Protein AF-A0A349J5M8-F1 (afdb_monomer_lite)

Structure (mmCIF, N/CA/C/O backbone):
data_AF-A0A349J5M8-F1
#
_entry.id   AF-A0A349J5M8-F1
#
loop_
_atom_site.group_PDB
_atom_site.id
_atom_site.type_symbol
_atom_site.label_atom_id
_atom_site.label_alt_id
_atom_site.label_comp_id
_atom_site.label_asym_id
_atom_site.label_entity_id
_atom_site.label_seq_id
_atom_site.pdbx_PDB_ins_code
_atom_site.Cartn_x
_atom_site.Cartn_y
_atom_site.Cartn_z
_atom_site.occupancy
_atom_site.B_iso_or_equiv
_atom_site.auth_seq_id
_atom_site.auth_comp_id
_atom_site.auth_asym_id
_atom_site.auth_atom_id
_atom_site.pdbx_PDB_model_num
ATOM 1 N N . MET A 1 1 ? 6.774 60.084 6.085 1.00 55.09 1 MET A N 1
ATOM 2 C CA . MET A 1 1 ? 6.594 58.777 5.419 1.00 55.09 1 MET A CA 1
ATOM 3 C C . MET A 1 1 ? 7.975 58.248 5.089 1.00 55.09 1 MET A C 1
ATOM 5 O O . MET A 1 1 ? 8.637 58.827 4.238 1.00 55.09 1 MET A O 1
ATOM 9 N N . SER A 1 2 ? 8.453 57.250 5.825 1.00 74.06 2 SER A N 1
ATOM 10 C CA . SER A 1 2 ? 9.754 56.632 5.560 1.00 74.06 2 SER A CA 1
ATOM 11 C C . SER A 1 2 ? 9.643 55.831 4.262 1.00 74.06 2 SER A C 1
ATOM 13 O O . SER A 1 2 ? 8.824 54.921 4.176 1.00 74.06 2 SER A O 1
ATOM 15 N N . GLY A 1 3 ? 10.371 56.232 3.218 1.00 85.50 3 GLY A N 1
ATOM 16 C CA . GLY A 1 3 ? 10.372 55.515 1.940 1.00 85.50 3 GLY A CA 1
ATOM 17 C C . GLY A 1 3 ? 11.034 54.140 2.071 1.00 85.50 3 GLY A C 1
ATOM 18 O O . GLY A 1 3 ? 11.933 53.972 2.894 1.00 85.50 3 GLY A O 1
ATOM 19 N N . LEU A 1 4 ? 10.605 53.165 1.258 1.00 91.12 4 LEU A N 1
ATOM 20 C CA . LEU A 1 4 ? 11.257 51.852 1.198 1.00 91.12 4 LEU A CA 1
ATOM 21 C C . LEU A 1 4 ? 12.745 52.014 0.817 1.00 91.12 4 LEU A C 1
ATOM 23 O O . LEU A 1 4 ? 13.043 52.729 -0.146 1.00 91.12 4 LEU A O 1
ATOM 27 N N . PRO A 1 5 ? 13.680 51.337 1.509 1.00 93.81 5 PRO A N 1
ATOM 28 C CA . PRO A 1 5 ? 15.094 51.353 1.144 1.00 93.81 5 PRO A CA 1
ATOM 29 C C . PRO A 1 5 ? 15.297 50.714 -0.236 1.00 93.81 5 PRO A C 1
ATOM 31 O O . PRO A 1 5 ? 14.567 49.804 -0.609 1.00 93.81 5 PRO A O 1
ATOM 34 N N . ALA A 1 6 ? 16.309 51.143 -0.998 1.00 95.56 6 ALA A N 1
ATOM 35 C CA . ALA A 1 6 ? 16.547 50.629 -2.355 1.00 95.56 6 ALA A CA 1
ATOM 36 C C . ALA A 1 6 ? 16.845 49.114 -2.397 1.00 95.56 6 ALA A C 1
ATOM 38 O O . ALA A 1 6 ? 16.551 48.437 -3.386 1.00 95.56 6 ALA A O 1
ATOM 39 N N . THR A 1 7 ? 17.417 48.569 -1.320 1.00 97.06 7 THR A N 1
ATOM 40 C CA . THR A 1 7 ? 17.718 47.140 -1.171 1.00 97.06 7 THR A CA 1
ATOM 41 C C . THR A 1 7 ? 17.452 46.670 0.256 1.00 97.06 7 THR A C 1
ATOM 43 O O . THR A 1 7 ? 17.452 47.482 1.180 1.00 97.06 7 THR A O 1
ATOM 46 N N . PHE A 1 8 ? 17.233 45.367 0.438 1.00 96.56 8 PHE A N 1
ATOM 47 C CA . PHE A 1 8 ? 17.086 44.734 1.749 1.00 96.56 8 PHE A CA 1
ATOM 48 C C . PHE A 1 8 ? 17.865 43.402 1.807 1.00 96.56 8 PHE A C 1
ATOM 50 O O . PHE A 1 8 ? 17.931 42.687 0.799 1.00 96.56 8 PHE A O 1
ATOM 57 N N . PRO A 1 9 ? 18.466 43.039 2.955 1.00 97.00 9 PRO A N 1
ATOM 58 C CA . PRO A 1 9 ? 19.172 41.771 3.122 1.00 97.00 9 PRO A CA 1
ATOM 59 C C . PRO A 1 9 ? 18.224 40.623 3.505 1.00 97.00 9 PRO A C 1
ATOM 61 O O . PRO A 1 9 ? 17.246 40.805 4.228 1.00 97.00 9 PRO A O 1
ATOM 64 N N . CYS A 1 10 ? 18.529 39.404 3.058 1.00 96.88 10 CYS A N 1
ATOM 65 C CA . CYS A 1 10 ? 17.830 38.199 3.507 1.00 96.88 10 CYS A CA 1
ATOM 66 C C . CYS A 1 10 ? 18.117 37.914 4.997 1.00 96.88 10 CYS A C 1
ATOM 68 O O . CYS A 1 10 ? 19.290 37.850 5.368 1.00 96.88 10 CYS A O 1
ATOM 70 N N . PRO A 1 11 ? 17.100 37.616 5.831 1.00 96.56 11 PRO A N 1
ATOM 71 C CA . PRO A 1 11 ? 17.283 37.395 7.272 1.00 96.56 11 PRO A CA 1
ATOM 72 C C . PRO A 1 11 ? 18.016 36.091 7.625 1.00 96.56 11 PRO A C 1
ATOM 74 O O . PRO A 1 11 ? 18.355 35.864 8.782 1.00 96.56 11 PRO A O 1
ATOM 77 N N . TRP A 1 12 ? 18.240 35.211 6.646 1.00 95.69 12 TRP A N 1
ATOM 78 C CA . TRP A 1 12 ? 18.920 33.929 6.846 1.00 95.69 12 TRP A CA 1
ATOM 79 C C . TRP A 1 12 ? 20.385 33.957 6.413 1.00 95.69 12 TRP A C 1
ATOM 81 O O . TRP A 1 12 ? 21.235 33.413 7.105 1.00 95.69 12 TRP A O 1
ATOM 91 N N . CYS A 1 13 ? 20.684 34.556 5.258 1.00 96.44 13 CYS A N 1
ATOM 92 C CA . CYS A 1 13 ? 22.019 34.493 4.652 1.00 96.44 13 CYS A CA 1
ATOM 93 C C . CYS A 1 13 ? 22.604 35.863 4.278 1.00 96.44 13 CYS A C 1
ATOM 95 O O . CYS A 1 13 ? 23.597 35.912 3.560 1.00 96.44 13 CYS A O 1
ATOM 97 N N . ALA A 1 14 ? 21.959 36.965 4.678 1.00 96.75 14 ALA A N 1
ATOM 98 C CA . ALA A 1 14 ? 22.379 38.352 4.441 1.00 96.75 14 ALA A CA 1
ATOM 99 C C . ALA A 1 14 ? 22.559 38.783 2.966 1.00 96.75 14 ALA A C 1
ATOM 101 O O . ALA A 1 14 ? 23.013 39.892 2.694 1.00 96.75 14 ALA A O 1
ATOM 102 N N . MET A 1 15 ? 22.167 37.955 1.993 1.00 96.38 15 MET A N 1
ATOM 103 C CA . MET A 1 15 ? 22.224 38.310 0.570 1.00 96.38 15 MET A CA 1
ATOM 104 C C . MET A 1 15 ? 21.259 39.469 0.270 1.00 96.38 15 MET A C 1
ATOM 106 O O . MET A 1 15 ? 20.102 39.411 0.687 1.00 96.38 15 MET A O 1
ATOM 110 N N . SER A 1 16 ? 21.734 40.503 -0.430 1.00 96.94 16 SER A N 1
ATOM 111 C CA . SER A 1 16 ? 20.975 41.732 -0.706 1.00 96.94 16 SER A CA 1
ATOM 112 C C . SER A 1 16 ? 20.100 41.614 -1.959 1.00 96.94 16 SER A C 1
ATOM 114 O O . SER A 1 16 ? 20.538 41.081 -2.981 1.00 96.94 16 SER A O 1
ATOM 116 N N . TYR A 1 17 ? 18.866 42.121 -1.884 1.00 96.50 17 TYR A N 1
ATOM 117 C CA . TYR A 1 17 ? 17.879 42.112 -2.967 1.00 96.50 17 TYR A CA 1
ATOM 118 C C . TYR A 1 17 ? 17.296 43.512 -3.198 1.00 96.50 17 TYR A C 1
ATOM 120 O O . TYR A 1 17 ? 17.124 44.262 -2.238 1.00 96.50 17 TYR A O 1
ATOM 128 N N . PRO A 1 18 ? 16.940 43.879 -4.445 1.00 96.44 18 PRO A N 1
ATOM 129 C CA . PRO A 1 18 ? 16.276 45.148 -4.726 1.00 96.44 18 PRO A CA 1
ATOM 130 C C . PRO A 1 18 ? 14.862 45.165 -4.135 1.00 96.44 18 PRO A C 1
ATOM 132 O O . PRO A 1 18 ? 14.066 44.251 -4.380 1.00 96.44 18 PRO A O 1
ATOM 135 N N . ALA A 1 19 ? 14.530 46.218 -3.388 1.00 95.31 19 ALA A N 1
ATOM 136 C CA . ALA A 1 19 ? 13.200 46.376 -2.820 1.00 95.31 19 ALA A CA 1
ATOM 137 C C . ALA A 1 19 ? 12.214 46.808 -3.911 1.00 95.31 19 ALA A C 1
ATOM 139 O O . ALA A 1 19 ? 12.352 47.867 -4.523 1.00 95.31 19 ALA A O 1
ATOM 140 N N . LYS A 1 20 ? 11.202 45.977 -4.170 1.00 95.94 20 LYS A N 1
ATOM 141 C CA . LYS A 1 20 ? 10.094 46.305 -5.074 1.00 95.94 20 LYS A CA 1
ATOM 142 C C . LYS A 1 20 ? 8.803 46.383 -4.256 1.00 95.94 20 LYS A C 1
ATOM 144 O O . LYS A 1 20 ? 8.535 4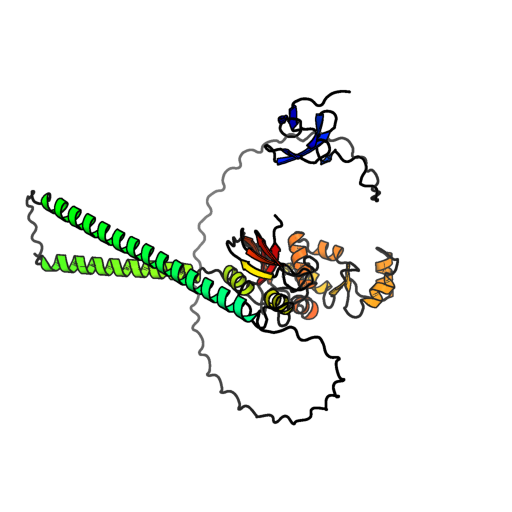5.432 -3.521 1.00 95.94 20 LYS A O 1
ATOM 149 N N . PRO A 1 21 ? 7.958 47.418 -4.430 1.00 94.50 21 PRO A N 1
ATOM 150 C CA . PRO A 1 21 ? 6.701 47.559 -3.683 1.00 94.50 21 PRO A CA 1
ATOM 151 C C . PRO A 1 21 ? 5.781 46.332 -3.787 1.00 94.50 21 PRO A C 1
ATOM 153 O O . PRO A 1 21 ? 5.073 45.995 -2.849 1.00 94.50 21 PRO A O 1
ATOM 156 N N . VAL A 1 22 ? 5.846 45.608 -4.911 1.00 95.31 22 VAL A N 1
ATOM 157 C CA . VAL A 1 22 ? 5.045 44.400 -5.189 1.00 95.31 22 VAL A CA 1
ATOM 158 C C . VAL A 1 22 ? 5.370 43.222 -4.251 1.00 95.31 22 VAL A C 1
ATOM 160 O O . VAL A 1 22 ? 4.574 42.287 -4.156 1.00 95.31 22 VAL A O 1
ATOM 163 N N . LEU A 1 23 ? 6.528 43.243 -3.582 1.00 94.69 23 LEU A N 1
ATOM 164 C CA . LEU A 1 23 ? 6.982 42.181 -2.675 1.00 94.69 23 LEU A CA 1
ATOM 165 C C . LEU A 1 23 ? 6.559 42.406 -1.216 1.00 94.69 23 LEU A C 1
ATOM 167 O O . LEU A 1 23 ? 6.645 41.474 -0.419 1.00 94.69 23 LEU A O 1
ATOM 171 N N . VAL A 1 24 ? 6.100 43.611 -0.865 1.00 96.25 24 VAL A N 1
ATOM 172 C CA . VAL A 1 24 ? 5.676 43.941 0.502 1.00 96.25 24 VAL A CA 1
ATOM 173 C C . VAL A 1 24 ? 4.442 43.112 0.872 1.00 96.25 24 VAL A C 1
ATOM 175 O O . VAL A 1 24 ? 3.463 43.076 0.127 1.00 96.25 24 VAL A O 1
ATOM 178 N N . GLY A 1 25 ? 4.505 42.407 2.005 1.00 93.31 25 GLY A N 1
ATOM 179 C CA . GLY A 1 25 ? 3.425 41.554 2.516 1.00 93.31 25 GLY A CA 1
ATOM 180 C C . GLY A 1 25 ? 3.248 40.203 1.807 1.00 93.31 25 GLY A C 1
ATOM 181 O O . GLY A 1 25 ? 2.347 39.450 2.168 1.00 93.31 25 GLY A O 1
ATOM 182 N N . LYS A 1 26 ? 4.089 39.858 0.819 1.00 95.12 26 LYS A N 1
ATOM 183 C CA . LYS A 1 26 ? 4.054 38.545 0.148 1.00 95.12 26 LYS A CA 1
ATOM 184 C C . LYS A 1 26 ? 5.202 37.646 0.623 1.00 95.12 26 LYS A C 1
ATOM 186 O O . LYS A 1 26 ? 6.303 38.147 0.847 1.00 95.12 26 LYS A O 1
ATOM 191 N N . PRO A 1 27 ? 4.992 36.320 0.734 1.00 95.31 27 PRO A N 1
ATOM 192 C CA . PRO A 1 27 ? 6.077 35.389 1.017 1.00 95.31 27 PRO A CA 1
ATOM 193 C C . PRO A 1 27 ? 7.008 35.274 -0.198 1.00 95.31 27 PRO A C 1
ATOM 195 O O . PRO A 1 27 ? 6.580 34.929 -1.301 1.00 95.31 27 PRO A O 1
ATOM 198 N N . VAL A 1 28 ? 8.295 35.546 0.010 1.00 96.00 28 VAL A N 1
ATOM 199 C CA . VAL A 1 28 ? 9.355 35.462 -1.005 1.00 96.00 28 VAL A CA 1
ATOM 200 C C . VAL A 1 28 ? 10.395 34.435 -0.556 1.00 96.00 28 VAL A C 1
ATOM 202 O O . VAL A 1 28 ? 10.702 34.327 0.630 1.00 96.00 28 VAL A O 1
ATOM 205 N N . ARG A 1 29 ? 10.951 33.653 -1.492 1.00 96.75 29 ARG A N 1
ATOM 206 C CA . ARG A 1 29 ? 12.051 32.711 -1.215 1.00 96.75 29 ARG A CA 1
ATOM 207 C C . ARG A 1 29 ? 13.397 33.307 -1.615 1.00 96.75 29 ARG A C 1
ATOM 209 O O . ARG A 1 29 ? 13.547 33.817 -2.723 1.00 96.75 29 ARG A O 1
ATOM 216 N N . CYS A 1 30 ? 14.387 33.201 -0.731 1.00 96.75 30 CYS A N 1
ATOM 217 C CA . CYS A 1 30 ? 15.762 33.618 -1.007 1.00 96.75 30 CYS A CA 1
ATOM 218 C C . CYS A 1 30 ? 16.387 32.755 -2.116 1.00 96.75 30 CYS A C 1
ATOM 220 O O . CYS A 1 30 ? 16.332 31.529 -2.044 1.00 96.75 30 CYS A O 1
ATOM 222 N N . LYS A 1 31 ? 17.052 33.364 -3.108 1.00 96.31 31 LYS A N 1
ATOM 223 C CA . LYS A 1 31 ? 17.769 32.626 -4.165 1.00 96.31 31 LYS A CA 1
ATOM 224 C C . LYS A 1 31 ? 19.014 31.901 -3.631 1.00 96.31 31 LYS A C 1
ATOM 226 O O . LYS A 1 31 ? 19.369 30.855 -4.161 1.00 96.31 31 LYS A O 1
ATOM 231 N N . GLY A 1 32 ? 19.649 32.443 -2.587 1.00 96.12 32 GLY A N 1
ATOM 232 C CA . GLY A 1 32 ? 20.822 31.855 -1.933 1.00 96.12 32 GLY A CA 1
ATOM 233 C C . GLY A 1 32 ? 20.478 30.645 -1.059 1.00 96.12 32 GLY A C 1
ATOM 234 O O . GLY A 1 32 ? 20.844 29.522 -1.386 1.00 96.12 32 GLY A O 1
ATOM 235 N N . CYS A 1 33 ? 19.752 30.858 0.045 1.00 95.00 33 CYS A N 1
ATOM 236 C CA . CYS A 1 33 ? 19.479 29.809 1.039 1.00 95.00 33 CYS A CA 1
ATOM 237 C C . CYS A 1 33 ? 18.150 29.056 0.855 1.00 95.00 33 CYS A C 1
ATOM 239 O O . CYS A 1 33 ? 17.884 28.119 1.598 1.00 95.00 33 CYS A O 1
ATOM 241 N N . LYS A 1 34 ? 17.301 29.447 -0.107 1.00 95.69 34 LYS A N 1
ATOM 242 C CA . LYS A 1 34 ? 15.970 28.860 -0.384 1.00 95.69 34 LYS A CA 1
ATOM 243 C C . LYS A 1 34 ? 14.913 28.998 0.728 1.00 95.69 34 LYS A C 1
ATOM 245 O O . LYS A 1 34 ? 13.759 28.646 0.480 1.00 95.69 34 LYS A O 1
ATOM 250 N N . SER A 1 35 ? 15.249 29.561 1.890 1.00 95.75 35 SER A N 1
ATOM 251 C CA . SER A 1 35 ? 14.295 29.851 2.971 1.00 95.75 35 SER A CA 1
ATOM 252 C C . SER A 1 35 ? 13.302 30.958 2.590 1.00 95.75 35 SER A C 1
ATOM 254 O O . SER A 1 35 ? 13.649 31.898 1.864 1.00 95.75 35 SER A O 1
ATOM 256 N N . ALA A 1 36 ? 12.065 30.847 3.085 1.00 95.69 36 ALA A N 1
ATOM 257 C CA . ALA A 1 36 ? 11.006 31.834 2.875 1.00 95.69 36 ALA A CA 1
ATOM 258 C C . ALA A 1 36 ? 11.044 32.952 3.937 1.00 95.69 36 ALA A C 1
ATOM 260 O O . ALA A 1 36 ? 11.354 32.705 5.104 1.00 95.69 36 ALA A O 1
ATOM 261 N N . PHE A 1 37 ? 10.723 34.181 3.535 1.00 96.50 37 PHE A N 1
ATOM 262 C CA . PHE A 1 37 ? 10.598 35.363 4.399 1.00 96.50 37 PHE A CA 1
ATOM 263 C C . PHE A 1 37 ? 9.535 36.324 3.825 1.00 96.50 37 PHE A C 1
ATOM 265 O O . PHE A 1 37 ? 9.146 36.191 2.663 1.00 96.50 37 PHE A O 1
ATOM 272 N N . VAL A 1 38 ? 9.057 37.282 4.620 1.00 96.88 38 VAL A N 1
ATOM 273 C CA . VAL A 1 38 ? 8.111 38.330 4.190 1.00 96.88 38 VAL A CA 1
ATOM 274 C C . VAL A 1 38 ? 8.779 39.694 4.335 1.00 96.88 38 VAL A C 1
ATOM 276 O O . VAL A 1 38 ? 9.432 39.956 5.341 1.00 96.88 38 VAL A O 1
ATOM 279 N N . LEU A 1 39 ? 8.640 40.566 3.333 1.00 96.75 39 LEU A N 1
ATOM 280 C CA . LEU A 1 39 ? 9.119 41.949 3.405 1.00 96.75 39 LEU A CA 1
ATOM 281 C C . LEU A 1 39 ? 8.031 42.844 4.018 1.00 96.75 39 LEU A C 1
ATOM 283 O O . LEU A 1 39 ? 6.922 42.908 3.483 1.00 96.75 39 LEU A O 1
ATOM 287 N N . GLN A 1 40 ? 8.332 43.527 5.120 1.00 95.56 40 GLN A N 1
ATOM 288 C CA . GLN A 1 40 ? 7.429 44.495 5.750 1.00 95.56 40 GLN A CA 1
ATOM 289 C C . GLN A 1 40 ? 7.431 45.837 5.000 1.00 95.56 40 GLN A C 1
ATOM 291 O O . GLN A 1 40 ? 8.316 46.108 4.184 1.00 95.56 40 GLN A O 1
ATOM 296 N N . ALA A 1 41 ? 6.432 46.686 5.269 1.00 94.56 41 ALA A N 1
ATOM 297 C CA . ALA A 1 41 ? 6.316 48.015 4.655 1.00 94.56 41 ALA A CA 1
ATOM 298 C C . ALA A 1 41 ? 7.538 48.908 4.949 1.00 94.56 41 ALA A C 1
ATOM 300 O O . ALA A 1 41 ? 7.915 49.750 4.139 1.00 94.56 41 ALA A O 1
ATOM 301 N N . ASP A 1 42 ? 8.189 48.639 6.073 1.00 93.19 42 ASP A N 1
ATOM 302 C CA . ASP A 1 42 ? 9.340 49.333 6.637 1.00 93.19 42 ASP A CA 1
ATOM 303 C C . ASP A 1 42 ? 10.652 48.975 5.908 1.00 93.19 42 ASP A C 1
ATOM 305 O O . ASP A 1 42 ? 11.704 49.550 6.179 1.00 93.19 42 ASP A O 1
ATOM 309 N N . GLY A 1 43 ? 10.615 47.994 4.995 1.00 93.38 43 GLY A N 1
ATOM 310 C CA . GLY A 1 43 ? 11.789 47.464 4.297 1.00 93.38 43 GLY A CA 1
ATOM 311 C C . GLY A 1 43 ? 12.557 46.381 5.063 1.00 93.38 43 GLY A C 1
ATOM 312 O O . GLY A 1 43 ? 13.577 45.902 4.568 1.00 93.38 43 GLY A O 1
ATOM 313 N N . VAL A 1 44 ? 12.074 45.963 6.238 1.00 95.19 44 VAL A N 1
ATOM 314 C CA . VAL A 1 44 ? 12.663 44.876 7.034 1.00 95.19 44 VAL A CA 1
ATOM 315 C C . VAL A 1 44 ? 12.071 43.532 6.603 1.00 95.19 44 VAL A C 1
ATOM 317 O O . VAL A 1 44 ? 10.855 43.373 6.508 1.00 95.19 44 VAL A O 1
ATOM 320 N N . ALA A 1 45 ? 12.929 42.551 6.322 1.00 95.81 45 ALA A N 1
ATOM 321 C CA . ALA A 1 45 ? 12.515 41.194 5.976 1.00 95.81 45 ALA A CA 1
ATOM 322 C C . ALA A 1 45 ? 12.449 40.311 7.233 1.00 95.81 45 ALA A C 1
ATOM 324 O O . ALA A 1 45 ? 13.467 40.095 7.889 1.00 95.81 45 ALA A O 1
ATOM 325 N N . THR A 1 46 ? 11.274 39.764 7.547 1.00 95.56 46 THR A N 1
ATOM 326 C CA . THR A 1 46 ? 11.052 38.872 8.696 1.00 95.56 46 THR A CA 1
ATOM 327 C C . THR A 1 46 ? 10.871 37.422 8.258 1.00 95.56 46 THR A C 1
ATOM 329 O O . THR A 1 46 ? 10.388 37.128 7.160 1.00 95.56 46 THR A O 1
ATOM 332 N N . LYS A 1 47 ? 11.297 36.479 9.102 1.00 94.69 47 LYS A N 1
ATOM 333 C CA . LYS A 1 47 ? 11.133 35.043 8.841 1.00 94.69 47 LYS A CA 1
ATOM 334 C C . LYS A 1 47 ? 9.643 34.694 8.884 1.00 94.69 47 LYS A C 1
ATOM 336 O O . LYS A 1 47 ? 8.919 35.205 9.730 1.00 94.69 47 LYS A O 1
ATOM 341 N N . VAL A 1 48 ? 9.178 33.828 7.976 1.00 90.38 48 VAL A N 1
ATOM 342 C CA . VAL A 1 48 ? 7.750 33.434 7.911 1.00 90.38 48 VAL A CA 1
ATOM 343 C C . VAL A 1 48 ? 7.286 32.758 9.208 1.00 90.38 48 VAL A C 1
ATOM 345 O O . VAL A 1 48 ? 6.116 32.864 9.552 1.00 90.38 48 VAL A O 1
ATOM 348 N N . GLU A 1 49 ? 8.201 32.130 9.947 1.00 79.94 49 GLU A N 1
ATOM 349 C CA . GLU A 1 49 ? 7.934 31.527 11.262 1.00 79.94 49 GLU A CA 1
ATOM 350 C C . GLU A 1 49 ? 7.471 32.562 12.304 1.00 79.94 49 GLU A C 1
ATOM 352 O O . GLU A 1 49 ? 6.651 32.234 13.156 1.00 79.94 49 GLU A O 1
ATOM 357 N N . ASP A 1 50 ? 7.896 33.823 12.170 1.00 59.25 50 ASP A N 1
ATOM 358 C CA . ASP A 1 50 ? 7.622 34.899 13.132 1.00 59.25 50 ASP A CA 1
ATOM 359 C C . ASP A 1 50 ? 6.539 35.887 12.648 1.00 59.25 50 ASP A C 1
ATOM 361 O O . ASP A 1 50 ? 6.118 36.781 13.381 1.00 59.25 50 ASP A O 1
ATOM 365 N N . ALA A 1 51 ? 6.090 35.775 11.391 1.00 55.00 51 ALA A N 1
ATOM 366 C CA . ALA A 1 51 ? 5.381 36.851 10.689 1.00 55.00 51 ALA A CA 1
ATOM 367 C C . ALA A 1 51 ? 3.841 36.748 10.677 1.00 55.00 51 ALA A C 1
ATOM 369 O O . ALA A 1 51 ? 3.209 37.433 9.872 1.00 55.00 51 ALA A O 1
ATOM 370 N N . ILE A 1 52 ? 3.211 35.950 11.550 1.00 52.88 52 ILE A N 1
ATOM 371 C CA . ILE A 1 52 ? 1.737 35.918 11.653 1.00 52.88 52 ILE A CA 1
ATOM 372 C C . ILE A 1 52 ? 1.256 36.273 13.070 1.00 52.88 52 ILE A C 1
ATOM 374 O O . ILE A 1 52 ? 0.870 35.390 13.836 1.00 52.88 52 ILE A O 1
ATOM 378 N N . PRO A 1 53 ? 1.176 37.566 13.423 1.00 48.41 53 PRO A N 1
ATOM 379 C CA . PRO A 1 53 ? 0.261 38.010 14.460 1.00 48.41 53 PRO A CA 1
ATOM 380 C C . PRO A 1 53 ? -1.146 38.119 13.846 1.00 48.41 53 PRO A C 1
ATOM 382 O O . PRO A 1 53 ? -1.439 39.069 13.126 1.00 48.41 53 PRO A O 1
ATOM 385 N N . GLY A 1 54 ? -2.020 37.137 14.111 1.00 50.91 54 GLY A N 1
ATOM 386 C CA . GLY A 1 54 ? -3.474 37.354 13.997 1.00 50.91 54 GLY A CA 1
ATOM 387 C C . GLY A 1 54 ? -4.327 36.415 13.134 1.00 50.91 54 GLY A C 1
ATOM 388 O O . GLY A 1 54 ? -5.450 36.799 12.829 1.00 50.91 54 GLY A O 1
ATOM 389 N N . LEU A 1 55 ? -3.881 35.209 12.755 1.00 45.12 55 LEU A N 1
ATOM 390 C CA . LEU A 1 55 ? -4.731 34.291 11.960 1.00 45.12 55 LEU A CA 1
ATOM 391 C C . LEU A 1 55 ? -4.941 32.876 12.519 1.00 45.12 55 LEU A C 1
ATOM 393 O O . LEU A 1 55 ? -5.567 32.064 11.851 1.00 45.12 55 LEU A O 1
ATOM 397 N N . ASN A 1 56 ? -4.534 32.596 13.761 1.00 40.03 56 ASN A N 1
ATOM 398 C CA . ASN A 1 56 ? -4.809 31.308 14.412 1.00 40.03 56 ASN A CA 1
ATOM 399 C C . ASN A 1 56 ? -5.494 31.492 15.777 1.00 40.03 56 ASN A C 1
ATOM 401 O O . ASN A 1 56 ? -4.893 31.269 16.824 1.00 40.03 56 ASN A O 1
ATOM 405 N N . THR A 1 57 ? -6.770 31.875 15.771 1.00 41.94 57 THR A N 1
ATOM 406 C CA . THR A 1 57 ? -7.680 31.743 16.921 1.00 41.94 57 THR A CA 1
ATOM 407 C C . THR A 1 57 ? -8.701 30.637 16.661 1.00 41.94 57 THR A C 1
ATOM 409 O O . THR A 1 57 ? -9.868 30.912 16.424 1.00 41.94 57 THR A O 1
ATOM 412 N N . VAL A 1 58 ? -8.269 29.374 16.755 1.00 40.44 58 VAL A N 1
ATOM 413 C CA . VAL A 1 58 ? -9.101 28.282 17.292 1.00 40.44 58 VAL A CA 1
ATOM 414 C C . VAL A 1 58 ? -8.203 27.352 18.114 1.00 40.44 58 VAL A C 1
ATOM 416 O O . VAL A 1 58 ? -7.439 26.554 17.584 1.00 40.44 58 VAL A O 1
ATOM 419 N N . SER A 1 59 ? -8.307 27.533 19.429 1.00 41.00 59 SER A N 1
ATOM 420 C CA . SER A 1 59 ? -8.158 26.561 20.514 1.00 41.00 59 SER A CA 1
ATOM 421 C C . SER A 1 59 ? -7.096 25.462 20.405 1.00 41.00 59 SER A C 1
ATOM 423 O O . SER A 1 59 ? -7.348 24.368 19.901 1.00 41.00 59 SER A O 1
ATOM 425 N N . LYS A 1 60 ? -5.994 25.660 21.134 1.00 35.19 60 LYS A N 1
ATOM 426 C CA . LYS A 1 60 ? -5.470 24.594 21.994 1.00 35.19 60 LYS A CA 1
ATOM 427 C C . LYS A 1 60 ? -4.907 25.192 23.277 1.00 35.19 60 LYS A C 1
ATOM 429 O O . LYS A 1 60 ? -3.789 25.693 23.323 1.00 35.19 60 LYS A O 1
ATOM 434 N N . THR A 1 61 ? -5.732 25.154 24.315 1.00 42.47 61 THR A N 1
ATOM 435 C CA . THR A 1 61 ? -5.334 25.366 25.702 1.00 42.47 61 THR A CA 1
ATOM 436 C C . THR A 1 61 ? -4.296 24.304 26.055 1.00 42.47 61 THR A C 1
ATOM 438 O O . THR A 1 61 ? -4.629 23.127 26.178 1.00 42.47 61 THR A O 1
ATOM 441 N N . ALA A 1 62 ? -3.035 24.706 26.177 1.00 39.31 62 ALA A N 1
ATOM 442 C CA . ALA A 1 62 ? -1.995 23.908 26.803 1.00 39.31 62 ALA A CA 1
ATOM 443 C C . ALA A 1 62 ? -1.323 24.784 27.857 1.00 39.31 62 ALA A C 1
ATOM 445 O O . ALA A 1 62 ? -0.721 25.815 27.571 1.00 39.31 62 ALA A O 1
ATOM 446 N N . THR A 1 63 ? -1.545 24.368 29.092 1.00 38.72 63 THR A N 1
ATOM 447 C CA . THR A 1 63 ? -0.998 24.863 30.345 1.00 38.72 63 THR A CA 1
ATOM 448 C C . THR A 1 63 ? 0.516 25.056 30.256 1.00 38.72 63 THR A C 1
ATOM 450 O O . THR A 1 63 ? 1.245 24.172 29.810 1.00 38.72 63 THR A O 1
ATOM 453 N N . ALA A 1 64 ? 0.978 26.224 30.702 1.00 37.81 64 ALA A N 1
ATOM 454 C CA . ALA A 1 64 ? 2.386 26.571 30.801 1.00 37.81 64 ALA A CA 1
ATOM 455 C C . ALA A 1 64 ? 3.094 25.660 31.816 1.00 37.81 64 ALA A C 1
ATOM 457 O O . ALA A 1 64 ? 2.724 25.622 32.989 1.00 37.81 64 ALA A O 1
ATOM 458 N N . PHE A 1 65 ? 4.120 24.947 31.354 1.00 40.09 65 PHE A N 1
ATOM 459 C CA . PHE A 1 65 ? 5.094 24.272 32.203 1.00 40.09 65 PHE A CA 1
ATOM 460 C C . PHE A 1 65 ? 6.383 25.098 32.167 1.00 40.09 65 PHE A C 1
ATOM 462 O O . PHE A 1 65 ? 7.011 25.243 31.118 1.00 40.09 65 PHE A O 1
ATOM 469 N N . THR A 1 66 ? 6.741 25.695 33.300 1.00 40.16 66 THR A N 1
ATOM 470 C CA . THR A 1 66 ? 7.969 26.475 33.476 1.00 40.16 66 THR A CA 1
ATOM 471 C C . THR A 1 66 ? 9.156 25.513 33.559 1.00 40.16 66 THR A C 1
ATOM 473 O O . THR A 1 66 ? 9.270 24.756 34.521 1.00 40.16 66 THR A O 1
ATOM 476 N N . LEU A 1 67 ? 10.033 25.519 32.552 1.00 41.25 67 LEU A N 1
ATOM 477 C CA . LEU A 1 67 ? 11.314 24.806 32.590 1.00 41.25 67 LEU A CA 1
ATOM 478 C C . LEU A 1 67 ? 12.344 25.626 33.396 1.00 41.25 67 LEU A C 1
ATOM 480 O O . LEU A 1 67 ? 12.511 26.814 33.109 1.00 41.25 67 LEU A O 1
ATOM 484 N N . PRO A 1 68 ? 13.031 25.033 34.392 1.00 50.78 68 PRO A N 1
ATOM 485 C CA . PRO A 1 68 ? 14.123 25.681 35.106 1.00 50.78 68 PRO A CA 1
ATOM 486 C C . PRO A 1 68 ? 15.406 25.741 34.262 1.00 50.78 68 PRO A C 1
ATOM 488 O O . PRO A 1 68 ? 15.590 24.994 33.302 1.00 50.78 68 PRO A O 1
ATOM 491 N N . ALA A 1 69 ? 16.267 26.688 34.636 1.00 45.50 69 ALA A N 1
ATOM 492 C CA . ALA A 1 69 ? 17.486 27.093 33.947 1.00 45.50 69 ALA A CA 1
ATOM 493 C C . ALA A 1 69 ? 18.441 25.932 33.620 1.00 45.50 69 ALA A C 1
ATOM 495 O O . ALA A 1 69 ? 18.693 25.059 34.447 1.00 45.50 69 ALA A O 1
ATOM 496 N N . ALA A 1 70 ? 18.989 25.976 32.404 1.00 47.25 70 ALA A N 1
ATOM 497 C CA . ALA A 1 70 ? 19.936 25.008 31.874 1.00 47.25 70 ALA A CA 1
ATOM 498 C C . ALA A 1 70 ? 21.253 24.992 32.670 1.00 47.25 70 ALA A C 1
ATOM 500 O O . ALA A 1 70 ? 21.928 26.012 32.817 1.00 47.25 70 ALA A O 1
ATOM 501 N N . GLU A 1 71 ? 21.605 23.800 33.140 1.00 54.69 71 GLU A N 1
ATOM 502 C CA . GLU A 1 71 ? 22.884 23.438 33.743 1.00 54.69 71 GLU A CA 1
ATOM 503 C C . GLU A 1 71 ? 23.981 23.362 32.653 1.00 54.69 71 GLU A C 1
ATOM 505 O O . GLU A 1 71 ? 23.697 22.927 31.530 1.00 54.69 71 GLU A O 1
ATOM 510 N N . PRO A 1 72 ? 25.221 23.818 32.921 1.00 63.69 72 PRO A N 1
ATOM 511 C CA . PRO A 1 72 ? 26.294 23.816 31.929 1.00 63.69 72 PRO A CA 1
ATOM 512 C C . PRO A 1 72 ? 26.715 22.389 31.530 1.00 63.69 72 PRO A C 1
ATOM 514 O O . PRO A 1 72 ? 26.679 21.474 32.354 1.00 63.69 72 PRO A O 1
ATOM 517 N N . PRO A 1 73 ? 27.149 22.182 30.272 1.00 64.12 73 PRO A N 1
ATOM 518 C CA . PRO A 1 73 ? 27.465 20.856 29.756 1.00 64.12 73 PRO A CA 1
ATOM 519 C C . PRO A 1 73 ? 28.689 20.238 30.457 1.00 64.12 73 PRO A C 1
ATOM 521 O O . PRO A 1 73 ? 29.669 20.944 30.719 1.00 64.12 73 PRO A O 1
ATOM 524 N N . PRO A 1 74 ? 28.682 18.915 30.710 1.00 59.94 74 PRO A N 1
ATOM 525 C CA . PRO A 1 74 ? 29.817 18.227 31.302 1.00 59.94 74 PRO A CA 1
ATOM 526 C C . PRO A 1 74 ? 31.014 18.188 30.345 1.00 59.94 74 PRO A C 1
ATOM 528 O O . PRO A 1 74 ? 30.890 17.965 29.138 1.00 59.94 74 PRO A O 1
ATOM 531 N N . VAL A 1 75 ? 32.197 18.376 30.926 1.00 60.28 75 VAL A N 1
ATOM 532 C CA . VAL A 1 75 ? 33.500 18.266 30.268 1.00 60.28 75 VAL A CA 1
ATOM 533 C C . VAL A 1 75 ? 33.681 16.844 29.733 1.00 60.28 75 VAL A C 1
ATOM 535 O O . VAL A 1 75 ? 33.773 15.879 30.490 1.00 60.28 75 VAL A O 1
ATOM 538 N N . VAL A 1 76 ? 33.747 16.718 28.407 1.00 60.94 76 VAL A N 1
ATOM 539 C CA . VAL A 1 76 ? 34.010 15.455 27.711 1.00 60.94 76 VAL A CA 1
ATOM 540 C C . VAL A 1 76 ? 35.487 15.094 27.872 1.00 60.94 76 VAL A C 1
ATOM 542 O O . VAL A 1 76 ? 36.354 15.612 27.166 1.00 60.94 76 VAL A O 1
ATOM 545 N N . VAL A 1 77 ? 35.783 14.184 28.799 1.00 61.03 77 VAL A N 1
ATOM 546 C CA . VAL A 1 77 ? 37.089 13.522 28.892 1.00 61.03 77 VAL A CA 1
ATOM 547 C C . VAL A 1 77 ? 37.181 12.501 27.758 1.00 61.03 77 VAL A C 1
ATOM 549 O O . VAL A 1 77 ? 36.412 11.543 27.705 1.00 61.03 77 VAL A O 1
ATOM 552 N N . ARG A 1 78 ? 38.115 12.714 26.824 1.00 51.41 78 ARG A N 1
ATOM 553 C CA . ARG A 1 78 ? 38.438 11.753 25.760 1.00 51.41 78 ARG A CA 1
ATOM 554 C C . ARG A 1 78 ? 39.034 10.477 26.380 1.00 51.41 78 ARG A C 1
ATOM 556 O O . ARG A 1 78 ? 40.090 10.580 27.005 1.00 51.41 78 ARG A O 1
ATOM 563 N N . PRO A 1 79 ? 38.427 9.290 26.200 1.00 58.28 79 PRO A N 1
ATOM 564 C CA . PRO A 1 79 ? 39.057 8.043 26.609 1.00 58.28 79 PRO A CA 1
ATOM 565 C C . PRO A 1 79 ? 40.273 7.733 25.726 1.00 58.28 79 PRO A C 1
ATOM 567 O O . PRO A 1 79 ? 40.290 8.019 24.526 1.00 58.28 79 PRO A O 1
ATOM 570 N N . ALA A 1 80 ? 41.300 7.163 26.355 1.00 65.12 80 ALA A N 1
ATOM 571 C CA . ALA A 1 80 ? 42.535 6.729 25.715 1.00 65.12 80 ALA A CA 1
ATOM 572 C C . ALA A 1 80 ? 42.274 5.655 24.634 1.00 65.12 80 ALA A C 1
ATOM 574 O O . ALA A 1 80 ? 41.322 4.880 24.756 1.00 65.12 80 ALA A O 1
ATOM 575 N N . PRO A 1 81 ? 43.110 5.589 23.581 1.00 63.56 81 PRO A N 1
ATOM 576 C CA . PRO A 1 81 ? 42.961 4.615 22.506 1.00 63.56 81 PRO A CA 1
ATOM 577 C C . PRO A 1 81 ? 43.112 3.182 23.036 1.00 63.56 81 PRO A C 1
ATOM 579 O O . PRO A 1 81 ? 44.146 2.809 23.587 1.00 63.56 81 PRO A O 1
ATOM 582 N N . VAL A 1 82 ? 42.059 2.383 22.854 1.00 70.94 82 VAL A N 1
ATOM 583 C CA . VAL A 1 82 ? 42.038 0.948 23.157 1.00 70.94 82 VAL A CA 1
ATOM 584 C C . VAL A 1 82 ? 42.885 0.210 22.117 1.00 70.94 82 VAL A C 1
ATOM 586 O O . VAL A 1 82 ? 42.735 0.429 20.915 1.00 70.94 82 VAL A O 1
ATOM 589 N N . ALA A 1 83 ? 43.791 -0.647 22.591 1.00 69.25 83 ALA A N 1
ATOM 590 C CA . ALA A 1 83 ? 44.659 -1.467 21.754 1.00 69.25 83 ALA A CA 1
ATOM 591 C C . ALA A 1 83 ? 43.849 -2.442 20.870 1.00 69.25 83 ALA A C 1
ATOM 593 O O . ALA A 1 83 ? 42.806 -2.941 21.303 1.00 69.25 83 ALA A O 1
ATOM 594 N N . PRO A 1 84 ? 44.315 -2.736 19.643 1.00 69.19 84 PRO A N 1
ATOM 595 C CA . PRO A 1 84 ? 43.635 -3.662 18.747 1.00 69.19 84 PRO A CA 1
ATOM 596 C C . PRO A 1 84 ? 43.621 -5.091 19.323 1.00 69.19 84 PRO A C 1
ATOM 598 O O . PRO A 1 84 ? 44.617 -5.522 19.912 1.00 69.19 84 PRO A O 1
ATOM 601 N N . PRO A 1 85 ? 42.516 -5.840 19.153 1.00 74.81 85 PRO A N 1
ATOM 602 C CA . PRO A 1 85 ? 42.424 -7.217 19.620 1.00 74.81 85 PRO A CA 1
ATOM 603 C C . PRO A 1 85 ? 43.374 -8.141 18.836 1.00 74.81 85 PRO A C 1
ATOM 605 O O . PRO A 1 85 ? 43.634 -7.900 17.652 1.00 74.81 85 PRO A O 1
ATOM 608 N N . PRO A 1 86 ? 43.887 -9.211 19.472 1.00 73.19 86 PRO A N 1
ATOM 609 C CA . PRO A 1 86 ? 44.747 -10.187 18.815 1.00 73.19 86 PRO A CA 1
ATOM 610 C C . PRO A 1 86 ? 43.998 -10.953 17.707 1.00 73.19 86 PRO A C 1
ATOM 612 O O . PRO A 1 86 ? 42.776 -11.116 17.781 1.00 73.19 86 PRO A O 1
ATOM 615 N N . PRO A 1 87 ? 44.717 -11.439 16.679 1.00 64.19 87 PRO A N 1
ATOM 616 C CA . PRO A 1 87 ? 44.125 -12.149 15.552 1.00 64.19 87 PRO A CA 1
ATOM 617 C C . PRO A 1 87 ? 43.433 -13.439 16.008 1.00 64.19 87 PRO A C 1
ATOM 619 O O . PRO A 1 87 ? 44.019 -14.270 16.703 1.00 64.19 87 PRO A O 1
ATOM 622 N N . ALA A 1 88 ? 42.172 -13.588 15.600 1.00 59.97 88 ALA A N 1
ATOM 623 C CA . ALA A 1 88 ? 41.349 -14.756 15.874 1.00 59.97 88 ALA A CA 1
ATOM 624 C C . ALA A 1 88 ? 41.972 -16.023 15.265 1.00 59.97 88 ALA A C 1
ATOM 626 O O . ALA A 1 88 ? 42.317 -16.057 14.082 1.00 59.97 88 ALA A O 1
ATOM 627 N N . ALA A 1 89 ? 42.096 -17.068 16.085 1.00 62.12 89 ALA A N 1
ATOM 628 C CA . ALA A 1 89 ? 42.526 -18.389 15.654 1.00 62.12 89 ALA A CA 1
ATOM 629 C C . ALA A 1 89 ? 41.562 -18.955 14.595 1.00 62.12 89 ALA A C 1
ATOM 631 O O . ALA A 1 89 ? 40.342 -18.826 14.711 1.00 62.12 89 ALA A O 1
ATOM 632 N N . ALA A 1 90 ? 42.135 -19.571 13.561 1.00 61.53 90 ALA A N 1
ATOM 633 C CA . ALA A 1 90 ? 41.416 -20.147 12.434 1.00 61.53 90 ALA A CA 1
ATOM 634 C C . ALA A 1 90 ? 40.372 -21.178 12.893 1.00 61.53 90 ALA A C 1
ATOM 636 O O . ALA A 1 90 ? 40.685 -22.122 13.620 1.00 61.53 90 ALA A O 1
ATOM 637 N N . ALA A 1 91 ? 39.130 -20.993 12.443 1.00 63.44 91 ALA A N 1
ATOM 638 C CA . ALA A 1 91 ? 38.046 -21.933 12.680 1.00 63.44 91 ALA A CA 1
ATOM 639 C C . ALA A 1 91 ? 38.317 -23.276 11.962 1.00 63.44 91 ALA A C 1
ATOM 641 O O . ALA A 1 91 ? 38.787 -23.269 10.820 1.00 63.44 91 ALA A O 1
ATOM 642 N N . PRO A 1 92 ? 38.018 -24.425 12.596 1.00 67.69 92 PRO A N 1
ATOM 643 C CA . PRO A 1 92 ? 38.158 -25.736 11.973 1.00 67.69 92 PRO A CA 1
ATOM 644 C C . PRO A 1 92 ? 37.162 -25.929 10.820 1.00 67.69 92 PRO A C 1
ATOM 646 O O . PRO A 1 92 ? 36.039 -25.423 10.847 1.00 67.69 92 PRO A O 1
ATOM 649 N N . ALA A 1 93 ? 37.600 -26.672 9.802 1.00 64.56 93 ALA A N 1
ATOM 650 C CA . ALA A 1 93 ? 36.841 -26.943 8.588 1.00 64.56 93 ALA A CA 1
ATOM 651 C C . ALA A 1 93 ? 35.518 -27.687 8.878 1.00 64.56 93 ALA A C 1
ATOM 653 O O . ALA A 1 93 ? 35.499 -28.594 9.716 1.00 64.56 93 ALA A O 1
ATOM 654 N N . PRO A 1 94 ? 34.419 -27.343 8.180 1.00 69.94 94 PRO A N 1
ATOM 655 C CA . PRO A 1 94 ? 33.139 -28.016 8.355 1.00 69.94 94 PRO A CA 1
ATOM 656 C C . PRO A 1 94 ? 33.182 -29.463 7.827 1.00 69.94 94 PRO A C 1
ATOM 658 O O . PRO A 1 94 ? 33.854 -29.733 6.826 1.00 69.94 94 PRO A O 1
ATOM 661 N N . PRO A 1 95 ? 32.454 -30.398 8.466 1.00 77.25 95 PRO A N 1
ATOM 662 C CA . PRO A 1 95 ? 32.366 -31.781 8.012 1.00 77.25 95 PRO A CA 1
ATOM 663 C C . PRO A 1 95 ? 31.598 -31.899 6.680 1.00 77.25 95 PRO A C 1
ATOM 665 O O . PRO A 1 95 ? 30.718 -31.080 6.395 1.00 77.25 95 PRO A O 1
ATOM 668 N N . PRO A 1 96 ? 31.895 -32.927 5.862 1.00 70.44 96 PRO A N 1
ATOM 669 C CA . PRO A 1 96 ? 31.232 -33.143 4.582 1.00 70.44 96 PRO A CA 1
ATOM 670 C C . PRO A 1 96 ? 29.750 -33.495 4.769 1.00 70.44 96 PRO A C 1
ATOM 672 O O . PRO A 1 96 ? 29.388 -34.366 5.560 1.00 70.44 96 PRO A O 1
ATOM 675 N N . VAL A 1 97 ? 28.893 -32.814 4.008 1.00 67.06 97 VAL A N 1
ATOM 676 C CA . VAL A 1 97 ? 27.444 -33.046 3.977 1.00 67.06 97 VAL A CA 1
ATOM 677 C C . VAL A 1 97 ? 27.156 -34.373 3.255 1.00 67.06 97 VAL A C 1
ATOM 679 O O . VAL A 1 97 ? 27.665 -34.573 2.149 1.00 67.06 97 VAL A O 1
ATOM 682 N N . PRO A 1 98 ? 26.347 -35.285 3.827 1.00 61.97 98 PRO A N 1
ATOM 683 C CA . PRO A 1 98 ? 25.983 -36.531 3.164 1.00 61.97 98 PRO A CA 1
ATOM 684 C C . PRO A 1 98 ? 25.073 -36.274 1.956 1.00 61.97 98 PRO A C 1
ATOM 686 O O . PRO A 1 98 ? 24.066 -35.570 2.040 1.00 61.97 98 PRO A O 1
ATOM 689 N N . VAL A 1 99 ? 25.431 -36.885 0.826 1.00 62.78 99 VAL A N 1
ATOM 690 C CA . VAL A 1 99 ? 24.651 -36.888 -0.416 1.00 62.78 99 VAL A CA 1
ATOM 691 C C . VAL A 1 99 ? 23.387 -37.723 -0.202 1.00 62.78 99 VAL A C 1
ATOM 693 O O . VAL A 1 99 ? 23.441 -38.946 -0.093 1.00 62.78 99 VAL A O 1
ATOM 696 N N . VAL A 1 100 ? 22.237 -37.053 -0.129 1.00 66.19 100 VAL A N 1
ATOM 697 C CA . VAL A 1 100 ? 20.918 -37.690 -0.051 1.00 66.19 100 VAL A CA 1
ATOM 698 C C . VAL A 1 100 ? 20.492 -38.091 -1.464 1.00 66.19 100 VAL A C 1
ATOM 700 O O . VAL A 1 100 ? 20.239 -37.239 -2.314 1.00 66.19 100 VAL A O 1
ATOM 703 N N . VAL A 1 101 ? 20.420 -39.398 -1.716 1.00 67.38 101 VAL A N 1
ATOM 704 C CA . VAL A 1 101 ? 19.891 -39.973 -2.961 1.00 67.38 101 VAL A CA 1
ATOM 705 C C . VAL A 1 101 ? 18.366 -39.773 -2.991 1.00 67.38 101 VAL A C 1
ATOM 707 O O . VAL A 1 101 ? 17.687 -40.217 -2.061 1.00 67.38 101 VAL A O 1
ATOM 710 N N . PRO A 1 102 ? 17.792 -39.115 -4.016 1.00 55.59 102 PRO A N 1
AT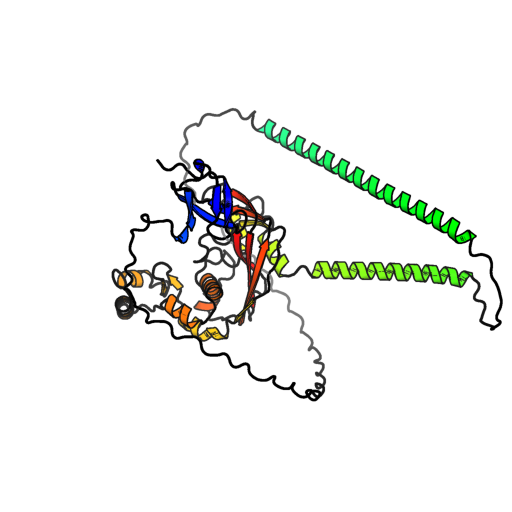OM 711 C CA . PRO A 1 102 ? 16.353 -38.896 -4.090 1.00 55.59 102 PRO A CA 1
ATOM 712 C C . PRO A 1 102 ? 15.596 -40.210 -4.333 1.00 55.59 102 PRO A C 1
ATOM 714 O O . PRO A 1 102 ? 15.912 -40.991 -5.230 1.00 55.59 102 PRO A O 1
ATOM 717 N N . LYS A 1 103 ? 14.570 -40.433 -3.507 1.00 65.12 103 LYS A N 1
ATOM 718 C CA . LYS A 1 103 ? 13.649 -41.574 -3.564 1.00 65.12 103 LYS A CA 1
ATOM 719 C C . LYS A 1 103 ? 12.744 -41.466 -4.810 1.00 65.12 103 LYS A C 1
ATOM 721 O O . LYS A 1 103 ? 12.233 -40.376 -5.071 1.00 65.12 103 LYS A O 1
ATOM 726 N N . PRO A 1 104 ? 12.516 -42.555 -5.567 1.00 59.81 104 PRO A N 1
ATOM 727 C CA . PRO A 1 104 ? 11.695 -42.528 -6.776 1.00 59.81 104 PRO A CA 1
ATOM 728 C C . PRO A 1 104 ? 10.224 -42.213 -6.465 1.00 59.81 104 PRO A C 1
ATOM 730 O O . PRO A 1 104 ? 9.616 -42.803 -5.570 1.00 59.81 104 PRO A O 1
ATOM 733 N N . VAL A 1 105 ? 9.672 -41.263 -7.222 1.00 66.00 105 VAL A N 1
ATOM 734 C CA . VAL A 1 105 ? 8.274 -40.813 -7.161 1.00 66.00 105 VAL A CA 1
ATOM 735 C C . VAL A 1 105 ? 7.387 -41.830 -7.897 1.00 66.00 105 VAL A C 1
ATOM 737 O O . VAL A 1 105 ? 7.684 -42.146 -9.051 1.00 66.00 105 VAL A O 1
ATOM 740 N N . PRO A 1 106 ? 6.312 -42.354 -7.278 1.00 68.44 106 PRO A N 1
ATOM 741 C CA . PRO A 1 106 ? 5.389 -43.262 -7.952 1.00 68.44 106 PRO A CA 1
ATOM 742 C C . PRO A 1 106 ? 4.538 -42.533 -9.014 1.00 68.44 106 PRO A C 1
ATOM 744 O O . PRO A 1 106 ? 4.239 -41.345 -8.861 1.00 68.44 106 PRO A O 1
ATOM 747 N N . PRO A 1 107 ? 4.128 -43.231 -10.089 1.00 62.94 107 PRO A N 1
ATOM 748 C CA . PRO A 1 107 ? 3.362 -42.649 -11.186 1.00 62.94 107 PRO A CA 1
ATOM 749 C C . PRO A 1 107 ? 1.960 -42.198 -10.749 1.00 62.94 107 PRO A C 1
ATOM 751 O O . PRO A 1 107 ? 1.263 -42.868 -9.989 1.00 62.94 107 PRO A O 1
ATOM 754 N N . ARG A 1 108 ? 1.564 -41.030 -11.262 1.00 57.88 108 ARG A N 1
ATOM 755 C CA . ARG A 1 108 ? 0.299 -40.337 -10.996 1.00 57.88 108 ARG A CA 1
ATOM 756 C C . ARG A 1 108 ? -0.855 -41.048 -11.715 1.00 57.88 108 ARG A C 1
ATOM 758 O O . ARG A 1 108 ? -0.772 -41.274 -12.919 1.00 57.88 108 ARG A O 1
ATOM 765 N N . ALA A 1 109 ? -1.917 -41.379 -10.981 1.00 67.19 109 ALA A N 1
ATOM 766 C CA . ALA A 1 109 ? -3.134 -41.976 -11.530 1.00 67.19 109 ALA A CA 1
ATOM 767 C C . ALA A 1 109 ? -3.860 -41.013 -12.501 1.00 67.19 109 ALA A C 1
ATOM 769 O O . ALA A 1 109 ? -3.788 -39.793 -12.306 1.00 67.19 109 ALA A O 1
ATOM 770 N N . PRO A 1 110 ? -4.549 -41.537 -13.534 1.00 70.56 110 PRO A N 1
ATOM 771 C CA . PRO A 1 110 ? -5.323 -40.727 -14.470 1.00 70.56 110 PRO A CA 1
ATOM 772 C C . PRO A 1 110 ? -6.554 -40.091 -13.794 1.00 70.56 110 PRO A C 1
ATOM 774 O O . PRO A 1 110 ? -7.105 -40.673 -12.856 1.00 70.56 110 PRO A O 1
ATOM 777 N N . PRO A 1 111 ? -6.986 -38.900 -14.249 1.00 67.56 111 PRO A N 1
ATOM 778 C CA . PRO A 1 111 ? -8.169 -38.232 -13.717 1.00 67.56 111 PRO A CA 1
ATOM 779 C C . PRO A 1 111 ? -9.461 -38.987 -14.087 1.00 67.56 111 PRO A C 1
ATOM 781 O O . PRO A 1 111 ? -9.518 -39.602 -15.156 1.00 67.56 111 PRO A O 1
ATOM 784 N N . PRO A 1 112 ? -10.495 -38.938 -13.226 1.00 70.12 112 PRO A N 1
ATOM 785 C CA . PRO A 1 112 ? -11.800 -39.516 -13.524 1.00 70.12 112 PRO A CA 1
ATOM 786 C C . PRO A 1 112 ? -12.520 -38.754 -14.657 1.00 70.12 112 PRO A C 1
ATOM 788 O O . PRO A 1 112 ? -12.233 -37.573 -14.880 1.00 70.12 112 PRO A O 1
ATOM 791 N N . PRO A 1 113 ? -13.438 -39.427 -15.376 1.00 62.12 113 PRO A N 1
ATOM 792 C CA . PRO A 1 113 ? -14.218 -38.828 -16.454 1.00 62.12 113 PRO A CA 1
ATOM 793 C C . PRO A 1 113 ? -15.175 -37.752 -15.926 1.00 62.12 113 PRO A C 1
ATOM 795 O O . PRO A 1 113 ? -15.743 -37.880 -14.844 1.00 62.12 113 PRO A O 1
ATOM 798 N N . VAL A 1 114 ? -15.312 -36.686 -16.712 1.00 59.06 114 VAL A N 1
ATOM 799 C CA . VAL A 1 114 ? -16.220 -35.558 -16.487 1.00 59.06 114 VAL A CA 1
ATOM 800 C C . VAL A 1 114 ? -17.643 -36.023 -16.796 1.00 59.06 114 VAL A C 1
ATOM 802 O O . VAL A 1 114 ? -17.899 -36.481 -17.907 1.00 59.06 114 VAL A O 1
ATOM 805 N N . GLU A 1 115 ? -18.538 -35.937 -15.815 1.00 47.62 115 GLU A N 1
ATOM 806 C CA . GLU A 1 115 ? -19.978 -36.112 -16.010 1.00 47.62 115 GLU A CA 1
ATOM 807 C C . GLU A 1 115 ? -20.574 -34.789 -16.518 1.00 47.62 115 GLU A C 1
ATOM 809 O O . GLU A 1 115 ? -20.360 -33.728 -15.928 1.00 47.62 115 GLU A O 1
ATOM 814 N N . ASP A 1 116 ? -21.268 -34.860 -17.656 1.00 47.69 116 ASP A N 1
ATOM 815 C CA . ASP A 1 116 ? -22.016 -33.759 -18.261 1.00 47.69 116 ASP A CA 1
ATOM 816 C C . ASP A 1 116 ? -23.313 -33.525 -17.470 1.00 47.69 116 ASP A C 1
ATOM 818 O O . ASP A 1 116 ? -24.312 -34.220 -17.670 1.00 47.69 116 ASP A O 1
ATOM 822 N N . ASP A 1 117 ? -23.305 -32.534 -16.576 1.00 46.19 117 ASP A N 1
ATOM 823 C CA . ASP A 1 117 ? -24.520 -32.055 -15.918 1.00 46.19 117 ASP A CA 1
ATOM 824 C C . ASP A 1 117 ? -25.336 -31.174 -16.875 1.00 46.19 117 ASP A C 1
ATOM 826 O O . ASP A 1 117 ? -24.992 -30.034 -17.208 1.00 46.19 117 ASP A O 1
ATOM 830 N N . VAL A 1 118 ? -26.456 -31.749 -17.302 1.00 53.06 118 VAL A N 1
ATOM 831 C CA . VAL A 1 118 ? -27.604 -31.092 -17.921 1.00 53.06 118 VAL A CA 1
ATOM 832 C C . VAL A 1 118 ? -28.220 -30.146 -16.889 1.00 53.06 118 VAL A C 1
ATOM 834 O O . VAL A 1 118 ? -28.764 -30.599 -15.885 1.00 53.06 118 VAL A O 1
ATOM 837 N N . LEU A 1 119 ? -28.161 -28.834 -17.131 1.00 51.28 119 LEU A N 1
ATOM 838 C CA . LEU A 1 119 ? -28.937 -27.858 -16.365 1.00 51.28 119 LEU A CA 1
ATOM 839 C C . LEU A 1 119 ? -30.041 -27.250 -17.225 1.00 51.28 119 LEU A C 1
ATOM 841 O O . LEU A 1 119 ? -29.798 -26.556 -18.214 1.00 51.28 119 LEU A O 1
ATOM 845 N N . ASP A 1 120 ? -31.250 -27.576 -16.777 1.00 39.88 120 ASP A N 1
ATOM 846 C CA . ASP A 1 120 ? -32.553 -27.151 -17.245 1.00 39.88 120 ASP A CA 1
ATOM 847 C C . ASP A 1 120 ? -32.734 -25.631 -17.305 1.00 39.88 120 ASP A C 1
ATOM 849 O O . ASP A 1 120 ? -32.245 -24.847 -16.486 1.00 39.88 120 ASP A O 1
ATOM 853 N N . LEU A 1 121 ? -33.508 -25.258 -18.319 1.00 48.75 121 LEU A N 1
ATOM 854 C CA . LEU A 1 121 ? -34.090 -23.952 -18.568 1.00 48.75 121 LEU A CA 1
ATOM 855 C C . LEU A 1 121 ? -35.154 -23.631 -17.516 1.00 48.75 121 LEU A C 1
ATOM 857 O O . LEU A 1 121 ? -36.141 -24.345 -17.433 1.00 48.75 121 LEU A O 1
ATOM 861 N N . ASP A 1 122 ? -35.028 -22.491 -16.836 1.00 44.81 122 ASP A N 1
ATOM 862 C CA . ASP A 1 122 ? -36.193 -21.689 -16.447 1.00 44.81 122 ASP A CA 1
ATOM 863 C C . ASP A 1 122 ? -35.776 -20.235 -16.181 1.00 44.81 122 ASP A C 1
ATOM 865 O O . ASP A 1 122 ? -35.157 -19.893 -15.172 1.00 44.81 122 ASP A O 1
ATOM 869 N N . ALA A 1 123 ? -36.108 -19.357 -17.130 1.00 44.06 123 ALA A N 1
ATOM 870 C CA . ALA A 1 123 ? -35.928 -17.913 -17.028 1.00 44.06 123 ALA A CA 1
ATOM 871 C C . ALA A 1 123 ? -37.308 -17.234 -16.954 1.00 44.06 123 ALA A C 1
ATOM 873 O O . ALA A 1 123 ? -38.103 -17.387 -17.885 1.00 44.06 123 ALA A O 1
ATOM 874 N N . PRO A 1 124 ? -37.620 -16.454 -15.901 1.00 55.06 124 PRO A N 1
ATOM 875 C CA . PRO A 1 124 ? -38.871 -15.713 -15.839 1.00 55.06 124 PRO A CA 1
ATOM 876 C C . PRO A 1 124 ? -38.822 -14.429 -16.681 1.00 55.06 124 PRO A C 1
ATOM 878 O O . PRO A 1 124 ? -37.816 -13.722 -16.758 1.00 55.06 124 PRO A O 1
ATOM 881 N N . ALA A 1 125 ? -39.962 -14.149 -17.310 1.00 45.09 125 ALA A N 1
ATOM 882 C CA . ALA A 1 125 ? -40.207 -13.075 -18.261 1.00 45.09 125 ALA A CA 1
ATOM 883 C C . ALA A 1 125 ? -39.942 -11.662 -17.705 1.00 45.09 125 ALA A C 1
ATOM 885 O O . ALA A 1 125 ? -40.385 -11.297 -16.616 1.00 45.09 125 ALA A O 1
ATOM 886 N N . ALA A 1 126 ? -39.276 -10.838 -18.518 1.00 46.03 126 ALA A N 1
ATOM 887 C CA . ALA A 1 126 ? -39.078 -9.413 -18.273 1.00 46.03 126 ALA A CA 1
ATOM 888 C C . ALA A 1 126 ? -40.329 -8.588 -18.659 1.00 46.03 126 ALA A C 1
ATOM 890 O O . ALA A 1 126 ? -40.949 -8.871 -19.689 1.00 46.03 126 ALA A O 1
ATOM 891 N N . PRO A 1 127 ? -40.694 -7.540 -17.894 1.00 54.94 127 PRO A N 1
ATOM 892 C CA . PRO A 1 127 ? -41.798 -6.649 -18.237 1.00 54.94 127 PRO A CA 1
ATOM 893 C C . PRO A 1 127 ? -41.432 -5.625 -19.327 1.00 54.94 127 PRO A C 1
ATOM 895 O O . PRO A 1 127 ? -40.286 -5.194 -19.469 1.00 54.94 127 PRO A O 1
ATOM 898 N N . ALA A 1 128 ? -42.458 -5.243 -20.090 1.00 48.53 128 ALA A N 1
ATOM 899 C CA . ALA A 1 128 ? -42.409 -4.408 -21.287 1.00 48.53 128 ALA A CA 1
ATOM 900 C C . ALA A 1 128 ? -41.868 -2.974 -21.061 1.00 48.53 128 ALA A C 1
ATOM 902 O O . ALA A 1 128 ? -42.151 -2.361 -20.029 1.00 48.53 128 ALA A O 1
ATOM 903 N N . PRO A 1 129 ? -41.154 -2.389 -22.045 1.00 51.88 129 PRO A N 1
ATOM 904 C CA . PRO A 1 129 ? -40.692 -1.005 -21.987 1.00 51.88 129 PRO A CA 1
ATOM 905 C C . PRO A 1 129 ? -41.788 0.002 -22.379 1.00 51.88 129 PRO A C 1
ATOM 907 O O . PRO A 1 129 ? -42.484 -0.154 -23.381 1.00 51.88 129 PRO A O 1
ATOM 910 N N . THR A 1 130 ? -41.893 1.083 -21.606 1.00 51.00 130 THR A N 1
ATOM 911 C CA . THR A 1 130 ? -42.707 2.274 -21.892 1.00 51.00 130 THR A CA 1
ATOM 912 C C . THR A 1 130 ? -42.074 3.176 -22.969 1.00 51.00 130 THR A C 1
ATOM 914 O O . THR A 1 130 ? -40.848 3.195 -23.126 1.00 51.00 130 THR A O 1
ATOM 917 N N . PRO A 1 131 ? -42.886 3.948 -23.724 1.00 54.62 131 PRO A N 1
ATOM 918 C CA . PRO A 1 131 ? -42.429 4.706 -24.887 1.00 54.62 131 PRO A CA 1
ATOM 919 C C . PRO A 1 131 ? -41.743 6.020 -24.484 1.00 54.62 131 PRO A C 1
ATOM 921 O O . PRO A 1 131 ? -42.276 6.803 -23.699 1.00 54.62 131 PRO A O 1
ATOM 924 N N . LYS A 1 132 ? -40.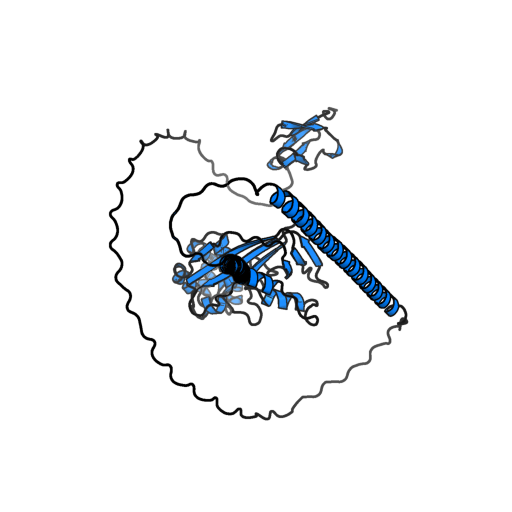558 6.276 -25.055 1.00 46.88 132 LYS A N 1
ATOM 925 C CA . LYS A 1 132 ? -39.820 7.541 -24.924 1.00 46.88 132 LYS A CA 1
ATOM 926 C C . LYS A 1 132 ? -40.151 8.497 -26.072 1.00 46.88 132 LYS A C 1
ATOM 928 O O . LYS A 1 132 ? -40.182 8.109 -27.237 1.00 46.88 132 LYS A O 1
ATOM 933 N N . THR A 1 133 ? -40.356 9.750 -25.690 1.00 46.59 133 THR A N 1
ATOM 934 C CA . THR A 1 133 ? -40.561 10.964 -26.491 1.00 46.59 133 THR A CA 1
ATOM 935 C C . THR A 1 133 ? -39.454 11.172 -27.544 1.00 46.59 133 THR A C 1
ATOM 937 O O . THR A 1 133 ? -38.293 10.880 -27.252 1.00 46.59 133 THR A O 1
ATOM 940 N N . PRO A 1 134 ? -39.761 11.691 -28.751 1.00 54.34 134 PRO A N 1
ATOM 941 C CA . PRO A 1 134 ? -38.774 11.848 -29.819 1.00 54.34 134 PRO A CA 1
ATOM 942 C C . PRO A 1 134 ? -37.824 13.027 -29.559 1.00 54.34 134 PRO A C 1
ATOM 944 O O . PRO A 1 134 ? -38.238 14.184 -29.510 1.00 54.34 134 PRO A O 1
ATOM 947 N N . GLU A 1 135 ? -36.531 12.723 -29.429 1.00 46.16 135 GLU A N 1
ATOM 948 C CA . GLU A 1 135 ? -35.445 13.700 -29.345 1.00 46.16 135 GLU A CA 1
ATOM 949 C C . GLU A 1 135 ? -34.871 13.981 -30.746 1.00 46.16 135 GLU A C 1
ATOM 951 O O . GLU A 1 135 ? -34.549 13.081 -31.522 1.00 46.16 135 GLU A O 1
ATOM 956 N N . SER A 1 136 ? -34.792 15.272 -31.060 1.00 51.03 136 SER A N 1
ATOM 957 C CA . SER A 1 136 ? -34.359 15.890 -32.315 1.00 51.03 136 SER A CA 1
ATOM 958 C C . SER A 1 136 ? -33.095 15.269 -32.937 1.00 51.03 136 SER A C 1
ATOM 960 O O . SER A 1 136 ? -31.974 15.466 -32.461 1.00 51.03 136 SER A O 1
ATOM 962 N N . VAL A 1 137 ? -33.270 14.637 -34.099 1.00 46.62 137 VAL A N 1
ATOM 963 C CA . VAL A 1 137 ? -32.213 14.126 -34.984 1.00 46.62 137 VAL A CA 1
ATOM 964 C C . VAL A 1 137 ? -31.352 15.279 -35.521 1.00 46.62 137 VAL A C 1
ATOM 966 O O . VAL A 1 137 ? -31.796 16.070 -36.350 1.00 46.62 137 VAL A O 1
ATOM 969 N N . ARG A 1 138 ? -30.087 15.364 -35.084 1.00 58.59 138 ARG A N 1
ATOM 970 C CA . ARG A 1 138 ? -29.038 16.135 -35.779 1.00 58.59 138 ARG A CA 1
ATOM 971 C C . ARG A 1 138 ? -28.336 15.250 -36.825 1.00 58.59 138 ARG A C 1
ATOM 973 O O . ARG A 1 138 ? -28.083 14.079 -36.541 1.00 58.59 138 ARG A O 1
ATOM 980 N N . PRO A 1 139 ? -27.985 15.787 -38.009 1.00 49.34 139 PRO A N 1
ATOM 981 C CA . PRO A 1 139 ? -27.504 14.993 -39.138 1.00 49.34 139 PRO A CA 1
ATOM 982 C C . PRO A 1 139 ? -26.115 14.354 -38.887 1.00 49.34 139 PRO A C 1
ATOM 984 O O . PRO A 1 139 ? -25.226 15.011 -38.337 1.00 49.34 139 PRO A O 1
ATOM 987 N N . PRO A 1 140 ? -25.882 13.093 -39.315 1.00 55.81 140 PRO A N 1
ATOM 988 C CA . PRO A 1 140 ? -24.694 12.306 -38.961 1.00 55.81 140 PRO A CA 1
ATOM 989 C C . PRO A 1 140 ? -23.443 12.555 -39.830 1.00 55.81 140 PRO A C 1
ATOM 991 O O . PRO A 1 140 ? -22.424 11.887 -39.646 1.00 55.81 140 PRO A O 1
ATOM 994 N N . SER A 1 141 ? -23.453 13.517 -40.754 1.00 54.25 141 SER A N 1
ATOM 995 C CA . SER A 1 141 ? -22.414 13.628 -41.793 1.00 54.25 141 SER A CA 1
ATOM 996 C C . SER A 1 141 ? -21.094 14.294 -41.365 1.00 54.25 141 SER A C 1
ATOM 998 O O . SER A 1 141 ? -20.086 14.112 -42.040 1.00 54.25 141 SER A O 1
ATOM 1000 N N . GLN A 1 142 ? -21.022 15.005 -40.231 1.00 53.78 142 GLN A N 1
ATOM 1001 C CA . GLN A 1 142 ? -19.794 15.730 -39.834 1.00 53.78 142 GLN A CA 1
ATOM 1002 C C . GLN A 1 142 ? -18.823 14.949 -38.927 1.00 53.78 142 GLN A C 1
ATOM 1004 O O . GLN A 1 142 ? -17.696 15.394 -38.703 1.00 53.78 142 GLN A O 1
ATOM 1009 N N . ARG A 1 143 ? -19.211 13.788 -38.379 1.00 55.62 143 ARG A N 1
ATOM 1010 C CA . ARG A 1 143 ? -18.342 13.025 -37.454 1.00 55.62 143 ARG A CA 1
ATOM 1011 C C . ARG A 1 143 ? -17.376 12.059 -38.144 1.00 55.62 143 ARG A C 1
ATOM 1013 O O . ARG A 1 143 ? -16.381 11.684 -37.523 1.00 55.62 143 ARG A O 1
ATOM 1020 N N . LEU A 1 144 ? -17.641 11.664 -39.389 1.00 57.56 144 LEU A N 1
ATOM 1021 C CA . LEU A 1 144 ? -16.800 10.704 -40.112 1.00 57.56 144 LEU A CA 1
ATOM 1022 C C . LEU A 1 144 ? -15.565 11.363 -40.749 1.00 57.56 144 LEU A C 1
ATOM 1024 O O . LEU A 1 144 ? -14.486 10.778 -40.686 1.00 57.56 144 LEU A O 1
ATOM 1028 N N . SER A 1 145 ? -15.667 12.609 -41.223 1.00 64.88 145 SER A N 1
ATOM 1029 C CA . SER A 1 145 ? -14.539 13.331 -41.841 1.00 64.88 145 SER A CA 1
ATOM 1030 C C . SER A 1 145 ? -13.394 13.629 -40.865 1.00 64.88 145 SER A C 1
ATOM 1032 O O . SER A 1 145 ? -12.223 13.520 -41.212 1.00 64.88 145 SER A O 1
ATOM 1034 N N . ARG A 1 146 ? -13.703 13.914 -39.593 1.00 68.44 146 ARG A N 1
ATOM 1035 C CA . ARG A 1 146 ? -12.667 14.166 -38.571 1.00 68.44 146 ARG A CA 1
ATOM 1036 C C . ARG A 1 146 ? -11.899 12.910 -38.152 1.00 68.44 146 ARG A C 1
ATOM 1038 O O . ARG A 1 146 ? -10.795 13.020 -37.622 1.00 68.44 146 ARG A O 1
ATOM 1045 N N . LYS A 1 147 ? -12.478 11.716 -38.335 1.00 72.88 147 LYS A N 1
ATOM 1046 C CA . LYS A 1 147 ? -11.782 10.452 -38.048 1.00 72.88 147 LYS A CA 1
ATOM 1047 C C . LYS A 1 147 ? -10.853 10.051 -39.193 1.00 72.88 147 LYS A C 1
ATOM 1049 O O . LYS A 1 147 ? -9.746 9.616 -38.888 1.00 72.88 147 LYS A O 1
ATOM 1054 N N . SER A 1 148 ? -11.257 10.249 -40.451 1.00 79.69 148 SER A N 1
ATOM 1055 C CA . SER A 1 148 ? -10.409 9.943 -41.612 1.00 79.69 148 SER A CA 1
ATOM 1056 C C . SER A 1 148 ? -9.175 10.850 -41.680 1.00 79.69 148 SER A C 1
ATOM 1058 O O . SER A 1 148 ? -8.063 10.356 -41.847 1.00 79.69 148 SER A O 1
ATOM 1060 N N . GLU A 1 149 ? -9.335 12.149 -41.410 1.00 82.56 149 GLU A N 1
ATOM 1061 C CA . GLU A 1 149 ? -8.218 13.107 -41.424 1.00 82.56 149 GLU A CA 1
ATOM 1062 C C . GLU A 1 149 ? -7.163 12.784 -40.345 1.00 82.56 149 GLU A C 1
ATOM 1064 O O . GLU A 1 149 ? -5.957 12.927 -40.547 1.00 82.56 149 GLU A O 1
ATOM 1069 N N . LYS A 1 150 ? -7.599 12.276 -39.183 1.00 85.88 150 LYS A N 1
ATOM 1070 C CA . LYS A 1 150 ? -6.681 11.878 -38.106 1.00 85.88 150 LYS A CA 1
ATOM 1071 C C . LYS A 1 150 ? -5.911 10.596 -38.436 1.00 85.88 150 LYS A C 1
ATOM 1073 O O . LYS A 1 150 ? -4.754 10.471 -38.036 1.00 85.88 150 LYS A O 1
ATOM 1078 N N . THR A 1 151 ? -6.536 9.640 -39.124 1.00 85.62 151 THR A N 1
ATOM 1079 C CA . THR A 1 151 ? -5.858 8.404 -39.546 1.00 85.62 151 THR A CA 1
ATOM 1080 C C . THR A 1 151 ? -4.835 8.661 -40.646 1.00 85.62 151 THR A C 1
ATOM 1082 O O . THR A 1 151 ? -3.760 8.069 -40.607 1.00 85.62 151 THR A O 1
ATOM 1085 N N . GLU A 1 152 ? -5.122 9.589 -41.556 1.00 91.06 152 GLU A N 1
ATOM 1086 C CA . GLU A 1 152 ? -4.220 9.969 -42.645 1.00 91.06 152 GLU A CA 1
ATOM 1087 C C . GLU A 1 152 ? -2.955 10.658 -42.111 1.00 91.06 152 GLU A C 1
ATOM 1089 O O . GLU A 1 152 ? -1.845 10.199 -42.378 1.00 91.06 152 GLU A O 1
ATOM 1094 N N . ARG A 1 153 ? -3.099 11.625 -41.191 1.00 89.75 153 ARG A N 1
ATOM 1095 C CA . ARG A 1 153 ? -1.944 12.266 -40.526 1.00 89.75 153 ARG A CA 1
ATOM 1096 C C . ARG A 1 153 ? -1.064 11.290 -39.739 1.00 89.75 153 ARG A C 1
ATOM 1098 O O . ARG A 1 153 ? 0.148 11.469 -39.660 1.00 89.75 153 ARG A O 1
ATOM 1105 N N . LEU A 1 154 ? -1.653 10.254 -39.135 1.00 89.94 154 LEU A N 1
ATOM 1106 C CA . LEU A 1 154 ? -0.885 9.214 -38.437 1.00 89.94 154 LEU A CA 1
ATOM 1107 C C . LEU A 1 154 ? -0.133 8.294 -39.408 1.00 89.94 154 LEU A C 1
ATOM 1109 O O . LEU A 1 154 ? 0.956 7.826 -39.069 1.00 89.94 154 LEU A O 1
ATOM 1113 N N . ALA A 1 155 ? -0.689 8.033 -40.593 1.00 90.62 155 ALA A N 1
ATOM 1114 C CA . ALA A 1 155 ? -0.009 7.273 -41.637 1.00 90.62 155 ALA A CA 1
ATOM 1115 C C . ALA A 1 155 ? 1.178 8.063 -42.213 1.00 90.62 155 ALA A C 1
ATOM 1117 O O . ALA A 1 155 ? 2.278 7.519 -42.306 1.00 90.62 155 ALA A O 1
ATOM 1118 N N . GLU A 1 156 ? 0.998 9.358 -42.482 1.00 91.81 156 GLU A N 1
ATOM 1119 C CA . GLU A 1 156 ? 2.070 10.253 -42.938 1.00 91.81 156 GLU A CA 1
ATOM 1120 C C . GLU A 1 156 ? 3.199 10.378 -41.905 1.00 91.81 156 GLU A C 1
ATOM 1122 O O . GLU A 1 156 ? 4.374 10.250 -42.249 1.00 91.81 156 GLU A O 1
ATOM 1127 N N . ALA A 1 157 ? 2.865 10.537 -40.619 1.00 90.25 157 ALA A N 1
ATOM 1128 C CA . ALA A 1 157 ? 3.865 10.608 -39.553 1.00 90.25 157 ALA A CA 1
ATOM 1129 C C . ALA A 1 157 ? 4.686 9.310 -39.428 1.00 90.25 157 ALA A C 1
ATOM 1131 O O . ALA A 1 157 ? 5.897 9.354 -39.200 1.00 90.25 157 ALA A O 1
ATOM 1132 N N . ARG A 1 158 ? 4.055 8.141 -39.613 1.00 91.88 158 ARG A N 1
ATOM 1133 C CA . ARG A 1 158 ? 4.764 6.850 -39.641 1.00 91.88 158 ARG A CA 1
ATOM 1134 C C . ARG A 1 158 ? 5.664 6.720 -40.866 1.00 91.88 158 ARG A C 1
ATOM 1136 O O . ARG A 1 158 ? 6.791 6.250 -40.723 1.00 91.88 158 ARG A O 1
ATOM 1143 N N . ALA A 1 159 ? 5.204 7.167 -42.034 1.00 92.12 159 ALA A N 1
ATOM 1144 C CA . ALA A 1 159 ? 6.015 7.177 -43.247 1.00 92.12 159 ALA A CA 1
ATOM 1145 C C . ALA A 1 159 ? 7.268 8.052 -43.065 1.00 92.12 159 ALA A C 1
ATOM 1147 O O . ALA A 1 159 ? 8.378 7.596 -43.343 1.00 92.12 159 ALA A O 1
ATOM 1148 N N . GLN A 1 160 ? 7.122 9.249 -42.485 1.00 94.56 160 GLN A N 1
ATOM 1149 C CA . GLN A 1 160 ? 8.244 10.150 -42.200 1.00 94.56 160 GLN A CA 1
ATOM 1150 C C . GLN A 1 160 ?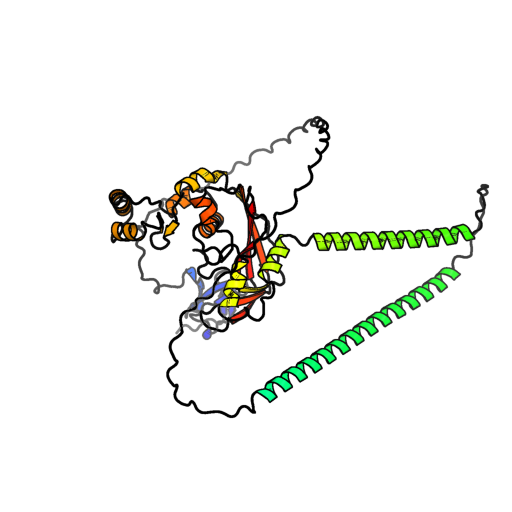 9.244 9.557 -41.196 1.00 94.56 160 GLN A C 1
ATOM 1152 O O . GLN A 1 160 ? 10.448 9.595 -41.447 1.00 94.56 160 GLN A O 1
ATOM 1157 N N . MET A 1 161 ? 8.776 8.946 -40.099 1.00 92.25 161 MET A N 1
ATOM 1158 C CA . MET A 1 161 ? 9.679 8.271 -39.153 1.00 92.25 161 MET A CA 1
ATOM 1159 C C . MET A 1 161 ? 10.411 7.091 -39.799 1.00 92.25 161 MET A C 1
ATOM 1161 O O . MET A 1 161 ? 11.601 6.901 -39.555 1.00 92.25 161 MET A O 1
ATOM 1165 N N . SER A 1 162 ? 9.733 6.312 -40.648 1.00 93.06 162 SER A N 1
ATOM 1166 C CA . SER A 1 162 ? 10.368 5.184 -41.337 1.00 93.06 162 SER A CA 1
ATOM 1167 C C . SER A 1 162 ? 11.449 5.638 -42.324 1.00 93.06 162 SER A C 1
ATOM 1169 O O . SER A 1 162 ? 12.515 5.026 -42.381 1.00 93.06 162 SER A O 1
ATOM 1171 N N . ALA A 1 163 ? 11.231 6.758 -43.021 1.00 92.25 163 ALA A N 1
ATOM 1172 C CA . ALA A 1 163 ? 12.222 7.358 -43.908 1.00 92.25 163 ALA A CA 1
ATOM 1173 C C . ALA A 1 163 ? 13.446 7.874 -43.130 1.00 92.25 163 ALA A C 1
ATOM 1175 O O . ALA A 1 163 ? 14.579 7.618 -43.532 1.00 92.25 163 ALA A O 1
ATOM 1176 N N . GLN A 1 164 ? 13.234 8.522 -41.978 1.00 93.81 164 GLN A N 1
ATOM 1177 C CA . GLN A 1 164 ? 14.332 8.987 -41.122 1.00 93.81 164 GLN A CA 1
ATOM 1178 C C . GLN A 1 164 ? 15.166 7.826 -40.565 1.00 93.81 164 GLN A C 1
ATOM 1180 O O . GLN A 1 164 ? 16.394 7.895 -40.560 1.00 93.81 164 GLN A O 1
ATOM 1185 N N . LEU A 1 165 ? 14.525 6.733 -40.137 1.00 92.81 165 LEU A N 1
ATOM 1186 C CA . LEU A 1 165 ? 15.237 5.542 -39.666 1.00 92.81 165 LEU A CA 1
ATOM 1187 C C . LEU A 1 165 ? 16.036 4.867 -40.788 1.00 92.81 165 LEU A C 1
ATOM 1189 O O . LEU A 1 165 ? 17.172 4.454 -40.556 1.00 92.81 165 LEU A O 1
ATOM 1193 N N . ALA A 1 166 ? 15.486 4.801 -42.004 1.00 91.88 166 ALA A N 1
ATOM 1194 C CA . ALA A 1 166 ? 16.199 4.278 -43.166 1.00 91.88 166 ALA A CA 1
ATOM 1195 C C . ALA A 1 166 ? 17.427 5.137 -43.524 1.00 91.88 166 ALA A C 1
ATOM 1197 O O . ALA A 1 166 ? 18.494 4.596 -43.812 1.00 91.88 166 ALA A O 1
ATOM 1198 N N . GLU A 1 167 ? 17.317 6.467 -43.437 1.00 94.12 167 GLU A N 1
ATOM 1199 C CA . GLU A 1 167 ? 18.439 7.380 -43.678 1.00 94.12 167 GLU A CA 1
ATOM 1200 C C . GLU A 1 167 ? 19.546 7.224 -42.622 1.00 94.12 167 GLU A C 1
ATOM 1202 O O . GLU A 1 167 ? 20.731 7.168 -42.962 1.00 94.12 167 GLU A O 1
ATOM 1207 N N . VAL A 1 168 ? 19.182 7.104 -41.341 1.00 94.44 168 VAL A N 1
ATOM 1208 C CA . VAL A 1 168 ? 20.151 6.873 -40.256 1.00 94.44 168 VAL A CA 1
ATOM 1209 C C . VAL A 1 168 ? 20.836 5.514 -40.416 1.00 94.44 168 VAL A C 1
ATOM 1211 O O . VAL A 1 168 ? 22.056 5.431 -40.267 1.00 94.44 168 VAL A O 1
ATOM 1214 N N . ALA A 1 169 ? 20.092 4.468 -40.788 1.00 92.56 169 ALA A N 1
ATOM 1215 C CA . ALA A 1 169 ? 20.656 3.149 -41.065 1.00 92.56 169 ALA A CA 1
ATOM 1216 C C . ALA A 1 169 ? 21.632 3.178 -42.256 1.00 92.56 169 ALA A C 1
ATOM 1218 O O . ALA A 1 169 ? 22.725 2.617 -42.165 1.00 92.56 169 ALA A O 1
ATOM 1219 N N . ALA A 1 170 ? 21.294 3.889 -43.337 1.00 90.56 170 ALA A N 1
ATOM 1220 C CA . ALA A 1 170 ? 22.179 4.060 -44.489 1.00 90.56 170 ALA A CA 1
ATOM 1221 C C . ALA A 1 170 ? 23.456 4.844 -44.129 1.00 90.56 170 ALA A C 1
ATOM 1223 O O . ALA A 1 170 ? 24.557 4.447 -44.513 1.00 90.56 170 ALA A O 1
ATOM 1224 N N . LYS A 1 171 ? 23.346 5.918 -43.332 1.00 91.81 171 LYS A N 1
ATOM 1225 C CA . LYS A 1 171 ? 24.512 6.672 -42.834 1.00 91.81 171 LYS A CA 1
ATOM 1226 C C . LYS A 1 171 ? 25.404 5.818 -41.931 1.00 91.81 171 LYS A C 1
ATOM 1228 O O . LYS A 1 171 ? 26.626 5.874 -42.067 1.00 91.81 171 LYS A O 1
ATOM 1233 N N . ALA A 1 172 ? 24.819 4.997 -41.058 1.00 90.06 172 ALA A N 1
ATOM 1234 C CA . ALA A 1 172 ? 25.568 4.075 -40.210 1.00 90.06 172 ALA A CA 1
ATOM 1235 C C . ALA A 1 172 ? 26.321 3.025 -41.046 1.00 90.06 172 ALA A C 1
ATOM 1237 O O . ALA A 1 172 ? 27.529 2.862 -40.863 1.00 90.06 172 ALA A O 1
ATOM 1238 N N . ALA A 1 173 ? 25.655 2.400 -42.023 1.00 89.75 173 ALA A N 1
ATOM 1239 C CA . ALA A 1 173 ? 26.271 1.425 -42.924 1.00 89.75 173 ALA A CA 1
ATOM 1240 C C . ALA A 1 173 ? 27.434 2.029 -43.735 1.00 89.75 173 ALA A C 1
ATOM 1242 O O . ALA A 1 173 ? 28.515 1.441 -43.808 1.00 89.75 173 ALA A O 1
ATOM 1243 N N . ASN A 1 174 ? 27.261 3.245 -44.266 1.00 89.31 174 ASN A N 1
ATOM 1244 C CA . ASN A 1 174 ? 28.318 3.949 -44.998 1.00 89.31 174 ASN A CA 1
ATOM 1245 C C . ASN A 1 174 ? 29.502 4.326 -44.092 1.00 89.31 174 ASN A C 1
ATOM 1247 O O . ASN A 1 174 ? 30.656 4.243 -44.511 1.00 89.31 174 ASN A O 1
ATOM 1251 N N . SER A 1 175 ? 29.241 4.683 -42.829 1.00 90.50 175 SER A N 1
ATOM 1252 C CA . SER A 1 175 ? 30.297 4.991 -41.856 1.00 90.50 175 SER A CA 1
ATOM 1253 C C . SER A 1 175 ? 31.133 3.763 -41.471 1.00 90.50 175 SER A C 1
ATOM 1255 O O . SER A 1 175 ? 32.339 3.880 -41.241 1.00 90.50 175 SER A O 1
ATOM 1257 N N . GLU A 1 176 ? 30.530 2.571 -41.445 1.00 86.44 176 GLU A N 1
ATOM 1258 C CA . GLU A 1 176 ? 31.268 1.324 -41.236 1.00 86.44 176 GLU A CA 1
ATOM 1259 C C . GLU A 1 176 ? 32.067 0.910 -42.473 1.00 86.44 176 GLU A C 1
ATOM 1261 O O . GLU A 1 176 ? 33.199 0.440 -42.331 1.00 86.44 176 GLU A O 1
ATOM 1266 N N . ALA A 1 177 ? 31.520 1.108 -43.677 1.00 85.88 177 ALA A N 1
ATOM 1267 C CA . ALA A 1 177 ? 32.233 0.840 -44.923 1.00 85.88 177 ALA A CA 1
ATOM 1268 C C . ALA A 1 177 ? 33.494 1.715 -45.048 1.00 85.88 177 ALA A C 1
ATOM 1270 O O . ALA A 1 177 ? 34.577 1.185 -45.302 1.00 85.88 177 ALA A O 1
ATOM 1271 N N . ALA A 1 178 ? 33.391 3.014 -44.742 1.00 85.06 178 ALA A N 1
ATOM 1272 C CA . ALA A 1 178 ? 34.531 3.934 -44.737 1.00 85.06 178 ALA A CA 1
ATOM 1273 C C . ALA A 1 178 ? 35.629 3.504 -43.743 1.00 85.06 178 ALA A C 1
ATOM 1275 O O . ALA A 1 178 ? 36.805 3.433 -44.098 1.00 85.06 178 ALA A O 1
ATOM 1276 N N . LYS A 1 179 ? 35.253 3.099 -42.519 1.00 86.44 179 LYS A N 1
ATOM 1277 C CA . LYS A 1 179 ? 36.210 2.581 -41.520 1.00 86.44 179 LYS A CA 1
ATOM 1278 C C . LYS A 1 179 ? 36.885 1.277 -41.957 1.00 86.44 179 LYS A C 1
ATOM 1280 O O . LYS A 1 179 ? 38.012 0.996 -41.541 1.00 86.44 179 LYS A O 1
ATOM 1285 N N . ARG A 1 180 ? 36.210 0.442 -42.755 1.00 83.12 180 ARG A N 1
ATOM 1286 C CA . ARG A 1 180 ? 36.803 -0.791 -43.297 1.00 83.12 180 ARG A CA 1
ATOM 1287 C C . ARG A 1 180 ? 37.835 -0.497 -44.382 1.00 83.12 180 ARG A C 1
ATOM 1289 O O . ARG A 1 180 ? 38.854 -1.185 -44.405 1.00 83.12 180 ARG A O 1
ATOM 1296 N N . GLU A 1 181 ? 37.615 0.506 -45.230 1.00 82.75 181 GLU A N 1
ATOM 1297 C CA . GLU A 1 181 ? 38.609 0.914 -46.231 1.00 82.75 181 GLU A CA 1
ATOM 1298 C C . GLU A 1 181 ? 39.845 1.554 -45.591 1.00 82.75 181 GLU A C 1
ATOM 1300 O O . GLU A 1 181 ? 40.966 1.185 -45.941 1.00 82.75 181 GLU A O 1
ATOM 1305 N N . GLU A 1 182 ? 39.660 2.401 -44.576 1.00 82.00 182 GLU A N 1
ATOM 1306 C CA . GLU A 1 182 ? 40.762 3.045 -43.847 1.00 82.00 182 GLU A CA 1
ATOM 1307 C C . GLU A 1 182 ? 41.653 2.021 -43.118 1.00 82.00 182 GLU A C 1
ATOM 1309 O O . GLU A 1 182 ? 42.880 2.055 -43.202 1.00 82.00 182 GLU A O 1
ATOM 1314 N N . ARG A 1 183 ? 41.054 0.993 -42.501 1.00 81.31 183 ARG A N 1
ATOM 1315 C CA . ARG A 1 183 ? 41.820 -0.122 -41.909 1.00 81.31 183 ARG A CA 1
ATOM 1316 C C . ARG A 1 183 ? 42.538 -0.983 -42.950 1.00 81.31 183 ARG A C 1
ATOM 1318 O O . ARG A 1 183 ? 43.514 -1.660 -42.616 1.00 81.31 183 ARG A O 1
ATOM 1325 N N . LYS A 1 184 ? 42.047 -1.025 -44.193 1.00 81.25 184 LYS A N 1
ATOM 1326 C CA . LYS A 1 184 ? 42.654 -1.813 -45.274 1.00 81.25 184 LYS A CA 1
ATOM 1327 C C . LYS A 1 184 ? 43.866 -1.089 -45.863 1.00 81.25 184 LYS A C 1
ATOM 1329 O O . LYS A 1 184 ? 44.876 -1.746 -46.110 1.00 81.25 184 LYS A O 1
ATOM 1334 N N . SER A 1 185 ? 43.809 0.236 -46.006 1.00 76.06 185 SER A N 1
ATOM 1335 C CA . SER A 1 185 ? 44.957 1.046 -46.435 1.00 76.06 185 SER A CA 1
ATOM 1336 C C . SER A 1 185 ? 46.063 1.086 -45.373 1.00 76.06 185 SER A C 1
ATOM 1338 O O . SER A 1 185 ? 47.233 0.924 -45.716 1.00 76.06 185 SER A O 1
ATOM 1340 N N . GLU A 1 186 ? 45.714 1.158 -44.084 1.00 75.12 186 GLU A N 1
ATOM 1341 C CA . GLU A 1 186 ? 46.693 1.136 -42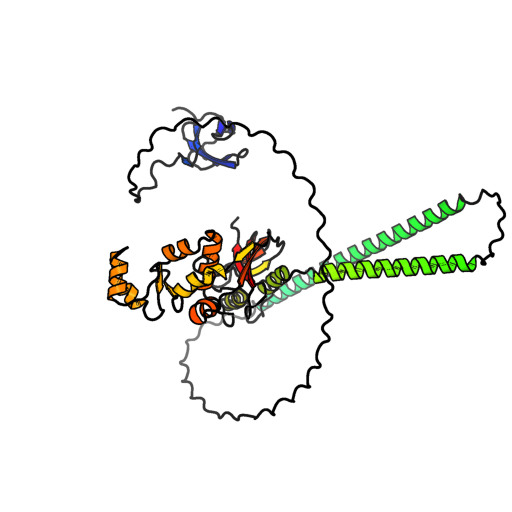.985 1.00 75.12 186 GLU A CA 1
ATOM 1342 C C . GLU A 1 186 ? 47.438 -0.213 -42.872 1.00 75.12 186 GLU A C 1
ATOM 1344 O O . GLU A 1 186 ? 48.622 -0.270 -42.538 1.00 75.12 186 GLU A O 1
ATOM 1349 N N . ARG A 1 187 ? 46.781 -1.332 -43.208 1.00 70.94 187 ARG A N 1
ATOM 1350 C CA . ARG A 1 187 ? 47.435 -2.655 -43.248 1.00 70.94 187 ARG A CA 1
ATOM 1351 C C . ARG A 1 187 ? 48.398 -2.809 -44.425 1.00 70.94 187 ARG A C 1
ATOM 1353 O O . ARG A 1 187 ? 49.417 -3.483 -44.276 1.00 70.94 187 ARG A O 1
ATOM 1360 N N . LEU A 1 188 ? 48.104 -2.189 -45.568 1.00 69.69 188 LEU A N 1
ATOM 1361 C CA . LEU A 1 188 ? 48.979 -2.239 -46.743 1.00 69.69 188 LEU A CA 1
ATOM 1362 C C . LEU A 1 188 ? 50.251 -1.405 -46.538 1.00 69.69 188 LEU A C 1
ATOM 1364 O O . LEU A 1 188 ? 51.328 -1.846 -46.932 1.00 69.69 188 LEU A O 1
ATOM 1368 N N . THR A 1 189 ? 50.170 -0.267 -45.844 1.00 65.31 189 THR A N 1
ATOM 1369 C CA . THR A 1 189 ? 51.351 0.558 -45.535 1.00 65.31 189 THR A CA 1
ATOM 1370 C C . THR A 1 189 ? 52.229 -0.058 -44.443 1.00 65.31 189 THR A C 1
ATOM 1372 O O . THR A 1 189 ? 53.454 -0.038 -44.552 1.00 65.31 189 THR A O 1
ATOM 1375 N N . LYS A 1 190 ? 51.638 -0.699 -43.426 1.00 63.38 190 LYS A N 1
ATOM 1376 C CA . LYS A 1 190 ? 52.400 -1.343 -42.338 1.00 63.38 190 LYS A CA 1
ATOM 1377 C C . LYS A 1 190 ? 53.090 -2.648 -42.762 1.00 63.38 190 LYS A C 1
ATOM 1379 O O . LYS A 1 190 ? 54.102 -3.020 -42.174 1.00 63.38 190 LYS A O 1
ATOM 1384 N N . SER A 1 191 ? 52.591 -3.318 -43.805 1.00 56.06 191 SER A N 1
ATOM 1385 C CA . SER A 1 191 ? 53.195 -4.546 -44.345 1.00 56.06 191 SER A CA 1
ATOM 1386 C C . SER A 1 191 ? 54.446 -4.304 -45.202 1.00 56.06 191 SER A C 1
ATOM 1388 O O . SER A 1 191 ? 55.203 -5.248 -45.417 1.00 56.06 191 SER A O 1
ATOM 1390 N N . ALA A 1 192 ? 54.692 -3.079 -45.680 1.00 56.78 192 ALA A N 1
ATOM 1391 C CA . ALA A 1 192 ? 55.848 -2.773 -46.530 1.00 56.78 192 ALA A CA 1
ATOM 1392 C C . ALA A 1 192 ? 57.146 -2.491 -45.742 1.00 56.78 192 ALA A C 1
ATOM 1394 O O . ALA A 1 192 ? 58.231 -2.555 -46.310 1.00 56.78 192 ALA A O 1
ATOM 1395 N N . VAL A 1 193 ? 57.062 -2.218 -44.432 1.00 53.84 193 VAL A N 1
ATOM 1396 C CA . VAL A 1 193 ? 58.216 -1.777 -43.615 1.00 53.84 193 VAL A CA 1
ATOM 1397 C C . VAL A 1 193 ? 58.854 -2.916 -42.795 1.00 53.84 193 VAL A C 1
ATOM 1399 O O . VAL A 1 193 ? 59.970 -2.781 -42.308 1.00 53.84 193 VAL A O 1
ATOM 1402 N N . ALA A 1 194 ? 58.211 -4.082 -42.683 1.00 52.16 194 ALA A N 1
ATOM 1403 C CA . ALA A 1 194 ? 58.663 -5.180 -41.814 1.00 52.16 194 ALA A CA 1
ATOM 1404 C C . ALA A 1 194 ? 59.412 -6.320 -42.544 1.00 52.16 194 ALA A C 1
ATOM 1406 O O . ALA A 1 194 ? 59.369 -7.466 -42.101 1.00 52.16 194 ALA A O 1
ATOM 1407 N N . SER A 1 195 ? 60.088 -6.036 -43.663 1.00 50.88 195 SER A N 1
ATOM 1408 C CA . SER A 1 195 ? 60.912 -7.013 -44.403 1.00 50.88 195 SER A CA 1
ATOM 1409 C C . SER A 1 195 ? 62.374 -6.569 -44.512 1.00 50.88 195 SER A C 1
ATOM 1411 O O . SER A 1 195 ? 62.891 -6.387 -45.606 1.00 50.88 195 SER A O 1
ATOM 1413 N N . SER A 1 196 ? 63.056 -6.384 -43.380 1.00 50.34 196 SER A N 1
ATOM 1414 C CA . SER A 1 196 ? 64.526 -6.399 -43.334 1.00 50.34 196 SER A CA 1
ATOM 1415 C C . SER A 1 196 ? 65.018 -6.614 -41.901 1.00 50.34 196 SER A C 1
ATOM 1417 O O . SER A 1 196 ? 65.094 -5.662 -41.133 1.00 50.34 196 SER A O 1
ATOM 1419 N N . ALA A 1 197 ? 65.279 -7.873 -41.529 1.00 41.69 197 ALA A N 1
ATOM 1420 C CA . ALA A 1 197 ? 66.290 -8.284 -40.542 1.00 41.69 197 ALA A CA 1
ATOM 1421 C C . ALA A 1 197 ? 66.205 -9.804 -40.281 1.00 41.69 197 ALA A C 1
ATOM 1423 O O . ALA A 1 197 ? 65.262 -10.300 -39.669 1.00 41.69 197 ALA A O 1
ATOM 1424 N N . LYS A 1 198 ? 67.227 -10.540 -40.729 1.00 46.78 198 LYS A N 1
ATOM 1425 C CA . LYS A 1 198 ? 67.676 -11.833 -40.168 1.00 46.78 198 LYS A CA 1
ATOM 1426 C C . LYS A 1 198 ? 69.001 -11.559 -39.432 1.00 46.78 198 LYS A C 1
ATOM 1428 O O . LYS A 1 198 ? 69.725 -10.677 -39.894 1.00 46.78 198 LYS A O 1
ATOM 1433 N N . PRO A 1 199 ? 69.318 -12.246 -38.314 1.00 46.50 199 PRO A N 1
ATOM 1434 C CA . PRO A 1 199 ? 69.922 -13.598 -38.335 1.00 46.50 199 PRO A CA 1
ATOM 1435 C C . PRO A 1 199 ? 69.311 -14.548 -37.269 1.00 46.50 199 PRO A C 1
ATOM 1437 O O . PRO A 1 199 ? 68.848 -14.109 -36.227 1.00 46.50 199 PRO A O 1
ATOM 1440 N N . GLN A 1 200 ? 69.028 -15.822 -37.563 1.00 47.91 200 GLN A N 1
ATOM 1441 C CA . GLN A 1 200 ? 69.902 -17.014 -37.550 1.00 47.91 200 GLN A CA 1
ATOM 1442 C C . GLN A 1 200 ? 70.367 -17.462 -36.144 1.00 47.91 200 GLN A C 1
ATOM 1444 O O . GLN A 1 200 ? 71.434 -17.073 -35.691 1.00 47.91 200 GLN A O 1
ATOM 1449 N N . VAL A 1 201 ? 69.602 -18.364 -35.507 1.00 44.09 201 VAL A N 1
ATOM 1450 C CA . VAL A 1 201 ? 70.107 -19.344 -34.524 1.00 44.09 201 VAL A CA 1
ATOM 1451 C C . VAL A 1 201 ? 69.426 -20.688 -34.781 1.00 44.09 201 VAL A C 1
ATOM 1453 O O . VAL A 1 201 ? 68.208 -20.786 -34.913 1.00 44.09 201 VAL A O 1
ATOM 1456 N N . THR A 1 202 ? 70.258 -21.712 -34.909 1.00 49.31 202 THR A N 1
ATOM 1457 C CA . THR A 1 202 ? 69.953 -23.111 -35.190 1.00 49.31 202 THR A CA 1
ATOM 1458 C C . THR A 1 202 ? 69.468 -23.847 -33.942 1.00 49.31 202 THR A C 1
ATOM 1460 O O . THR A 1 202 ? 70.265 -24.139 -33.055 1.00 49.31 202 THR A O 1
ATOM 1463 N N . GLN A 1 203 ? 68.193 -24.233 -33.918 1.00 42.97 203 GLN A N 1
ATOM 1464 C CA . GLN A 1 203 ? 67.738 -25.446 -33.240 1.00 42.97 203 GLN A CA 1
ATOM 1465 C C . GLN A 1 203 ? 66.762 -26.168 -34.168 1.00 42.97 203 GLN A C 1
ATOM 1467 O O . GLN A 1 203 ? 65.824 -25.576 -34.695 1.00 42.97 203 GLN A O 1
ATOM 1472 N N . SER A 1 204 ? 67.045 -27.440 -34.423 1.00 49.62 204 SER A N 1
ATOM 1473 C CA . SER A 1 204 ? 66.259 -28.341 -35.257 1.00 49.62 204 SER A CA 1
ATOM 1474 C C . SER A 1 204 ? 64.900 -28.615 -34.612 1.00 49.62 204 SER A C 1
ATOM 1476 O O . SER A 1 204 ? 64.754 -29.531 -33.804 1.00 49.62 204 SER A O 1
ATOM 1478 N N . THR A 1 205 ? 63.906 -27.811 -34.965 1.00 47.31 205 THR A N 1
ATOM 1479 C CA . THR A 1 205 ? 62.496 -28.041 -34.656 1.00 47.31 205 THR A CA 1
ATOM 1480 C C . THR A 1 205 ? 61.757 -28.320 -35.957 1.00 47.31 205 THR A C 1
ATOM 1482 O O . THR A 1 205 ? 62.034 -27.718 -36.994 1.00 47.31 205 THR A O 1
ATOM 1485 N N . ALA A 1 206 ? 60.874 -29.316 -35.916 1.00 53.09 206 ALA A N 1
ATOM 1486 C CA . ALA A 1 206 ? 60.123 -29.803 -37.061 1.00 53.09 206 ALA A CA 1
ATOM 1487 C C . ALA A 1 206 ? 59.485 -28.639 -37.834 1.00 53.09 206 ALA A C 1
ATOM 1489 O O . ALA A 1 206 ? 58.648 -27.906 -37.305 1.00 53.09 206 ALA A O 1
ATOM 1490 N N . VAL A 1 207 ? 59.900 -28.475 -39.092 1.00 48.03 207 VAL A N 1
ATOM 1491 C CA . VAL A 1 207 ? 59.330 -27.502 -40.023 1.00 48.03 207 VAL A CA 1
ATOM 1492 C C . VAL A 1 207 ? 57.925 -27.977 -40.382 1.00 48.03 207 VAL A C 1
ATOM 1494 O O . VAL A 1 207 ? 57.708 -28.698 -41.352 1.00 48.03 207 VAL A O 1
ATOM 1497 N N . LEU A 1 208 ? 56.956 -27.576 -39.561 1.00 52.88 208 LEU A N 1
ATOM 1498 C CA . LEU A 1 208 ? 55.556 -27.505 -39.944 1.00 52.88 208 LEU A CA 1
ATOM 1499 C C . LEU A 1 208 ? 55.475 -26.526 -41.118 1.00 52.88 208 LEU A C 1
ATOM 1501 O O . LEU A 1 208 ? 55.719 -25.330 -40.968 1.00 52.88 208 LEU A O 1
ATOM 1505 N N . SER A 1 209 ? 55.176 -27.046 -42.307 1.00 58.28 209 SER A N 1
ATOM 1506 C CA . SER A 1 209 ? 54.871 -26.262 -43.505 1.00 58.28 209 SER A CA 1
ATOM 1507 C C . SER A 1 209 ? 53.980 -25.066 -43.145 1.00 58.28 209 SER A C 1
ATOM 1509 O O . SER A 1 209 ? 52.935 -25.264 -42.524 1.00 58.28 209 SER A O 1
ATOM 1511 N N . GLY A 1 210 ? 54.341 -23.845 -43.558 1.00 59.00 210 GLY A N 1
ATOM 1512 C CA . GLY A 1 210 ? 53.640 -22.589 -43.220 1.00 59.00 210 GLY A CA 1
ATOM 1513 C C . GLY A 1 210 ? 52.149 -22.508 -43.601 1.00 59.00 210 GLY A C 1
ATOM 1514 O O . GLY A 1 210 ? 51.494 -21.507 -43.321 1.00 59.00 210 GLY A O 1
ATOM 1515 N N . HIS A 1 211 ? 51.588 -23.558 -44.209 1.00 64.44 211 HIS A N 1
ATOM 1516 C CA . HIS A 1 211 ? 50.143 -23.772 -44.297 1.00 64.44 211 HIS A CA 1
ATOM 1517 C C . HIS A 1 211 ? 49.488 -24.048 -42.935 1.00 64.44 211 HIS A C 1
ATOM 1519 O O . HIS A 1 211 ? 48.402 -23.533 -42.694 1.00 64.44 211 HIS A O 1
ATOM 1525 N N . GLY A 1 212 ? 50.151 -24.777 -42.029 1.00 68.94 212 GLY A N 1
ATOM 1526 C CA . GLY A 1 212 ? 49.603 -25.111 -40.708 1.00 68.94 212 GLY A CA 1
ATOM 1527 C C . GLY A 1 212 ? 49.457 -23.900 -39.784 1.00 68.94 212 GLY A C 1
ATOM 1528 O O . GLY A 1 212 ? 48.520 -23.820 -38.997 1.00 68.94 212 GLY A O 1
ATOM 1529 N N . GLU A 1 213 ? 50.345 -22.910 -39.906 1.00 73.62 213 GLU A N 1
ATOM 1530 C CA . GLU A 1 213 ? 50.289 -21.705 -39.071 1.00 73.62 213 GLU A CA 1
ATOM 1531 C C . GLU A 1 213 ? 49.155 -20.756 -39.498 1.00 73.62 213 GLU A C 1
ATOM 1533 O O . GLU A 1 213 ? 48.524 -20.119 -38.652 1.00 73.62 213 GLU A O 1
ATOM 1538 N N . ARG A 1 214 ? 48.843 -20.690 -40.803 1.00 74.62 214 ARG A N 1
ATOM 1539 C CA . ARG A 1 214 ? 47.704 -19.903 -41.306 1.00 74.62 214 ARG A CA 1
ATOM 1540 C C . ARG A 1 214 ? 46.371 -20.511 -40.888 1.00 74.62 214 ARG A C 1
ATOM 1542 O O . ARG A 1 214 ? 45.547 -19.787 -40.336 1.00 74.62 214 ARG A O 1
ATOM 1549 N N . THR A 1 215 ? 46.193 -21.822 -41.054 1.00 78.44 215 THR A N 1
ATOM 1550 C CA . THR A 1 215 ? 44.981 -22.505 -40.580 1.00 78.44 215 THR A CA 1
ATOM 1551 C C . THR A 1 215 ? 44.860 -22.427 -39.065 1.00 78.44 215 THR A C 1
ATOM 1553 O O . THR A 1 215 ? 43.778 -22.126 -38.572 1.00 78.44 215 THR A O 1
ATOM 1556 N N . HIS A 1 216 ? 45.950 -22.575 -38.306 1.00 77.06 216 HIS A N 1
ATOM 1557 C CA . HIS A 1 216 ? 45.890 -22.420 -36.852 1.00 77.06 216 HIS A CA 1
ATOM 1558 C C . HIS A 1 216 ? 45.429 -21.010 -36.440 1.00 77.06 216 HIS A C 1
ATOM 1560 O O . HIS A 1 216 ? 44.579 -20.887 -35.559 1.00 77.06 216 HIS A O 1
ATOM 1566 N N . ARG A 1 217 ? 45.907 -19.938 -37.094 1.00 79.56 217 ARG A N 1
ATOM 1567 C CA . ARG A 1 217 ? 45.466 -18.558 -36.799 1.00 79.56 217 ARG A CA 1
ATOM 1568 C C . ARG A 1 217 ? 44.003 -18.319 -37.160 1.00 79.56 217 ARG A C 1
ATOM 1570 O O . ARG A 1 217 ? 43.303 -17.674 -36.385 1.00 79.56 217 ARG A O 1
ATOM 1577 N N . GLU A 1 218 ? 43.536 -18.844 -38.289 1.00 83.19 218 GLU A N 1
ATOM 1578 C CA . GLU A 1 218 ? 42.125 -18.754 -38.683 1.00 83.19 218 GLU A CA 1
ATOM 1579 C C . GLU A 1 218 ? 41.217 -19.513 -37.711 1.00 83.19 218 GLU A C 1
ATOM 1581 O O . GLU A 1 218 ? 40.241 -18.942 -37.224 1.00 83.19 218 GLU A O 1
ATOM 1586 N N . TYR A 1 219 ? 41.584 -20.741 -37.332 1.00 84.81 219 TYR A N 1
ATOM 1587 C CA . TYR A 1 219 ? 40.862 -21.500 -36.309 1.00 84.81 219 TYR A CA 1
ATOM 1588 C C . TYR A 1 219 ? 40.881 -20.787 -34.956 1.00 84.81 219 TYR A C 1
ATOM 1590 O O . TYR A 1 219 ? 39.843 -20.681 -34.309 1.00 84.81 219 TYR A O 1
ATOM 1598 N N . THR A 1 220 ? 42.024 -20.239 -34.537 1.00 87.12 220 THR A N 1
ATOM 1599 C CA . THR A 1 220 ? 42.130 -19.509 -33.265 1.00 87.12 220 THR A CA 1
ATOM 1600 C C . THR A 1 220 ? 41.242 -18.267 -33.269 1.00 87.12 220 THR A C 1
ATOM 1602 O O . THR A 1 220 ? 40.514 -18.033 -32.310 1.00 87.12 220 THR A O 1
ATOM 1605 N N . LEU A 1 221 ? 41.243 -17.490 -34.356 1.00 90.06 221 LEU A N 1
ATOM 1606 C CA . LEU A 1 221 ? 40.378 -16.316 -34.494 1.00 90.06 221 LEU A CA 1
ATOM 1607 C C . LEU A 1 221 ? 38.895 -16.693 -34.487 1.00 90.06 221 LEU A C 1
ATOM 1609 O O . LEU A 1 221 ? 38.095 -15.989 -33.873 1.00 90.06 221 LEU A O 1
ATOM 1613 N N . TRP A 1 222 ? 38.530 -17.805 -35.127 1.00 93.44 222 TRP A N 1
ATOM 1614 C CA . TRP A 1 222 ? 37.156 -18.298 -35.129 1.00 93.44 222 TRP A CA 1
ATOM 1615 C C . TRP A 1 222 ? 36.705 -18.734 -33.729 1.00 93.44 222 TRP A C 1
ATOM 1617 O O . TRP A 1 222 ? 35.641 -18.316 -33.275 1.00 93.44 222 TRP A O 1
ATOM 1627 N N . TRP A 1 223 ? 37.542 -19.475 -32.994 1.00 93.62 223 TRP A N 1
ATOM 1628 C CA . TRP A 1 223 ? 37.267 -19.874 -31.608 1.00 93.62 223 TRP A CA 1
ATOM 1629 C C . TRP A 1 223 ? 37.202 -18.687 -30.645 1.00 93.62 223 TRP A C 1
ATOM 1631 O O . TRP A 1 223 ? 36.321 -18.647 -29.788 1.00 93.62 223 TRP A O 1
ATOM 1641 N N . VAL A 1 224 ? 38.078 -17.691 -30.805 1.00 94.25 224 VAL A N 1
ATOM 1642 C CA . VAL A 1 224 ? 38.005 -16.438 -30.036 1.00 94.25 224 VAL A CA 1
ATOM 1643 C C . VAL A 1 224 ? 36.709 -15.692 -30.358 1.00 94.25 224 VAL A C 1
ATOM 1645 O O . VAL A 1 224 ? 36.034 -15.228 -29.442 1.00 94.25 224 VAL A O 1
ATOM 1648 N N . GLY A 1 225 ? 36.315 -15.621 -31.633 1.00 95.56 225 GLY A N 1
ATOM 1649 C CA . GLY A 1 225 ? 35.046 -15.023 -32.051 1.00 95.56 225 GLY A CA 1
ATOM 1650 C C . GLY A 1 225 ? 33.831 -15.719 -31.432 1.00 95.56 225 GLY A C 1
ATOM 1651 O O . GLY A 1 225 ? 32.960 -15.050 -30.875 1.00 95.56 225 GLY A O 1
ATOM 1652 N N . LEU A 1 226 ? 33.805 -17.056 -31.458 1.00 96.44 226 LEU A N 1
ATOM 1653 C CA . LEU A 1 226 ? 32.763 -17.867 -30.823 1.00 96.44 226 LEU A CA 1
ATOM 1654 C C . LEU A 1 226 ? 32.732 -17.647 -29.302 1.00 96.44 226 LEU A C 1
ATOM 1656 O O . LEU A 1 226 ? 31.661 -17.476 -28.724 1.00 96.44 226 LEU A O 1
ATOM 1660 N N . GLY A 1 227 ? 33.904 -17.592 -28.663 1.00 96.38 227 GLY A N 1
ATOM 1661 C CA . GLY A 1 227 ? 34.040 -17.329 -27.231 1.00 96.38 227 GLY A CA 1
ATOM 1662 C C . GLY A 1 227 ? 33.503 -15.954 -26.828 1.00 96.38 227 GLY A C 1
ATOM 1663 O O . GLY A 1 227 ? 32.754 -15.848 -25.859 1.00 96.38 227 GLY A O 1
ATOM 1664 N N . VAL A 1 228 ? 33.809 -14.905 -27.599 1.00 97.06 228 VAL A N 1
ATOM 1665 C CA . VAL A 1 228 ? 33.279 -13.551 -27.362 1.00 97.06 228 VAL A CA 1
ATOM 1666 C C . VAL A 1 228 ? 31.764 -13.510 -27.574 1.00 97.06 228 VAL A C 1
ATOM 1668 O O . VAL A 1 228 ? 31.055 -12.939 -26.748 1.00 97.06 228 VAL A O 1
ATOM 1671 N N . ALA A 1 229 ? 31.246 -14.141 -28.631 1.00 96.38 229 ALA A N 1
ATOM 1672 C CA . ALA A 1 229 ? 29.807 -14.202 -28.881 1.00 96.38 229 ALA A CA 1
ATOM 1673 C C . ALA A 1 229 ? 29.058 -14.941 -27.757 1.00 96.38 229 ALA A C 1
ATOM 1675 O O . ALA A 1 229 ? 28.019 -14.466 -27.298 1.00 96.38 229 ALA A O 1
ATOM 1676 N N . ALA A 1 230 ? 29.609 -16.053 -27.263 1.00 96.44 230 ALA A N 1
ATOM 1677 C CA . ALA A 1 230 ? 29.059 -16.787 -26.127 1.00 96.44 230 ALA A CA 1
ATOM 1678 C C . ALA A 1 230 ? 29.082 -15.953 -24.836 1.00 96.44 230 ALA A C 1
ATOM 1680 O O . ALA A 1 230 ? 28.091 -15.932 -24.109 1.00 96.44 230 ALA A O 1
ATOM 1681 N N . LEU A 1 231 ? 30.168 -15.215 -24.573 1.00 96.62 231 LEU A N 1
ATOM 1682 C CA . LEU A 1 231 ? 30.274 -14.325 -23.414 1.00 96.62 231 LEU A CA 1
ATOM 1683 C C . LEU A 1 231 ? 29.244 -13.187 -23.474 1.00 96.62 231 LEU A C 1
ATOM 1685 O O . LEU A 1 231 ? 28.586 -12.903 -22.477 1.00 96.62 231 LEU A O 1
ATOM 1689 N N . VAL A 1 232 ? 29.068 -12.557 -24.641 1.00 96.88 232 VAL A N 1
ATOM 1690 C CA . VAL A 1 232 ? 28.052 -11.511 -24.846 1.00 96.88 232 VAL A CA 1
ATOM 1691 C C . VAL A 1 232 ? 26.645 -12.090 -24.695 1.00 96.88 232 VAL A C 1
ATOM 1693 O O . VAL A 1 232 ? 25.809 -11.481 -24.032 1.00 96.88 232 VAL A O 1
ATOM 1696 N N . GLY A 1 233 ? 26.388 -13.281 -25.242 1.00 95.69 233 GLY A N 1
ATOM 1697 C CA . GLY A 1 233 ? 25.120 -13.991 -25.069 1.00 95.69 233 GLY A CA 1
ATOM 1698 C C . GLY A 1 233 ? 24.819 -14.305 -23.602 1.00 95.69 233 GLY A C 1
ATOM 1699 O O . GLY A 1 233 ? 23.713 -14.042 -23.137 1.00 95.69 233 GLY A O 1
ATOM 1700 N N . LEU A 1 234 ? 25.814 -14.784 -22.848 1.00 95.44 234 LEU A N 1
ATOM 1701 C CA . LEU A 1 234 ? 25.702 -15.027 -21.409 1.00 95.44 234 LEU A CA 1
ATOM 1702 C C . LEU A 1 234 ? 25.447 -13.724 -20.646 1.00 95.44 234 LEU A C 1
ATOM 1704 O O . LEU A 1 234 ? 24.566 -13.688 -19.796 1.00 95.44 234 LEU A O 1
ATOM 1708 N N . LEU A 1 235 ? 26.171 -12.646 -20.962 1.00 93.69 235 LEU A N 1
ATOM 1709 C CA . LEU A 1 235 ? 25.986 -11.342 -20.327 1.00 93.69 235 LEU A CA 1
ATOM 1710 C C . LEU A 1 235 ? 24.570 -10.805 -20.576 1.00 93.69 235 LEU A C 1
ATOM 1712 O O . LEU A 1 235 ? 23.920 -10.353 -19.641 1.00 93.69 235 LEU A O 1
ATOM 1716 N N . LEU A 1 236 ? 24.068 -10.895 -21.811 1.00 90.44 236 LEU A N 1
ATOM 1717 C CA . LEU A 1 236 ? 22.702 -10.494 -22.154 1.00 90.44 236 LEU A CA 1
ATOM 1718 C C . LEU A 1 236 ? 21.661 -11.364 -21.447 1.00 90.44 236 LEU A C 1
ATOM 1720 O O . LEU A 1 236 ? 20.673 -10.831 -20.950 1.00 90.44 236 LEU A O 1
ATOM 1724 N N . LEU A 1 237 ? 21.892 -12.675 -21.352 1.00 85.88 237 LEU A N 1
ATOM 1725 C CA . LEU A 1 237 ? 21.019 -13.593 -20.623 1.00 85.88 237 LEU A CA 1
ATOM 1726 C C . LEU A 1 237 ? 21.016 -13.281 -19.124 1.00 85.88 237 LEU A C 1
ATOM 1728 O O . LEU A 1 237 ? 19.953 -13.260 -18.514 1.00 85.88 237 LEU A O 1
ATOM 1732 N N . VAL A 1 238 ? 22.176 -12.972 -18.542 1.00 83.56 238 VAL A N 1
ATOM 1733 C CA . VAL A 1 238 ? 22.306 -12.529 -17.151 1.00 83.56 238 VAL A CA 1
ATOM 1734 C C . VAL A 1 238 ? 21.577 -11.204 -16.955 1.00 83.56 238 VAL A C 1
ATOM 1736 O O . VAL A 1 238 ? 20.761 -11.116 -16.055 1.00 83.56 238 VAL A O 1
ATOM 1739 N N . VAL A 1 239 ? 21.765 -10.204 -17.818 1.00 82.31 239 VAL A N 1
ATOM 1740 C CA . VAL A 1 239 ? 21.047 -8.917 -17.735 1.00 82.31 239 VAL A CA 1
ATOM 1741 C C . VAL A 1 239 ? 19.531 -9.097 -17.895 1.00 82.31 239 VAL A C 1
ATOM 1743 O O . VAL A 1 239 ? 18.760 -8.448 -17.189 1.00 82.31 239 VAL A O 1
ATOM 1746 N N . ALA A 1 240 ? 19.087 -10.003 -18.769 1.00 77.19 240 ALA A N 1
ATOM 1747 C CA . ALA A 1 240 ? 17.674 -10.312 -18.964 1.00 77.19 240 ALA A CA 1
ATOM 1748 C C . ALA A 1 240 ? 17.064 -11.062 -17.766 1.00 77.19 240 ALA A C 1
ATOM 1750 O O . ALA A 1 240 ? 15.971 -10.703 -17.330 1.00 77.19 240 ALA A O 1
ATOM 1751 N N . ASN A 1 241 ? 17.772 -12.041 -17.191 1.00 70.94 241 ASN A N 1
ATOM 1752 C CA . ASN A 1 241 ? 17.361 -12.744 -15.965 1.00 70.94 241 ASN A CA 1
ATOM 1753 C C . ASN A 1 241 ? 17.528 -11.892 -14.700 1.00 70.94 241 ASN A C 1
ATOM 1755 O O . ASN A 1 241 ? 16.870 -12.144 -13.696 1.00 70.94 241 ASN A O 1
ATOM 1759 N N . LEU A 1 242 ? 18.361 -10.854 -14.747 1.00 63.97 242 LEU A N 1
ATOM 1760 C CA . LEU A 1 242 ? 18.460 -9.823 -13.717 1.00 63.97 242 LEU A CA 1
ATOM 1761 C C . LEU A 1 242 ? 17.301 -8.823 -13.783 1.00 63.97 242 LEU A C 1
ATOM 1763 O O . LEU A 1 242 ? 17.305 -7.866 -13.002 1.00 63.97 242 LEU A O 1
ATOM 1767 N N . ARG A 1 243 ? 16.290 -9.024 -14.650 1.00 71.31 243 ARG A N 1
ATOM 1768 C CA . ARG A 1 243 ? 14.978 -8.401 -14.438 1.00 71.31 243 ARG A CA 1
ATOM 1769 C C . ARG A 1 243 ? 14.464 -8.873 -13.089 1.00 71.31 243 ARG A C 1
ATOM 1771 O O . ARG A 1 243 ? 13.863 -9.933 -12.958 1.00 71.31 243 ARG A O 1
ATOM 1778 N N . SER A 1 244 ? 14.780 -8.073 -12.080 1.00 87.19 244 SER A N 1
ATOM 1779 C CA . SER A 1 244 ? 14.450 -8.349 -10.699 1.00 87.19 244 SER A CA 1
ATOM 1780 C C . SER A 1 244 ? 12.953 -8.611 -10.598 1.00 87.19 244 SER A C 1
ATOM 1782 O O . SER A 1 244 ? 12.152 -7.933 -11.245 1.00 87.19 244 SER A O 1
ATOM 1784 N N . GLU A 1 245 ? 12.557 -9.567 -9.759 1.00 93.56 245 GLU A N 1
ATOM 1785 C CA . GLU A 1 245 ? 11.141 -9.828 -9.450 1.00 93.56 245 GLU A CA 1
ATOM 1786 C C . GLU A 1 245 ? 10.399 -8.529 -9.068 1.00 93.56 245 GLU A C 1
ATOM 1788 O O . GLU A 1 245 ? 9.219 -8.347 -9.351 1.00 93.56 245 GLU A O 1
ATOM 1793 N N . VAL A 1 246 ? 11.143 -7.590 -8.479 1.00 94.56 246 VAL A N 1
ATOM 1794 C CA . VAL A 1 246 ? 10.734 -6.228 -8.135 1.00 94.56 246 VAL A CA 1
ATOM 1795 C C . VAL A 1 246 ? 10.336 -5.413 -9.376 1.00 94.56 246 VAL A C 1
ATOM 1797 O O . VAL A 1 246 ? 9.291 -4.765 -9.374 1.00 94.56 246 VAL A O 1
ATOM 1800 N N . ARG A 1 247 ? 11.135 -5.441 -10.453 1.00 94.69 247 ARG A N 1
ATOM 1801 C CA . ARG A 1 247 ? 10.798 -4.763 -11.714 1.00 94.69 247 ARG A CA 1
ATOM 1802 C C . ARG A 1 247 ? 9.606 -5.430 -12.393 1.00 94.69 247 ARG A C 1
ATOM 1804 O O . ARG A 1 247 ? 8.709 -4.721 -12.835 1.00 94.69 247 ARG A O 1
ATOM 1811 N N . ALA A 1 248 ? 9.555 -6.763 -12.394 1.00 94.88 248 ALA A N 1
ATOM 1812 C CA . ALA A 1 248 ? 8.422 -7.504 -12.942 1.00 94.88 248 ALA A CA 1
ATOM 1813 C C . ALA A 1 248 ? 7.100 -7.126 -12.249 1.00 94.88 248 ALA A C 1
ATOM 1815 O O . ALA A 1 248 ? 6.092 -6.948 -12.922 1.00 94.88 248 ALA A O 1
ATOM 1816 N N . ALA A 1 249 ? 7.101 -6.921 -10.928 1.00 96.69 249 ALA A N 1
ATOM 1817 C CA . ALA A 1 249 ? 5.918 -6.468 -10.194 1.00 96.69 249 ALA A CA 1
ATOM 1818 C C . ALA A 1 249 ? 5.422 -5.079 -10.630 1.00 96.69 249 ALA A C 1
ATOM 1820 O O . ALA A 1 249 ? 4.214 -4.856 -10.725 1.00 96.69 249 ALA A O 1
ATOM 1821 N N . ILE A 1 250 ? 6.339 -4.154 -10.925 1.00 97.12 250 ILE A N 1
ATOM 1822 C CA . ILE A 1 250 ? 5.989 -2.829 -11.454 1.00 97.12 250 ILE A CA 1
ATOM 1823 C C . ILE A 1 250 ? 5.432 -2.939 -12.868 1.00 97.12 250 ILE A C 1
ATOM 1825 O O . ILE A 1 250 ? 4.405 -2.329 -13.164 1.00 97.12 250 ILE A O 1
ATOM 1829 N N . ASP A 1 251 ? 6.079 -3.734 -13.718 1.00 96.12 251 ASP A N 1
ATOM 1830 C CA . ASP A 1 251 ? 5.642 -3.940 -15.096 1.00 96.12 251 ASP A CA 1
ATOM 1831 C C . ASP A 1 251 ? 4.252 -4.608 -15.133 1.00 96.12 251 ASP A C 1
ATOM 1833 O O . ASP A 1 251 ? 3.413 -4.233 -15.947 1.00 96.12 251 ASP A O 1
ATOM 1837 N N . VAL A 1 252 ? 3.963 -5.536 -14.208 1.00 96.75 252 VAL A N 1
ATOM 1838 C CA . VAL A 1 252 ? 2.626 -6.129 -14.024 1.00 96.75 252 VAL A CA 1
ATOM 1839 C C . VAL A 1 252 ? 1.618 -5.078 -13.567 1.00 96.75 252 VAL A C 1
ATOM 1841 O O . VAL A 1 252 ? 0.527 -5.003 -14.130 1.00 96.75 252 VAL A O 1
ATOM 1844 N N . TYR A 1 253 ? 1.962 -4.244 -12.582 1.00 97.62 253 TYR A N 1
ATOM 1845 C CA . TYR A 1 253 ? 1.067 -3.195 -12.091 1.00 97.62 253 TYR A CA 1
ATOM 1846 C C . TYR A 1 253 ? 0.687 -2.204 -13.203 1.00 97.62 253 TYR A C 1
ATOM 1848 O O . TYR A 1 253 ? -0.500 -1.969 -13.434 1.00 97.62 253 TYR A O 1
ATOM 1856 N N . ALA A 1 254 ? 1.681 -1.706 -13.947 1.00 97.31 254 ALA A N 1
ATOM 1857 C CA . ALA A 1 254 ? 1.515 -0.758 -15.050 1.00 97.31 254 ALA A CA 1
ATOM 1858 C C . ALA A 1 254 ? 1.146 -1.415 -16.397 1.00 97.31 254 ALA A C 1
ATOM 1860 O O . ALA A 1 254 ? 1.089 -0.731 -17.418 1.00 97.31 254 ALA A O 1
ATOM 1861 N N . ALA A 1 255 ? 0.891 -2.729 -16.429 1.00 97.19 255 ALA A N 1
ATOM 1862 C CA . ALA A 1 255 ? 0.592 -3.441 -17.666 1.00 97.19 255 ALA A CA 1
ATOM 1863 C C . ALA A 1 255 ? -0.641 -2.850 -18.379 1.00 97.19 255 ALA A C 1
ATOM 1865 O O . ALA A 1 255 ? -1.608 -2.444 -17.720 1.00 97.19 255 ALA A O 1
ATOM 1866 N N . PRO A 1 256 ? -0.674 -2.843 -19.722 1.00 96.75 256 PRO A N 1
ATOM 1867 C CA . PRO A 1 256 ? -1.832 -2.356 -20.460 1.00 96.75 256 PRO A CA 1
ATOM 1868 C C . PRO A 1 256 ? -3.101 -3.126 -20.064 1.00 96.75 256 PRO A C 1
ATOM 1870 O O . PRO A 1 256 ? -3.080 -4.336 -19.840 1.00 96.75 256 PRO A O 1
ATOM 1873 N N . VAL A 1 257 ? -4.214 -2.403 -19.958 1.00 96.88 257 VAL A N 1
ATOM 1874 C CA . VAL A 1 257 ? -5.539 -2.959 -19.646 1.00 96.88 257 VAL A CA 1
ATOM 1875 C C . VAL A 1 257 ? -6.317 -3.161 -20.946 1.00 96.88 257 VAL A C 1
ATOM 1877 O O . VAL A 1 257 ? -6.170 -2.378 -21.891 1.00 96.88 257 VAL A O 1
ATOM 1880 N N . ALA A 1 258 ? -7.139 -4.212 -21.008 1.00 96.69 258 ALA A N 1
ATOM 1881 C CA . ALA A 1 258 ? -7.974 -4.501 -22.169 1.00 96.69 258 ALA A CA 1
ATOM 1882 C C . ALA A 1 258 ? -8.872 -3.302 -22.524 1.00 96.69 258 ALA A C 1
ATOM 1884 O O . ALA A 1 258 ? -9.332 -2.558 -21.660 1.00 96.69 258 ALA A O 1
ATOM 1885 N N . SER A 1 259 ? -9.155 -3.096 -23.811 1.00 94.56 259 SER A N 1
ATOM 1886 C CA . SER A 1 259 ? -9.910 -1.923 -24.283 1.00 94.56 259 SER A CA 1
ATOM 1887 C C . SER A 1 259 ? -11.355 -1.857 -23.764 1.00 94.56 259 SER A C 1
ATOM 1889 O O . SER A 1 259 ? -11.919 -0.763 -23.666 1.00 94.56 259 SER A O 1
ATOM 1891 N N . SER A 1 260 ? -11.947 -3.004 -23.419 1.00 95.62 260 SER A N 1
ATOM 1892 C CA . SER A 1 260 ? -13.252 -3.119 -22.755 1.00 95.62 260 SER A CA 1
ATOM 1893 C C . SER A 1 260 ? -13.231 -2.550 -21.334 1.00 95.62 260 SER A C 1
ATOM 1895 O O . SER A 1 260 ? -14.174 -1.873 -20.933 1.00 95.62 260 SER A O 1
ATOM 1897 N N . GLU A 1 261 ? -12.137 -2.780 -20.612 1.00 95.69 261 GLU A N 1
ATOM 1898 C CA . GLU A 1 261 ? -11.925 -2.394 -19.214 1.00 95.69 261 GLU A CA 1
ATOM 1899 C C . GLU A 1 261 ? -11.233 -1.032 -19.075 1.00 95.69 261 GLU A C 1
ATOM 1901 O O . GLU A 1 261 ? -11.275 -0.415 -18.015 1.00 95.69 261 GLU A O 1
ATOM 1906 N N . ASN A 1 262 ? -10.648 -0.502 -20.153 1.00 95.19 262 ASN A N 1
ATOM 1907 C CA . ASN A 1 262 ? -10.006 0.813 -20.196 1.00 95.19 262 ASN A CA 1
ATOM 1908 C C . ASN A 1 262 ? -11.030 1.969 -20.256 1.00 95.19 262 ASN A C 1
ATOM 1910 O O . ASN A 1 262 ? -10.971 2.860 -21.110 1.00 95.19 262 ASN A O 1
ATOM 1914 N N . ARG A 1 263 ? -12.034 1.924 -19.378 1.00 94.94 263 ARG A N 1
ATOM 1915 C CA . ARG A 1 263 ? -13.094 2.925 -19.226 1.00 94.94 263 ARG A CA 1
ATOM 1916 C C . ARG A 1 263 ? -13.316 3.211 -17.748 1.00 94.94 263 ARG A C 1
ATOM 1918 O O . ARG A 1 263 ? -13.008 2.398 -16.886 1.00 94.94 263 ARG A O 1
ATOM 1925 N N . TYR A 1 264 ? -13.868 4.380 -17.458 1.00 95.56 264 TYR A N 1
ATOM 1926 C CA . TYR A 1 264 ? -14.290 4.721 -16.105 1.00 95.56 264 TYR A CA 1
ATOM 1927 C C . TYR A 1 264 ? -15.573 3.952 -15.739 1.00 95.56 264 TYR A C 1
ATOM 1929 O O . TYR A 1 264 ? -16.486 3.944 -16.571 1.00 95.56 264 TYR A O 1
ATOM 1937 N N . PRO A 1 265 ? -15.692 3.352 -14.537 1.00 95.12 265 PRO A N 1
ATOM 1938 C CA . PRO A 1 265 ? -14.692 3.240 -13.459 1.00 95.12 265 PRO A CA 1
ATOM 1939 C C . PRO A 1 265 ? -13.828 1.957 -13.511 1.00 95.12 265 PRO A C 1
ATOM 1941 O O . PRO A 1 265 ? -12.895 1.817 -12.723 1.00 95.12 265 PRO A O 1
ATOM 1944 N N . ALA A 1 266 ? -14.112 1.036 -14.439 1.00 96.00 266 ALA A N 1
ATOM 1945 C CA . ALA A 1 266 ? -13.496 -0.295 -14.519 1.00 96.00 266 ALA A CA 1
ATOM 1946 C C . ALA A 1 266 ? -11.955 -0.281 -14.548 1.00 96.00 266 ALA A C 1
ATOM 1948 O O . ALA A 1 266 ? -11.322 -1.115 -13.906 1.00 96.00 266 ALA A O 1
ATOM 1949 N N . LEU A 1 267 ? -11.340 0.696 -15.225 1.00 96.19 267 LEU A N 1
ATOM 1950 C CA . LEU A 1 267 ? -9.880 0.817 -15.296 1.00 96.19 267 LEU A CA 1
ATOM 1951 C C . LEU A 1 267 ? -9.254 0.904 -13.898 1.00 96.19 267 LEU A C 1
ATOM 1953 O O . LEU A 1 267 ? -8.228 0.278 -13.642 1.00 96.19 267 LEU A O 1
ATOM 1957 N N . GLY A 1 268 ? -9.864 1.681 -12.998 1.00 95.56 268 GLY A N 1
ATOM 1958 C CA . GLY A 1 268 ? -9.353 1.844 -11.643 1.00 95.56 268 GLY A CA 1
ATOM 1959 C C . GLY A 1 268 ? -9.431 0.557 -10.836 1.00 95.56 268 GLY A C 1
ATOM 1960 O O . GLY A 1 268 ? -8.486 0.238 -10.121 1.00 95.56 268 GLY A O 1
ATOM 1961 N N . GLU A 1 269 ? -10.511 -0.205 -10.986 1.00 95.25 269 GLU A N 1
ATOM 1962 C CA . GLU A 1 269 ? -10.676 -1.498 -10.317 1.00 95.25 269 GLU A CA 1
ATOM 1963 C C . GLU A 1 269 ? -9.648 -2.522 -10.808 1.00 95.25 269 GLU A C 1
ATOM 1965 O O . GLU A 1 269 ? -8.978 -3.143 -9.987 1.00 95.25 269 GLU A O 1
ATOM 1970 N N . VAL A 1 270 ? -9.455 -2.641 -12.127 1.00 96.38 270 VAL A N 1
ATOM 1971 C CA . VAL A 1 270 ? -8.521 -3.611 -12.731 1.00 96.38 270 VAL A CA 1
ATOM 1972 C C . VAL A 1 270 ? -7.060 -3.290 -12.418 1.00 96.38 270 VAL A C 1
ATOM 1974 O O . VAL A 1 270 ? -6.253 -4.192 -12.204 1.00 96.38 270 VAL A O 1
ATOM 1977 N N . VAL A 1 271 ? -6.678 -2.012 -12.387 1.00 96.88 271 VAL A N 1
ATOM 1978 C CA . VAL A 1 271 ? -5.299 -1.645 -12.026 1.00 96.88 271 VAL A CA 1
ATOM 1979 C C . VAL A 1 271 ? -5.069 -1.837 -10.527 1.00 96.88 271 VAL A C 1
ATOM 1981 O O . VAL A 1 271 ? -4.079 -2.458 -10.138 1.00 96.88 271 VAL A O 1
ATOM 1984 N N . ARG A 1 272 ? -6.000 -1.387 -9.672 1.00 96.06 272 ARG A N 1
ATOM 1985 C CA . ARG A 1 272 ? -5.893 -1.587 -8.216 1.00 96.06 272 ARG A CA 1
ATOM 1986 C C . ARG A 1 272 ? -5.981 -3.061 -7.824 1.00 96.06 272 ARG A C 1
ATOM 1988 O O . ARG A 1 272 ? -5.402 -3.432 -6.809 1.00 96.06 272 ARG A O 1
ATOM 1995 N N . SER A 1 273 ? -6.600 -3.925 -8.633 1.00 96.12 273 SER A N 1
ATOM 1996 C CA . SER A 1 273 ? -6.634 -5.363 -8.349 1.00 96.12 273 SER A CA 1
ATOM 1997 C C . SER A 1 273 ? -5.276 -6.060 -8.442 1.00 96.12 273 SER A C 1
ATOM 1999 O O . SER A 1 273 ? -5.121 -7.182 -7.966 1.00 96.12 273 SER A O 1
ATOM 2001 N N . ARG A 1 274 ? -4.278 -5.387 -9.024 1.00 96.88 274 ARG A N 1
ATOM 2002 C CA . ARG A 1 274 ? -2.885 -5.848 -9.102 1.00 96.88 274 ARG A CA 1
ATOM 2003 C C . ARG A 1 274 ? -2.057 -5.431 -7.879 1.00 96.88 274 ARG A C 1
ATOM 2005 O O . ARG A 1 274 ? -0.933 -5.904 -7.716 1.00 96.88 274 ARG A O 1
ATOM 2012 N N . ALA A 1 275 ? -2.581 -4.530 -7.047 1.00 97.44 275 ALA A N 1
ATOM 2013 C CA . ALA A 1 275 ? -1.957 -4.094 -5.803 1.00 97.44 275 ALA A CA 1
ATOM 2014 C C . ALA A 1 275 ? -2.234 -5.075 -4.651 1.00 97.44 275 ALA A C 1
ATOM 2016 O O . ALA A 1 275 ? -2.977 -6.046 -4.792 1.00 97.44 275 ALA A O 1
ATOM 2017 N N . TRP A 1 276 ? -1.629 -4.813 -3.493 1.00 97.38 276 TRP A N 1
ATOM 2018 C CA . TRP A 1 276 ? -1.988 -5.488 -2.244 1.00 97.38 276 TRP A CA 1
ATOM 2019 C C . TRP A 1 276 ? -3.343 -5.035 -1.699 1.00 97.38 276 TRP A C 1
ATOM 2021 O O . TRP A 1 276 ? -4.096 -5.859 -1.190 1.00 97.38 276 TRP A O 1
ATOM 2031 N N . LEU A 1 277 ? -3.646 -3.739 -1.810 1.00 97.50 277 LEU A N 1
ATOM 2032 C CA . LEU A 1 277 ? -4.828 -3.112 -1.223 1.00 97.50 277 LEU A CA 1
ATOM 2033 C C . LEU A 1 277 ? -5.526 -2.223 -2.254 1.00 97.50 277 LEU A C 1
ATOM 2035 O O . LEU A 1 277 ? -4.876 -1.521 -3.031 1.00 97.50 277 LEU A O 1
ATOM 2039 N N . GLN A 1 278 ? -6.857 -2.226 -2.232 1.00 96.62 278 GLN A N 1
ATOM 2040 C CA . GLN A 1 278 ? -7.684 -1.319 -3.023 1.00 96.62 278 GLN A CA 1
ATOM 2041 C C . GLN A 1 278 ? -7.872 0.033 -2.322 1.00 96.62 278 GLN A C 1
ATOM 2043 O O . GLN A 1 278 ? -7.973 1.055 -2.996 1.00 96.62 278 GLN A O 1
ATOM 2048 N N . SER A 1 279 ? -7.894 0.048 -0.992 1.00 96.38 279 SER A N 1
ATOM 2049 C CA . SER A 1 279 ? -7.845 1.244 -0.149 1.00 96.38 279 SER A CA 1
ATOM 2050 C C . SER A 1 279 ? -7.308 0.883 1.233 1.00 96.38 279 SER A C 1
ATOM 2052 O O . SER A 1 279 ? -7.349 -0.279 1.631 1.00 96.38 279 SER A O 1
ATOM 2054 N N . ALA A 1 280 ? -6.813 1.871 1.973 1.00 97.00 280 ALA A N 1
ATOM 2055 C CA . ALA A 1 280 ? -6.390 1.707 3.362 1.00 97.00 280 ALA A CA 1
ATOM 2056 C C . ALA A 1 280 ? -6.579 3.017 4.148 1.00 97.00 280 ALA A C 1
ATOM 2058 O O . ALA A 1 280 ? -6.759 4.067 3.523 1.00 97.00 280 ALA A O 1
ATOM 2059 N N . PRO A 1 281 ? -6.513 3.006 5.492 1.00 95.75 281 PRO A N 1
ATOM 2060 C CA . PRO A 1 281 ? -6.619 4.220 6.304 1.00 95.75 281 PRO A CA 1
ATOM 2061 C C . PRO A 1 281 ? -5.647 5.331 5.888 1.00 95.75 281 PRO A C 1
ATOM 2063 O O . PRO A 1 281 ? -6.019 6.503 5.875 1.00 95.75 281 PRO A O 1
ATOM 2066 N N . SER A 1 282 ? -4.417 4.986 5.490 1.00 94.25 282 SER A N 1
ATOM 2067 C CA . SER A 1 282 ? -3.453 5.977 5.000 1.00 94.25 282 SER A CA 1
ATOM 2068 C C . SER A 1 282 ? -3.673 6.449 3.561 1.00 94.25 282 SER A C 1
ATOM 2070 O O . SER A 1 282 ? -3.071 7.437 3.133 1.00 94.25 282 SER A O 1
ATOM 2072 N N . MET A 1 283 ? -4.509 5.733 2.812 1.00 94.69 283 MET A N 1
ATOM 2073 C CA . MET A 1 283 ? -4.703 5.863 1.373 1.00 94.69 283 MET A CA 1
ATOM 2074 C C . MET A 1 283 ? -6.148 5.532 1.001 1.00 94.69 283 MET A C 1
ATOM 2076 O O . MET A 1 283 ? -6.466 4.483 0.438 1.00 94.69 283 MET A O 1
ATOM 2080 N N . LEU A 1 284 ? -7.044 6.465 1.311 1.00 93.06 284 LEU A N 1
ATOM 2081 C CA . LEU A 1 284 ? -8.487 6.268 1.156 1.00 93.06 284 LEU A CA 1
ATOM 2082 C C . LEU A 1 284 ? -8.904 5.894 -0.278 1.00 93.06 284 LEU A C 1
ATOM 2084 O O . LEU A 1 284 ? -9.852 5.140 -0.465 1.00 93.06 284 LEU A O 1
ATOM 2088 N N . LEU A 1 285 ? -8.178 6.387 -1.287 1.00 93.62 285 LEU A N 1
ATOM 2089 C CA . LEU A 1 285 ? -8.436 6.112 -2.708 1.00 93.62 285 LEU A CA 1
ATOM 2090 C C . LEU A 1 285 ? -7.590 4.960 -3.279 1.00 93.62 285 LEU A C 1
ATOM 2092 O O . LEU A 1 285 ? -7.631 4.718 -4.489 1.00 93.62 285 LEU A O 1
ATOM 2096 N N . GLY A 1 286 ? -6.811 4.282 -2.433 1.00 95.19 286 GLY A N 1
ATOM 2097 C CA . GLY A 1 286 ? -5.858 3.261 -2.850 1.00 95.19 286 GLY A CA 1
ATOM 2098 C C . GLY A 1 286 ? -4.615 3.815 -3.543 1.00 95.19 286 GLY A C 1
ATOM 2099 O O . GLY A 1 286 ? -4.382 5.029 -3.545 1.00 95.19 286 GLY A O 1
ATOM 2100 N N . PRO A 1 287 ? -3.805 2.931 -4.146 1.00 97.06 287 PRO A N 1
ATOM 2101 C CA . PRO A 1 287 ? -2.699 3.349 -4.991 1.00 97.06 287 PRO A CA 1
ATOM 2102 C C . PRO A 1 287 ? -3.219 4.072 -6.243 1.00 97.06 287 PRO A C 1
ATOM 2104 O O . PRO A 1 287 ? -4.265 3.727 -6.807 1.00 97.06 287 PRO A O 1
ATOM 2107 N N . GLU A 1 288 ? -2.482 5.092 -6.684 1.00 96.94 288 GLU A N 1
ATOM 2108 C CA . GLU A 1 288 ? -2.790 5.801 -7.923 1.00 96.94 288 GLU A CA 1
ATOM 2109 C C . GLU A 1 288 ? -2.704 4.858 -9.133 1.00 96.94 288 GLU A C 1
ATOM 2111 O O . GLU A 1 288 ? -1.898 3.927 -9.185 1.00 96.94 288 GLU A O 1
ATOM 2116 N N . ILE A 1 289 ? -3.559 5.093 -10.126 1.00 97.44 289 ILE A N 1
ATOM 2117 C CA . ILE A 1 289 ? -3.659 4.241 -11.311 1.00 97.44 289 ILE A CA 1
ATOM 2118 C C . ILE A 1 289 ? -2.507 4.607 -12.249 1.00 97.44 289 ILE A C 1
ATOM 2120 O O . ILE A 1 289 ? -2.473 5.720 -12.770 1.00 97.44 289 ILE A O 1
ATOM 2124 N N . ALA A 1 290 ? -1.576 3.688 -12.488 1.00 96.94 290 ALA A N 1
ATOM 2125 C CA . ALA A 1 290 ? -0.460 3.912 -13.403 1.00 96.94 290 ALA A CA 1
ATOM 2126 C C . ALA A 1 290 ? -0.690 3.223 -14.746 1.00 96.94 290 ALA A C 1
ATOM 2128 O O . ALA A 1 290 ? -1.086 2.061 -14.792 1.00 96.94 290 ALA A O 1
ATOM 2129 N N . THR A 1 291 ? -0.397 3.934 -15.833 1.00 95.94 291 THR A N 1
ATOM 2130 C CA . THR A 1 291 ? -0.307 3.347 -17.180 1.00 95.94 291 THR A CA 1
ATOM 2131 C C . THR A 1 291 ? 1.133 3.212 -17.659 1.00 95.94 291 THR A C 1
ATOM 2133 O O . THR A 1 291 ? 1.398 2.415 -18.550 1.00 95.94 291 THR A O 1
ATOM 2136 N N . ASP A 1 292 ? 2.050 4.000 -17.093 1.00 96.81 292 ASP A N 1
ATOM 2137 C CA . ASP A 1 292 ? 3.483 3.909 -17.363 1.00 96.81 292 ASP A CA 1
ATOM 2138 C C . ASP A 1 292 ? 4.277 4.404 -16.146 1.00 96.81 292 ASP A C 1
ATOM 2140 O O . ASP A 1 292 ? 3.942 5.432 -15.552 1.00 96.81 292 ASP A O 1
ATOM 2144 N N . LEU A 1 293 ? 5.326 3.671 -15.781 1.00 97.00 293 LEU A N 1
ATOM 2145 C CA . LEU A 1 293 ? 6.243 3.977 -14.683 1.00 97.00 293 LEU A CA 1
ATOM 2146 C C . LEU A 1 293 ? 7.671 3.960 -15.242 1.00 97.00 293 LEU A C 1
ATOM 2148 O O . LEU A 1 293 ? 8.437 3.006 -15.060 1.00 97.00 293 LEU A O 1
ATOM 2152 N N . ALA A 1 294 ? 8.021 5.021 -15.971 1.00 94.94 294 ALA A N 1
ATOM 2153 C CA . ALA A 1 294 ? 9.362 5.203 -16.507 1.00 94.94 294 ALA A CA 1
ATOM 2154 C C . ALA A 1 294 ? 10.335 5.657 -15.405 1.00 94.94 294 ALA A C 1
ATOM 2156 O O . ALA A 1 294 ? 9.935 6.139 -14.343 1.00 94.94 294 ALA A O 1
ATOM 2157 N N . ASP A 1 295 ? 11.630 5.447 -15.640 1.00 94.62 295 ASP A N 1
ATOM 2158 C CA . ASP A 1 295 ? 12.718 5.893 -14.759 1.00 94.62 295 ASP A CA 1
ATOM 2159 C C . ASP A 1 295 ? 12.632 5.404 -13.302 1.00 94.62 295 ASP A C 1
ATOM 2161 O O . ASP A 1 295 ? 13.087 6.091 -12.387 1.00 94.62 295 ASP A O 1
ATOM 2165 N N . VAL A 1 296 ? 12.047 4.222 -13.057 1.00 96.88 296 VAL A N 1
ATOM 2166 C CA . VAL A 1 296 ? 11.991 3.681 -11.689 1.00 96.88 296 VAL A CA 1
ATOM 2167 C C . VAL A 1 296 ? 13.401 3.438 -11.162 1.00 96.88 296 VAL A C 1
ATOM 2169 O O . VAL A 1 296 ? 14.167 2.639 -11.707 1.00 96.88 296 VAL A O 1
ATOM 2172 N N . SER A 1 297 ? 13.676 4.058 -10.028 1.00 96.88 297 SER A N 1
ATOM 2173 C CA . SER A 1 297 ? 14.790 3.778 -9.141 1.00 96.88 297 SER A CA 1
ATOM 2174 C C . SER A 1 297 ? 14.277 3.060 -7.893 1.00 96.88 297 SER A C 1
ATOM 2176 O O . SER A 1 297 ? 13.189 3.351 -7.393 1.00 96.88 297 SER A O 1
ATOM 2178 N N . PHE A 1 298 ? 15.054 2.100 -7.398 1.00 96.69 298 PHE A N 1
ATOM 2179 C CA . PHE A 1 298 ? 14.714 1.335 -6.203 1.00 96.69 298 PHE A CA 1
ATOM 2180 C C . PHE A 1 298 ? 15.641 1.717 -5.059 1.00 96.69 298 PHE A C 1
ATOM 2182 O O . PHE A 1 298 ? 16.862 1.683 -5.217 1.00 96.69 298 PHE A O 1
ATOM 2189 N N . SER A 1 299 ? 15.065 2.008 -3.899 1.00 96.94 299 SER A N 1
ATOM 2190 C CA . SER A 1 299 ? 15.819 2.189 -2.661 1.00 96.94 299 SER A CA 1
ATOM 2191 C C . SER A 1 299 ? 16.211 0.834 -2.051 1.00 96.94 299 SER A C 1
ATOM 2193 O O . SER A 1 299 ? 15.896 -0.235 -2.593 1.00 96.94 299 SER A O 1
ATOM 2195 N N . SER A 1 300 ? 16.932 0.875 -0.926 1.00 96.50 300 SER A N 1
ATOM 2196 C CA . SER A 1 300 ? 17.302 -0.318 -0.163 1.00 96.50 300 SER A CA 1
ATOM 2197 C C . SER A 1 300 ? 16.067 -1.061 0.347 1.00 96.50 300 SER A C 1
ATOM 2199 O O . SER A 1 300 ? 15.102 -0.448 0.806 1.00 96.50 300 SER A O 1
ATOM 2201 N N . GLU A 1 301 ? 16.119 -2.389 0.285 1.00 97.44 301 GLU A N 1
ATOM 2202 C CA . GLU A 1 301 ? 15.107 -3.261 0.881 1.00 97.44 301 GLU A CA 1
ATOM 2203 C C . GLU A 1 301 ? 15.168 -3.158 2.410 1.00 97.44 301 GLU A C 1
ATOM 2205 O O . GLU A 1 301 ? 16.253 -3.195 2.993 1.00 97.44 301 GLU A O 1
ATOM 2210 N N . ARG A 1 302 ? 14.005 -3.034 3.055 1.00 97.69 302 ARG A N 1
ATOM 2211 C CA . ARG A 1 302 ? 13.852 -3.120 4.513 1.00 97.69 302 ARG A CA 1
ATOM 2212 C C . ARG A 1 302 ? 12.880 -4.240 4.871 1.00 97.69 302 ARG A C 1
ATOM 2214 O O . ARG A 1 302 ? 12.005 -4.574 4.075 1.00 97.69 302 ARG A O 1
ATOM 2221 N N . SER A 1 303 ? 13.022 -4.824 6.057 1.00 98.06 303 SER A N 1
ATOM 2222 C CA . SER A 1 303 ? 12.180 -5.940 6.502 1.00 98.06 303 SER A CA 1
ATOM 2223 C C . SER A 1 303 ? 11.534 -5.673 7.856 1.00 98.06 303 SER A C 1
ATOM 2225 O O . SER A 1 303 ? 12.231 -5.258 8.779 1.00 98.06 303 SER A O 1
ATOM 2227 N N . ILE A 1 304 ? 10.252 -6.006 7.992 1.00 98.19 304 ILE A N 1
ATOM 2228 C CA . ILE A 1 304 ? 9.514 -5.987 9.261 1.00 98.19 304 ILE A CA 1
ATOM 2229 C C . ILE A 1 304 ? 9.336 -7.433 9.721 1.00 98.19 304 ILE A C 1
ATOM 2231 O O . ILE A 1 304 ? 8.719 -8.229 9.014 1.00 98.19 304 ILE A O 1
ATOM 2235 N N . GLN A 1 305 ? 9.870 -7.782 10.890 1.00 98.06 305 GLN A N 1
ATOM 2236 C CA . GLN A 1 305 ? 9.691 -9.111 11.482 1.00 98.06 305 GLN A CA 1
ATOM 2237 C C . GLN A 1 305 ? 8.306 -9.192 12.132 1.00 98.06 305 GLN A C 1
ATOM 2239 O O . GLN A 1 305 ? 8.016 -8.437 13.058 1.00 98.06 305 GLN A O 1
ATOM 2244 N N . LEU A 1 306 ? 7.444 -10.084 11.637 1.00 97.38 306 LEU A N 1
ATOM 2245 C CA . LEU A 1 306 ? 6.071 -10.231 12.135 1.00 97.38 306 LEU A CA 1
ATOM 2246 C C . LEU A 1 306 ? 5.905 -11.425 13.076 1.00 97.38 306 LEU A C 1
ATOM 2248 O O . LEU A 1 306 ? 5.039 -11.384 13.949 1.00 97.38 306 LEU A O 1
ATOM 2252 N N . ALA A 1 307 ? 6.766 -12.441 12.977 1.00 95.06 307 ALA A N 1
ATOM 2253 C CA . ALA A 1 307 ? 6.724 -13.607 13.861 1.00 95.06 307 ALA A CA 1
ATOM 2254 C C . ALA A 1 307 ? 6.796 -13.231 15.358 1.00 95.06 307 ALA A C 1
ATOM 2256 O O . ALA A 1 307 ? 6.070 -13.793 16.183 1.00 95.06 307 ALA A O 1
ATOM 2257 N N . SER A 1 308 ? 7.609 -12.226 15.709 1.00 96.06 308 SER A N 1
ATOM 2258 C CA . SER A 1 308 ? 7.742 -11.712 17.082 1.00 96.06 308 SER A CA 1
ATOM 2259 C C . SER A 1 308 ? 6.501 -10.975 17.595 1.00 96.06 308 SER A C 1
ATOM 2261 O O . SER A 1 308 ? 6.384 -10.755 18.795 1.00 96.06 308 SER A O 1
ATOM 2263 N N . LEU A 1 309 ? 5.576 -10.599 16.707 1.00 97.12 309 LEU A N 1
ATOM 2264 C CA . LEU A 1 309 ? 4.347 -9.862 17.024 1.00 97.12 309 LEU A CA 1
ATOM 2265 C C . LEU A 1 309 ? 3.114 -10.778 17.088 1.00 97.12 309 LEU A C 1
ATOM 2267 O O . LEU A 1 309 ? 1.990 -10.300 17.229 1.00 97.12 309 LEU A O 1
ATOM 2271 N N . SER A 1 310 ? 3.305 -12.096 16.996 1.00 96.94 310 SER A N 1
ATOM 2272 C CA . SER A 1 310 ? 2.224 -13.091 17.002 1.00 96.94 310 SER A CA 1
ATOM 2273 C C . SER A 1 310 ? 1.289 -12.972 18.214 1.00 96.94 310 SER A C 1
ATOM 2275 O O . SER A 1 310 ? 0.070 -13.026 18.050 1.00 96.94 310 SER A O 1
ATOM 2277 N N . ALA A 1 311 ? 1.829 -12.725 19.413 1.00 97.44 311 ALA A N 1
ATOM 2278 C CA . ALA A 1 311 ? 1.029 -12.494 20.618 1.00 97.44 311 ALA A CA 1
ATOM 2279 C C . ALA A 1 311 ? 0.149 -11.233 20.502 1.00 97.44 311 ALA A C 1
ATOM 2281 O O . ALA A 1 311 ? -1.032 -11.263 20.848 1.00 97.44 311 ALA A O 1
ATOM 2282 N N . ASN A 1 312 ? 0.690 -10.146 19.945 1.00 97.81 312 ASN A N 1
ATOM 2283 C CA . ASN A 1 312 ? -0.041 -8.896 19.730 1.00 97.81 312 ASN A CA 1
ATOM 2284 C C . ASN A 1 312 ? -1.155 -9.059 18.684 1.00 97.81 312 ASN A C 1
ATOM 2286 O O . ASN A 1 312 ? -2.213 -8.445 18.822 1.00 97.81 312 ASN A O 1
ATOM 2290 N N . PHE A 1 313 ? -0.944 -9.877 17.647 1.00 97.75 313 PHE A N 1
ATOM 2291 C CA . PHE A 1 313 ? -1.983 -10.185 16.658 1.00 97.75 313 PHE A CA 1
ATOM 2292 C C . PHE A 1 313 ? -3.072 -11.103 17.220 1.00 97.75 313 PHE A C 1
ATOM 2294 O O . PHE A 1 313 ? -4.241 -10.939 16.872 1.00 97.75 313 PHE A O 1
ATOM 2301 N N . ALA A 1 314 ? -2.737 -12.005 18.148 1.00 97.44 314 ALA A N 1
ATOM 2302 C CA . ALA A 1 314 ? -3.729 -12.835 18.829 1.00 97.44 314 ALA A CA 1
ATOM 2303 C C . ALA A 1 314 ? -4.747 -11.998 19.634 1.00 97.44 314 ALA A C 1
ATOM 2305 O O . ALA A 1 314 ? -5.928 -12.357 19.693 1.00 97.44 314 ALA A O 1
ATOM 2306 N N . GLU A 1 315 ? -4.339 -10.844 20.186 1.00 97.56 315 GLU A N 1
ATOM 2307 C CA . GLU A 1 315 ? -5.259 -9.893 20.836 1.00 97.56 315 GLU A CA 1
ATOM 2308 C C . GLU A 1 315 ? -6.337 -9.364 19.874 1.00 97.56 315 GLU A C 1
ATOM 2310 O O . GLU A 1 315 ? -7.459 -9.087 20.309 1.00 97.56 315 GLU A O 1
ATOM 2315 N N . LEU A 1 316 ? -6.022 -9.268 18.576 1.00 98.06 316 LEU A N 1
ATOM 2316 C CA . LEU A 1 316 ? -6.913 -8.778 17.522 1.00 98.06 316 LEU A CA 1
ATOM 2317 C C . LEU A 1 316 ? -7.724 -9.879 16.828 1.00 98.06 316 LEU A C 1
ATOM 2319 O O . LEU A 1 316 ? -8.485 -9.580 15.907 1.00 98.06 316 LEU A O 1
ATOM 2323 N N . LYS A 1 317 ? -7.598 -11.143 17.252 1.00 98.00 317 LYS A N 1
ATOM 2324 C CA . LYS A 1 317 ? -8.276 -12.265 16.592 1.00 98.00 317 LYS A CA 1
ATOM 2325 C C . LYS A 1 317 ? -9.794 -12.046 16.521 1.00 98.00 317 LYS A C 1
ATOM 2327 O O . LYS A 1 317 ? -10.448 -11.923 17.563 1.00 98.00 317 LYS A O 1
ATOM 2332 N N . GLY A 1 318 ? -10.332 -12.034 15.299 1.00 96.94 318 GLY A N 1
ATOM 2333 C CA . GLY A 1 318 ? -11.746 -11.797 14.985 1.00 96.94 318 GLY A CA 1
ATOM 2334 C C . GLY A 1 318 ? -12.224 -10.343 15.119 1.00 96.94 318 GLY A C 1
ATOM 2335 O O . GLY A 1 318 ? -13.423 -10.089 15.021 1.00 96.94 318 GLY A O 1
ATOM 2336 N N . LEU A 1 319 ? -11.322 -9.388 15.361 1.00 98.19 319 LEU A N 1
ATOM 2337 C CA . LEU A 1 319 ? -11.643 -7.962 15.437 1.00 98.19 319 LEU A CA 1
ATOM 2338 C C . LEU A 1 319 ? -11.336 -7.270 14.099 1.00 98.19 319 LEU A C 1
ATOM 2340 O O . LEU A 1 319 ? -10.549 -7.761 13.288 1.00 98.19 319 LEU A O 1
ATOM 2344 N N . ARG A 1 320 ? -11.963 -6.119 13.864 1.00 97.69 320 ARG A N 1
ATOM 2345 C CA . ARG A 1 320 ? -11.703 -5.203 12.747 1.00 97.69 320 ARG A CA 1
ATOM 2346 C C . ARG A 1 320 ? -11.623 -3.777 13.269 1.00 97.69 320 ARG A C 1
ATOM 2348 O O . ARG A 1 320 ? -12.246 -3.450 14.276 1.00 97.69 320 ARG A O 1
ATOM 2355 N N . LEU A 1 321 ? -10.823 -2.947 12.610 1.00 97.75 321 LEU A N 1
ATOM 2356 C CA . LEU A 1 321 ? -10.672 -1.548 12.990 1.00 97.75 321 LEU A CA 1
ATOM 2357 C C . LEU A 1 321 ? -11.918 -0.765 12.568 1.00 97.75 321 LEU A C 1
ATOM 2359 O O . LEU A 1 321 ? -12.219 -0.698 11.379 1.00 97.75 321 LEU A O 1
ATOM 2363 N N . ASP A 1 322 ? -12.601 -0.143 13.526 1.00 96.88 322 ASP A N 1
ATOM 2364 C CA . ASP A 1 322 ? -13.537 0.945 13.250 1.00 96.88 322 ASP A CA 1
ATOM 2365 C C . ASP A 1 322 ? -12.745 2.269 13.291 1.00 96.88 322 ASP A C 1
ATOM 2367 O O . ASP A 1 322 ? -12.304 2.683 14.373 1.00 96.88 322 ASP A O 1
ATOM 2371 N N . PRO A 1 323 ? -12.505 2.921 12.135 1.00 94.31 323 PRO A N 1
ATOM 2372 C CA . PRO A 1 323 ? -11.687 4.129 12.068 1.00 94.31 323 PRO A CA 1
ATOM 2373 C C . PRO A 1 323 ? -12.355 5.338 12.733 1.00 94.31 323 PRO A C 1
ATOM 2375 O O . PRO A 1 323 ? -11.643 6.243 13.162 1.00 94.31 323 PRO A O 1
ATOM 2378 N N . GLU A 1 324 ? -13.687 5.362 12.849 1.00 93.88 324 GLU A N 1
ATOM 2379 C CA . GLU A 1 324 ? -14.415 6.467 13.485 1.00 93.88 324 GLU A CA 1
ATOM 2380 C C . GLU A 1 324 ? -14.245 6.424 15.005 1.00 93.88 324 GLU A C 1
ATOM 2382 O O . GLU A 1 324 ? -14.074 7.458 15.649 1.00 93.88 324 GLU A O 1
ATOM 2387 N N . LEU A 1 325 ? -14.243 5.216 15.576 1.00 95.19 325 LEU A N 1
ATOM 2388 C CA . LEU A 1 325 ? -14.051 5.009 17.012 1.00 95.19 325 LEU A CA 1
ATOM 2389 C C . LEU A 1 325 ? -12.573 4.893 17.412 1.00 95.19 325 LEU A C 1
ATOM 2391 O O . LEU A 1 325 ? -12.240 5.061 18.585 1.00 95.19 325 LEU A O 1
ATOM 2395 N N . GLY A 1 326 ? -11.680 4.565 16.472 1.00 96.06 326 GLY A N 1
ATOM 2396 C CA . GLY A 1 326 ? -10.283 4.244 16.779 1.00 96.06 326 GLY A CA 1
ATOM 2397 C C . GLY A 1 326 ? -10.151 2.981 17.640 1.00 96.06 326 GLY A C 1
ATOM 2398 O O . GLY A 1 326 ? -9.263 2.889 18.494 1.00 96.06 326 GLY A O 1
ATOM 2399 N N . LEU A 1 327 ? -11.057 2.018 17.448 1.00 97.44 327 LEU A N 1
ATOM 2400 C CA . LEU A 1 327 ? -11.135 0.778 18.219 1.00 97.44 327 LEU A CA 1
ATOM 2401 C C . LEU A 1 327 ? -11.144 -0.434 17.290 1.00 97.44 327 LEU A C 1
ATOM 2403 O O . LEU A 1 327 ? -11.800 -0.432 16.252 1.00 97.44 327 LEU A O 1
ATOM 2407 N N . TRP A 1 328 ? -10.465 -1.498 17.702 1.00 98.12 328 TRP A N 1
ATOM 2408 C CA . TRP A 1 328 ? -10.628 -2.821 17.114 1.00 98.12 328 TRP A CA 1
ATOM 2409 C C . TRP A 1 328 ? -11.789 -3.527 17.802 1.00 98.12 328 TRP A C 1
ATOM 2411 O O . TRP A 1 328 ? -11.723 -3.775 19.007 1.00 98.12 328 TRP A O 1
ATOM 2421 N N . ILE A 1 329 ? -12.838 -3.843 17.052 1.00 98.00 329 ILE A N 1
ATOM 2422 C CA . ILE A 1 329 ? -14.089 -4.419 17.556 1.00 98.00 329 ILE A CA 1
ATOM 2423 C C . ILE A 1 329 ? -14.566 -5.547 16.646 1.00 98.00 329 ILE A C 1
ATOM 2425 O O . ILE A 1 329 ? -14.198 -5.616 15.473 1.00 98.00 329 ILE A O 1
ATOM 2429 N N . ALA A 1 330 ? -15.369 -6.464 17.181 1.00 97.62 330 ALA A N 1
ATOM 2430 C CA . ALA A 1 330 ? -15.981 -7.499 16.358 1.00 97.62 330 ALA A CA 1
ATOM 2431 C C . ALA A 1 330 ? -16.945 -6.847 15.341 1.00 97.62 330 ALA A C 1
ATOM 2433 O O . ALA A 1 330 ? -17.694 -5.946 15.728 1.00 97.62 330 ALA A O 1
ATOM 2434 N N . PRO A 1 331 ? -16.987 -7.298 14.070 1.00 95.62 331 PRO A N 1
ATOM 2435 C CA . PRO A 1 331 ? -17.831 -6.681 13.041 1.00 95.62 331 PRO A CA 1
ATOM 2436 C C . PRO A 1 331 ? -19.315 -6.555 13.424 1.00 95.62 331 PRO A C 1
ATOM 2438 O O . PRO A 1 331 ? -19.956 -5.574 13.063 1.00 95.62 331 PRO A O 1
ATOM 2441 N N . GLY A 1 332 ? -19.850 -7.521 14.183 1.00 97.06 332 GLY A N 1
ATOM 2442 C CA . GLY A 1 332 ? -21.247 -7.534 14.637 1.00 97.06 332 GLY A CA 1
ATOM 2443 C C . GLY A 1 332 ? -21.557 -6.666 15.864 1.00 97.06 332 GLY A C 1
ATOM 2444 O O . GLY A 1 332 ? -22.724 -6.522 16.215 1.00 97.06 332 GLY A O 1
ATOM 2445 N N . ASP A 1 333 ? -20.547 -6.087 16.521 1.00 97.69 333 ASP A N 1
ATOM 2446 C CA . ASP A 1 333 ? -20.724 -5.255 17.721 1.00 97.69 333 ASP A CA 1
ATOM 2447 C C . ASP A 1 333 ? -20.455 -3.761 17.462 1.00 97.69 333 ASP A C 1
ATOM 2449 O O . ASP A 1 333 ? -20.448 -2.966 18.402 1.00 97.69 333 ASP A O 1
ATOM 2453 N N . SER A 1 334 ? -20.259 -3.354 16.204 1.00 96.00 334 SER A N 1
ATOM 2454 C CA . SER A 1 334 ? -19.952 -1.968 15.825 1.00 96.00 334 SER A CA 1
ATOM 2455 C C . SER A 1 334 ? -21.027 -0.972 16.266 1.00 96.00 334 SER A C 1
ATOM 2457 O O . SER A 1 334 ? -20.719 0.016 16.932 1.00 96.00 334 SER A O 1
ATOM 2459 N N . GLU A 1 335 ? -22.298 -1.255 15.986 1.00 96.81 335 GLU A N 1
ATOM 2460 C CA . GLU A 1 335 ? -23.416 -0.401 16.403 1.00 96.81 335 GLU A CA 1
ATOM 2461 C C . GLU A 1 335 ? -23.546 -0.330 17.928 1.00 96.81 335 GLU A C 1
ATOM 2463 O O . GLU A 1 335 ? -23.666 0.758 18.490 1.00 96.81 335 GLU A O 1
ATOM 2468 N N . LYS A 1 336 ? -23.420 -1.471 18.621 1.00 97.12 336 LYS A N 1
ATOM 2469 C CA . LYS A 1 336 ? -23.445 -1.514 20.092 1.00 97.12 336 LYS A CA 1
ATOM 2470 C C . LYS A 1 336 ? -22.314 -0.687 20.695 1.00 97.12 336 LYS A C 1
ATOM 2472 O O . LYS A 1 336 ? -22.537 0.022 21.675 1.00 97.12 336 LYS A O 1
ATOM 2477 N N . ALA A 1 337 ? -21.114 -0.760 20.115 1.00 97.19 337 ALA A N 1
ATOM 2478 C CA . ALA A 1 337 ? -19.972 0.039 20.542 1.00 97.19 337 ALA A CA 1
ATOM 2479 C C . ALA A 1 337 ? -20.257 1.540 20.381 1.00 97.19 337 ALA A C 1
ATOM 2481 O O . ALA A 1 337 ? -20.036 2.303 21.320 1.00 97.19 337 ALA A O 1
ATOM 2482 N N . ARG A 1 338 ? -20.818 1.957 19.236 1.00 97.06 338 ARG A N 1
ATOM 2483 C CA . ARG A 1 338 ? -21.202 3.357 18.977 1.00 97.06 338 ARG A CA 1
ATOM 2484 C C . ARG A 1 338 ? -22.225 3.862 19.995 1.00 97.06 338 ARG A C 1
ATOM 2486 O O . ARG A 1 338 ? -22.026 4.928 20.569 1.00 97.06 338 ARG A O 1
ATOM 2493 N N . THR A 1 339 ? -23.272 3.086 20.283 1.00 97.00 339 THR A N 1
ATOM 2494 C CA . THR A 1 339 ? -24.280 3.453 21.293 1.00 97.00 339 THR A CA 1
ATOM 2495 C C . THR A 1 339 ? -23.694 3.504 22.705 1.00 97.00 339 THR A C 1
ATOM 2497 O O . THR A 1 339 ? -24.027 4.399 23.476 1.00 97.00 339 THR A O 1
ATOM 2500 N N . ALA A 1 340 ? -22.801 2.575 23.061 1.00 95.44 340 ALA A N 1
ATOM 2501 C CA . ALA A 1 340 ? -22.198 2.526 24.394 1.00 95.44 340 ALA A CA 1
ATOM 2502 C C . ALA A 1 340 ? -21.256 3.711 24.672 1.00 95.44 340 ALA A C 1
ATOM 2504 O O . ALA A 1 340 ? -21.174 4.171 25.817 1.00 95.44 340 ALA A O 1
ATOM 2505 N N . ILE A 1 341 ? -20.550 4.184 23.639 1.00 96.44 341 ILE A N 1
ATOM 2506 C CA . ILE A 1 341 ? -19.567 5.274 23.720 1.00 96.44 341 ILE A CA 1
ATOM 2507 C C . ILE A 1 341 ? -20.208 6.645 23.465 1.00 96.44 341 ILE A C 1
ATOM 2509 O O . ILE A 1 341 ? -19.554 7.649 23.721 1.00 96.44 341 ILE A O 1
ATOM 2513 N N . ALA A 1 342 ? -21.461 6.723 23.002 1.00 93.69 342 ALA A N 1
ATOM 2514 C CA . ALA A 1 342 ? -22.138 7.995 22.751 1.00 93.69 342 ALA A CA 1
ATOM 2515 C C . ALA A 1 342 ? -21.938 8.964 23.936 1.00 93.69 342 ALA A C 1
ATOM 2517 O O . ALA A 1 342 ? -22.315 8.657 25.066 1.00 93.69 342 ALA A O 1
ATOM 2518 N N . GLU A 1 343 ? -21.266 10.091 23.668 1.00 91.75 343 GLU A N 1
ATOM 2519 C CA . GLU A 1 343 ? -20.935 11.164 24.626 1.00 91.75 343 GLU A CA 1
ATOM 2520 C C . GLU A 1 343 ? -19.919 10.821 25.738 1.00 91.75 343 GLU A C 1
ATOM 2522 O O . GLU A 1 343 ? -19.640 11.652 26.599 1.00 91.75 343 GLU A O 1
ATOM 2527 N N . ARG A 1 344 ? -19.301 9.635 25.715 1.00 93.69 344 ARG A N 1
ATOM 2528 C CA . ARG A 1 344 ? -18.313 9.185 26.711 1.00 93.69 344 ARG A CA 1
ATOM 2529 C C . ARG A 1 344 ? -16.913 9.128 26.112 1.00 93.69 344 ARG A C 1
ATOM 2531 O O . ARG A 1 344 ? -16.730 8.770 24.953 1.00 93.69 344 ARG A O 1
ATOM 2538 N N . THR A 1 345 ? -15.889 9.411 26.916 1.00 92.94 345 THR A N 1
ATOM 2539 C CA . THR A 1 345 ? -14.483 9.327 26.476 1.00 92.94 345 THR A CA 1
ATOM 2540 C C . THR A 1 345 ? -13.601 8.610 27.500 1.00 92.94 345 THR A C 1
ATOM 2542 O O . THR A 1 345 ? -13.977 8.412 28.657 1.00 92.94 345 THR A O 1
ATOM 2545 N N . GLY A 1 346 ? -12.422 8.157 27.062 1.00 90.38 346 GLY A N 1
ATOM 2546 C CA . GLY A 1 346 ? -11.394 7.587 27.938 1.00 90.38 346 GLY A CA 1
ATOM 2547 C C . GLY A 1 346 ? -11.874 6.400 28.784 1.00 90.38 346 GLY A C 1
ATOM 2548 O O . GLY A 1 346 ? -12.377 5.403 28.265 1.00 90.38 346 GLY A O 1
ATOM 2549 N N . ALA A 1 347 ? -11.694 6.501 30.104 1.00 93.00 347 ALA A N 1
ATOM 2550 C CA . ALA A 1 347 ? -12.024 5.431 31.045 1.00 93.00 347 ALA A CA 1
ATOM 2551 C C . ALA A 1 347 ? -13.534 5.143 31.134 1.00 93.00 347 ALA A C 1
ATOM 2553 O O . ALA A 1 347 ? -13.924 4.000 31.368 1.00 93.00 347 ALA A O 1
ATOM 2554 N N . GLU A 1 348 ? -14.391 6.148 30.932 1.00 94.94 348 GLU A N 1
ATOM 2555 C CA . GLU A 1 348 ? -15.848 5.969 30.957 1.00 94.94 348 GLU A CA 1
ATOM 2556 C C . GLU A 1 348 ? -16.332 5.177 29.746 1.00 94.94 348 GLU A C 1
ATOM 2558 O O . GLU A 1 348 ? -17.124 4.247 29.898 1.00 94.94 348 GLU A O 1
ATOM 2563 N N . ALA A 1 349 ? -15.789 5.480 28.563 1.00 94.81 349 ALA A N 1
ATOM 2564 C CA . ALA A 1 349 ? -16.043 4.709 27.350 1.00 94.81 349 ALA A CA 1
ATOM 2565 C C . ALA A 1 349 ? -15.599 3.245 27.518 1.00 94.81 349 ALA A C 1
ATOM 2567 O O . ALA A 1 349 ? -16.349 2.330 27.185 1.00 94.81 349 ALA A O 1
ATOM 2568 N N . ALA A 1 350 ? -14.425 3.005 28.116 1.00 93.50 350 ALA A N 1
ATOM 2569 C CA . ALA A 1 350 ? -13.945 1.650 28.395 1.00 93.50 350 ALA A CA 1
ATOM 2570 C C . ALA A 1 350 ? -14.871 0.880 29.359 1.00 93.50 350 ALA A C 1
ATOM 2572 O O . ALA A 1 350 ? -15.186 -0.285 29.114 1.00 93.50 350 ALA A O 1
ATOM 2573 N N . ARG A 1 351 ? -15.360 1.530 30.427 1.00 96.19 351 ARG A N 1
ATOM 2574 C CA . ARG A 1 351 ? -16.335 0.929 31.358 1.00 96.19 351 ARG A CA 1
ATOM 2575 C C . ARG A 1 351 ? -17.678 0.647 30.682 1.00 96.19 351 ARG A C 1
ATOM 2577 O O . ARG A 1 351 ? -18.269 -0.396 30.944 1.00 96.19 351 ARG A O 1
ATOM 2584 N N . ALA A 1 352 ? -18.141 1.543 29.811 1.00 96.38 352 ALA A N 1
ATOM 2585 C CA . ALA A 1 352 ? -19.383 1.372 29.063 1.00 96.38 352 ALA A CA 1
ATOM 2586 C C . ALA A 1 352 ? -19.307 0.223 28.045 1.00 96.38 352 ALA A C 1
ATOM 2588 O O . ALA A 1 352 ? -20.251 -0.549 27.910 1.00 96.38 352 ALA A O 1
ATOM 2589 N N . LEU A 1 353 ? -18.171 0.059 27.362 1.00 97.00 353 LEU A N 1
ATOM 2590 C CA . LEU A 1 353 ? -17.942 -1.088 26.479 1.00 97.00 353 LEU A CA 1
ATOM 2591 C C . LEU A 1 353 ? -17.909 -2.403 27.264 1.00 97.00 353 LEU A C 1
ATOM 2593 O O . LEU A 1 353 ? -18.515 -3.388 26.842 1.00 97.00 353 LEU A O 1
ATOM 2597 N N . ALA A 1 354 ? -17.264 -2.404 28.435 1.00 96.25 354 ALA A N 1
ATOM 2598 C CA . ALA A 1 354 ? -17.236 -3.564 29.319 1.00 96.25 354 ALA A CA 1
ATOM 2599 C C . ALA A 1 354 ? -18.639 -3.935 29.835 1.00 96.25 354 ALA A C 1
ATOM 2601 O O . ALA A 1 354 ? -18.995 -5.114 29.825 1.00 96.25 354 ALA A O 1
ATOM 2602 N N . SER A 1 355 ? -19.464 -2.956 30.230 1.00 96.94 355 SER A N 1
ATOM 2603 C CA . SER A 1 355 ? -20.844 -3.213 30.670 1.00 96.94 355 SER A CA 1
ATOM 2604 C C . SER A 1 355 ? -21.740 -3.698 29.527 1.00 96.94 355 SER A C 1
ATOM 2606 O O . SER A 1 355 ? -22.565 -4.587 29.737 1.00 96.94 355 SER A O 1
ATOM 2608 N N . ALA A 1 356 ? -21.516 -3.202 28.307 1.00 97.00 356 ALA A N 1
ATOM 2609 C CA . ALA A 1 356 ? -22.162 -3.682 27.086 1.00 97.00 356 ALA A CA 1
ATOM 2610 C C . ALA A 1 356 ? -21.626 -5.043 26.594 1.00 97.00 356 ALA A C 1
ATOM 2612 O O . ALA A 1 356 ? -22.132 -5.573 25.605 1.00 97.00 356 ALA A O 1
ATOM 2613 N N . ARG A 1 357 ? -20.620 -5.619 27.274 1.00 97.31 357 ARG A N 1
ATOM 2614 C CA . ARG A 1 357 ? -19.935 -6.871 26.905 1.00 97.31 357 ARG A CA 1
ATOM 2615 C C . ARG A 1 357 ? -19.332 -6.845 25.495 1.00 97.31 357 ARG A C 1
ATOM 2617 O O . ARG A 1 357 ? -19.225 -7.884 24.849 1.00 97.31 357 ARG A O 1
ATOM 2624 N N . VAL A 1 358 ? -18.915 -5.671 25.028 1.00 97.81 358 VAL A N 1
ATOM 2625 C CA . VAL A 1 358 ? -18.255 -5.509 23.730 1.00 97.81 358 VAL A CA 1
ATOM 2626 C C . VAL A 1 358 ? -16.753 -5.685 23.913 1.00 97.81 358 VAL A C 1
ATOM 2628 O O . VAL A 1 358 ? -16.108 -4.930 24.644 1.00 97.81 358 VAL A O 1
ATOM 2631 N N . ARG A 1 359 ? -16.170 -6.674 23.228 1.00 97.50 359 ARG A N 1
ATOM 2632 C CA . ARG A 1 359 ? -14.713 -6.831 23.171 1.00 97.50 359 ARG A CA 1
ATOM 2633 C C . ARG A 1 359 ? -14.134 -5.738 22.275 1.00 97.50 359 ARG A C 1
ATOM 2635 O O . ARG A 1 359 ? -14.379 -5.736 21.071 1.00 97.50 359 ARG A O 1
ATOM 2642 N N . ALA A 1 360 ? -13.346 -4.844 22.867 1.00 97.44 360 ALA A N 1
ATOM 2643 C CA . ALA A 1 360 ? -12.690 -3.754 22.161 1.00 97.44 360 ALA A CA 1
ATOM 2644 C C . ALA A 1 360 ? -11.212 -3.648 22.548 1.00 97.44 360 ALA A C 1
ATOM 2646 O O . ALA A 1 360 ? -10.858 -3.787 23.719 1.00 97.44 360 ALA A O 1
ATOM 2647 N N . VAL A 1 361 ? -10.356 -3.355 21.570 1.00 97.75 361 VAL A N 1
ATOM 2648 C CA . VAL A 1 361 ? -8.944 -3.015 21.793 1.00 97.75 361 VAL A CA 1
ATOM 2649 C C . VAL A 1 361 ? -8.697 -1.607 21.265 1.00 97.75 361 VAL A C 1
ATOM 2651 O O . VAL A 1 361 ? -9.005 -1.304 20.114 1.00 97.75 361 VAL A O 1
ATOM 2654 N N . ASN A 1 362 ? -8.145 -0.725 22.099 1.00 97.12 362 ASN A N 1
ATOM 2655 C CA . ASN A 1 362 ? -7.825 0.637 21.678 1.00 97.12 362 ASN A CA 1
ATOM 2656 C C . ASN A 1 362 ? -6.689 0.628 20.642 1.00 97.12 362 ASN A C 1
ATOM 2658 O O . ASN A 1 362 ? -5.628 0.056 20.893 1.00 97.12 362 ASN A O 1
ATOM 2662 N N . HIS A 1 363 ? -6.908 1.272 19.493 1.00 97.12 363 HIS A N 1
ATOM 2663 C CA . HIS A 1 363 ? -5.965 1.251 18.377 1.00 97.12 363 HIS A CA 1
ATOM 2664 C C . HIS A 1 363 ? -4.598 1.850 18.735 1.00 97.12 363 HIS A C 1
ATOM 2666 O O . HIS A 1 363 ? -3.572 1.235 18.459 1.00 97.12 363 HIS A O 1
ATOM 2672 N N . GLN A 1 364 ? -4.578 3.008 19.404 1.00 96.50 364 GLN A N 1
ATOM 2673 C CA . GLN A 1 364 ? -3.339 3.696 19.790 1.00 96.50 364 GLN A CA 1
ATOM 2674 C C . GLN A 1 364 ? -2.559 2.913 20.851 1.00 96.50 364 GLN A C 1
ATOM 2676 O O . GLN A 1 364 ? -1.342 2.772 20.756 1.00 96.50 364 GLN A O 1
ATOM 2681 N N . ALA A 1 365 ? -3.262 2.339 21.830 1.00 96.38 365 ALA A N 1
ATOM 2682 C CA . ALA A 1 365 ? -2.635 1.485 22.835 1.00 96.38 365 ALA A CA 1
ATOM 2683 C C . ALA A 1 365 ? -2.030 0.221 22.206 1.00 96.38 365 ALA A C 1
ATOM 2685 O O . ALA A 1 365 ? -0.932 -0.184 22.578 1.00 96.38 365 ALA A O 1
ATOM 2686 N N . TRP A 1 366 ? -2.719 -0.393 21.239 1.00 97.38 366 TRP A N 1
ATOM 2687 C CA . TRP A 1 366 ? -2.198 -1.554 20.520 1.00 97.38 366 TRP A CA 1
ATOM 2688 C C . TRP A 1 366 ? -0.981 -1.203 19.656 1.00 97.38 366 TRP A C 1
ATOM 2690 O O . TRP A 1 366 ? 0.014 -1.923 19.699 1.00 97.38 366 TRP A O 1
ATOM 2700 N N . LEU A 1 367 ? -1.011 -0.067 18.950 1.00 97.12 367 LEU A N 1
ATOM 2701 C CA . LEU A 1 367 ? 0.134 0.433 18.187 1.00 97.12 367 LEU A CA 1
ATOM 2702 C C . LEU A 1 367 ? 1.377 0.625 19.064 1.00 97.12 367 LEU A C 1
ATOM 2704 O O . LEU A 1 367 ? 2.461 0.176 18.695 1.00 97.12 367 LEU A O 1
ATOM 2708 N N . ALA A 1 368 ? 1.214 1.214 20.252 1.00 96.62 368 ALA A N 1
ATOM 2709 C CA . ALA A 1 368 ? 2.310 1.394 21.201 1.00 96.62 368 ALA A CA 1
ATOM 2710 C C . ALA A 1 368 ? 2.935 0.058 21.653 1.00 96.62 368 ALA A C 1
ATOM 2712 O O . ALA A 1 368 ? 4.141 -0.006 21.885 1.00 96.62 368 ALA A O 1
ATOM 2713 N N . LYS A 1 369 ? 2.150 -1.029 21.725 1.00 97.12 369 LYS A N 1
ATOM 2714 C CA . LYS A 1 369 ? 2.655 -2.371 22.070 1.00 97.12 369 LYS A CA 1
ATOM 2715 C C . LYS A 1 369 ? 3.500 -3.016 20.968 1.00 97.12 369 LYS A C 1
ATOM 2717 O O . LYS A 1 369 ? 4.245 -3.944 21.272 1.00 97.12 369 LYS A O 1
ATOM 2722 N N . LEU A 1 370 ? 3.363 -2.601 19.704 1.00 96.62 370 LEU A N 1
ATOM 2723 C CA . LEU A 1 370 ? 4.121 -3.207 18.600 1.00 96.62 370 LEU A CA 1
ATOM 2724 C C . LEU A 1 370 ? 5.609 -2.856 18.651 1.00 96.62 370 LEU A C 1
ATOM 2726 O O . LEU A 1 370 ? 6.420 -3.612 18.123 1.00 96.62 370 LEU A O 1
ATOM 2730 N N . ASN A 1 371 ? 5.961 -1.720 19.266 1.00 96.25 371 ASN A N 1
ATOM 2731 C CA . ASN A 1 371 ? 7.330 -1.204 19.320 1.00 96.25 371 ASN A CA 1
ATOM 2732 C C . ASN A 1 371 ? 8.011 -1.152 17.931 1.00 96.25 371 ASN A C 1
ATOM 2734 O O . ASN A 1 371 ? 9.203 -1.424 17.787 1.00 96.25 371 ASN A O 1
ATOM 2738 N N . LEU A 1 372 ? 7.228 -0.846 16.892 1.00 97.31 372 LEU A N 1
ATOM 2739 C CA . LEU A 1 372 ? 7.700 -0.655 15.523 1.00 97.31 372 LEU A CA 1
ATOM 2740 C C . LEU A 1 372 ? 7.898 0.841 15.234 1.00 97.31 372 LEU A C 1
ATOM 2742 O O . LEU A 1 372 ? 7.210 1.670 15.836 1.00 97.31 372 LEU A O 1
ATOM 2746 N N . PRO A 1 373 ? 8.772 1.203 14.275 1.00 97.56 373 PRO A N 1
ATOM 2747 C CA . PRO A 1 373 ? 8.796 2.553 13.720 1.00 97.56 373 PRO A CA 1
ATOM 2748 C C . PRO A 1 373 ? 7.406 2.969 13.224 1.00 97.56 373 PRO A C 1
ATOM 2750 O O . PRO A 1 373 ? 6.678 2.146 12.668 1.00 97.56 373 PRO A O 1
ATOM 2753 N N . GLU A 1 374 ? 7.049 4.246 13.376 1.00 96.69 374 GLU A N 1
ATOM 2754 C CA . GLU A 1 374 ? 5.712 4.760 13.031 1.00 96.69 374 GLU A CA 1
ATOM 2755 C C . GLU A 1 374 ? 5.304 4.431 11.583 1.00 96.69 374 GLU A C 1
ATOM 2757 O O . GLU A 1 374 ? 4.176 4.006 11.331 1.00 96.69 374 GLU A O 1
ATOM 2762 N N . GLU A 1 375 ? 6.235 4.545 10.631 1.00 96.75 375 GLU A N 1
ATOM 2763 C CA . GLU A 1 375 ? 5.995 4.198 9.224 1.00 96.75 375 GLU A CA 1
ATOM 2764 C C . GLU A 1 375 ? 5.659 2.716 9.018 1.00 96.75 375 GLU A C 1
ATOM 2766 O O . GLU A 1 375 ? 4.790 2.377 8.216 1.00 96.75 375 GLU A O 1
ATOM 2771 N N . ASP A 1 376 ? 6.343 1.828 9.736 1.00 98.00 376 ASP A N 1
ATOM 2772 C CA . ASP A 1 376 ? 6.165 0.381 9.617 1.00 98.00 376 ASP A CA 1
ATOM 2773 C C . ASP A 1 376 ? 4.891 -0.071 10.332 1.00 98.00 376 ASP A C 1
ATOM 2775 O O . ASP A 1 376 ? 4.133 -0.885 9.806 1.00 98.00 376 ASP A O 1
ATOM 2779 N N . ALA A 1 377 ? 4.602 0.524 11.490 1.00 97.75 377 ALA A N 1
ATOM 2780 C CA . ALA A 1 377 ? 3.345 0.337 12.197 1.00 97.75 377 ALA A CA 1
ATOM 2781 C C . ALA A 1 377 ? 2.148 0.749 11.325 1.00 97.75 377 ALA A C 1
ATOM 2783 O O . ALA A 1 377 ? 1.158 0.023 11.242 1.00 97.75 377 ALA A O 1
ATOM 2784 N N . LYS A 1 378 ? 2.265 1.872 10.607 1.00 97.00 378 LYS A N 1
ATOM 2785 C CA . LYS A 1 378 ? 1.254 2.345 9.657 1.00 97.00 378 LYS A CA 1
ATOM 2786 C C . LYS A 1 378 ? 1.027 1.361 8.509 1.00 97.00 378 LYS A C 1
ATOM 2788 O O . LYS A 1 378 ? -0.121 1.072 8.195 1.00 97.00 378 LYS A O 1
ATOM 2793 N N . ILE A 1 379 ? 2.092 0.793 7.941 1.00 98.00 379 ILE A N 1
ATOM 2794 C CA . ILE A 1 379 ? 1.995 -0.245 6.901 1.00 98.00 379 ILE A CA 1
ATOM 2795 C C . ILE A 1 379 ? 1.264 -1.486 7.422 1.00 98.00 379 ILE A C 1
ATOM 2797 O O . ILE A 1 379 ? 0.399 -2.025 6.734 1.00 98.00 379 ILE A O 1
ATOM 2801 N N . VAL A 1 380 ? 1.584 -1.932 8.640 1.00 97.94 380 VAL A N 1
ATOM 2802 C CA . VAL A 1 380 ? 0.889 -3.065 9.265 1.00 97.94 380 VAL A CA 1
ATOM 2803 C C . VAL A 1 380 ? -0.592 -2.738 9.454 1.00 97.94 380 VAL A C 1
ATOM 2805 O O . VAL A 1 380 ? -1.438 -3.540 9.077 1.00 97.94 380 VAL A O 1
ATOM 2808 N N . VAL A 1 381 ? -0.931 -1.550 9.962 1.00 98.06 381 VAL A N 1
ATOM 2809 C CA . VAL A 1 381 ? -2.331 -1.116 10.099 1.00 98.06 381 VAL A CA 1
ATOM 2810 C C . VAL A 1 381 ? -3.047 -1.076 8.754 1.00 98.06 381 VAL A C 1
ATOM 2812 O O . VAL A 1 381 ? -4.171 -1.564 8.663 1.00 98.06 381 VAL A O 1
ATOM 2815 N N . ASP A 1 382 ? -2.408 -0.547 7.713 1.00 97.94 382 ASP A N 1
ATOM 2816 C CA . ASP A 1 382 ? -2.989 -0.486 6.375 1.00 97.94 382 ASP A CA 1
ATOM 2817 C C . ASP A 1 382 ? -3.300 -1.883 5.829 1.00 97.94 382 ASP A C 1
ATOM 2819 O O . ASP A 1 382 ? -4.366 -2.086 5.258 1.00 97.94 382 ASP A O 1
ATOM 2823 N N . LEU A 1 383 ? -2.433 -2.871 6.063 1.00 97.88 383 LEU A N 1
ATOM 2824 C CA . LEU A 1 383 ? -2.683 -4.260 5.665 1.00 97.88 383 LEU A CA 1
ATOM 2825 C C . LEU A 1 383 ? -3.828 -4.925 6.445 1.00 97.88 383 LEU A C 1
ATOM 2827 O O . LEU A 1 383 ? -4.489 -5.815 5.914 1.00 97.88 383 LEU A O 1
ATOM 2831 N N . LEU A 1 384 ? -4.066 -4.513 7.693 1.00 97.81 384 LEU A N 1
ATOM 2832 C CA . LEU A 1 384 ? -5.112 -5.082 8.552 1.00 97.81 384 LEU A CA 1
ATOM 2833 C C . LEU A 1 384 ? -6.478 -4.417 8.397 1.00 97.81 384 LEU A C 1
ATOM 2835 O O . LEU A 1 384 ? -7.502 -5.062 8.613 1.00 97.81 384 LEU A O 1
ATOM 2839 N N . ALA A 1 385 ? -6.495 -3.124 8.092 1.00 97.31 385 ALA A N 1
ATOM 2840 C CA . ALA A 1 385 ? -7.711 -2.325 7.974 1.00 97.31 385 ALA A CA 1
ATOM 2841 C C . ALA A 1 385 ? -8.055 -1.969 6.520 1.00 97.31 385 ALA A C 1
ATOM 2843 O O . ALA A 1 385 ? -9.123 -1.416 6.259 1.00 97.31 385 ALA A O 1
ATOM 2844 N N . GLY A 1 386 ? -7.151 -2.241 5.580 1.00 96.88 386 GLY A N 1
ATOM 2845 C CA . GLY A 1 386 ? -7.355 -1.985 4.166 1.00 96.88 386 GLY A CA 1
ATOM 2846 C C . GLY A 1 386 ? -8.329 -2.956 3.512 1.00 96.88 386 GLY A C 1
ATOM 2847 O O . GLY A 1 386 ? -8.577 -4.062 3.988 1.00 96.88 386 GLY A O 1
ATOM 2848 N N . THR A 1 387 ? -8.886 -2.527 2.385 1.00 96.75 387 THR A N 1
ATOM 2849 C CA . THR A 1 387 ? -9.756 -3.360 1.559 1.00 96.75 387 THR A CA 1
ATOM 2850 C C . THR A 1 387 ? -8.910 -4.180 0.594 1.00 96.75 387 THR A C 1
ATOM 2852 O O . THR A 1 387 ? -8.052 -3.647 -0.117 1.00 96.75 387 THR A O 1
ATOM 2855 N N . CYS A 1 388 ? -9.132 -5.493 0.569 1.00 95.94 388 CYS A N 1
ATOM 2856 C CA . CYS A 1 388 ? -8.467 -6.366 -0.387 1.00 95.94 388 CYS A CA 1
ATOM 2857 C C . CYS A 1 388 ? -9.098 -6.204 -1.781 1.00 95.94 388 CYS A C 1
ATOM 2859 O O . CYS A 1 388 ? -10.310 -5.996 -1.903 1.00 95.94 388 CYS A O 1
ATOM 2861 N N . PRO A 1 389 ? -8.302 -6.290 -2.856 1.00 95.19 389 PRO A N 1
ATOM 2862 C CA . PRO A 1 389 ? -8.856 -6.283 -4.196 1.00 95.19 389 PRO A CA 1
ATOM 2863 C C . PRO A 1 389 ? -9.683 -7.543 -4.469 1.00 95.19 389 PRO A C 1
ATOM 2865 O O . PRO A 1 389 ? -9.417 -8.617 -3.926 1.00 95.19 389 PRO A O 1
ATOM 2868 N N . ARG A 1 390 ? -10.660 -7.444 -5.376 1.00 92.81 390 ARG A N 1
ATOM 2869 C CA . ARG A 1 390 ? -11.504 -8.582 -5.769 1.00 92.81 390 ARG A CA 1
ATOM 2870 C C . ARG A 1 390 ? -10.651 -9.736 -6.314 1.00 92.81 390 ARG A C 1
ATOM 2872 O O . ARG A 1 390 ? -9.932 -9.566 -7.293 1.00 92.81 390 ARG A O 1
ATOM 2879 N N . GLY A 1 391 ? -10.753 -10.908 -5.684 1.00 91.06 391 GLY A N 1
ATOM 2880 C CA . GLY A 1 391 ? -9.961 -12.096 -6.036 1.00 91.06 391 GLY A CA 1
ATOM 2881 C C . GLY A 1 391 ? -8.508 -12.063 -5.547 1.00 91.06 391 GLY A C 1
ATOM 2882 O O . GLY A 1 391 ? -7.761 -13.004 -5.808 1.00 91.06 391 GLY A O 1
ATOM 2883 N N . GLY A 1 392 ? -8.100 -11.003 -4.845 1.00 90.69 392 GLY A N 1
ATOM 2884 C CA . GLY A 1 392 ? -6.827 -10.942 -4.143 1.00 90.69 392 GLY A CA 1
ATOM 2885 C C . GLY A 1 392 ? -6.852 -11.710 -2.825 1.00 90.69 392 GLY A C 1
ATOM 2886 O O . GLY A 1 392 ? -7.899 -12.142 -2.342 1.00 90.69 392 GLY A O 1
ATOM 2887 N N . GLU A 1 393 ? -5.673 -11.865 -2.230 1.00 91.94 393 GLU A N 1
ATOM 2888 C CA . GLU A 1 393 ? -5.565 -12.424 -0.890 1.00 91.94 393 GLU A CA 1
ATOM 2889 C C . GLU A 1 393 ? -5.963 -11.384 0.156 1.00 91.94 393 GLU A C 1
ATOM 2891 O O . GLU A 1 393 ? -5.407 -10.287 0.209 1.00 91.94 393 GLU A O 1
ATOM 2896 N N . ASP A 1 394 ? -6.914 -11.749 1.010 1.00 95.38 394 ASP A N 1
ATOM 2897 C CA . ASP A 1 394 ? -7.334 -10.925 2.136 1.00 95.38 394 ASP A CA 1
ATOM 2898 C C . ASP A 1 394 ? -6.365 -11.122 3.313 1.00 95.38 394 ASP A C 1
ATOM 2900 O O . ASP A 1 394 ? -6.484 -12.069 4.100 1.00 95.38 394 ASP A O 1
ATOM 2904 N N . PHE A 1 395 ? -5.369 -10.232 3.395 1.00 96.25 395 PHE A N 1
ATOM 2905 C CA . PHE A 1 395 ? -4.329 -10.253 4.427 1.00 96.25 395 PHE A CA 1
ATOM 2906 C C . PHE A 1 395 ? -4.931 -10.224 5.840 1.00 96.25 395 PHE A C 1
ATOM 2908 O O . PHE A 1 395 ? -4.530 -11.009 6.703 1.00 96.25 395 PHE A O 1
ATOM 2915 N N . ALA A 1 396 ? -5.931 -9.365 6.065 1.00 96.50 396 ALA A N 1
ATOM 2916 C CA . ALA A 1 396 ? -6.599 -9.219 7.352 1.00 96.50 396 ALA A CA 1
ATOM 2917 C C . ALA A 1 396 ? -7.359 -10.491 7.735 1.00 96.50 396 ALA A C 1
ATOM 2919 O O . ALA A 1 396 ? -7.246 -10.947 8.869 1.00 96.50 396 ALA A O 1
ATOM 2920 N N . LYS A 1 397 ? -8.081 -11.112 6.797 1.00 96.69 397 LYS A N 1
ATOM 2921 C CA . LYS A 1 397 ? -8.785 -12.379 7.043 1.00 96.69 397 LYS A CA 1
ATOM 2922 C C . LYS A 1 397 ? -7.823 -13.508 7.422 1.00 96.69 397 LYS A C 1
ATOM 2924 O O . LYS A 1 397 ? -8.065 -14.216 8.398 1.00 96.69 397 LYS A O 1
ATOM 2929 N N . ARG A 1 398 ? -6.711 -13.674 6.698 1.00 96.81 398 ARG A N 1
ATOM 2930 C CA . ARG A 1 398 ? -5.713 -14.716 7.016 1.00 96.81 398 ARG A CA 1
ATOM 2931 C C . ARG A 1 398 ? -5.070 -14.493 8.384 1.00 96.81 398 ARG A C 1
ATOM 2933 O O . ARG A 1 398 ? -5.008 -15.416 9.194 1.00 96.81 398 ARG A O 1
ATOM 2940 N N . LEU A 1 399 ? -4.651 -13.263 8.678 1.00 96.75 399 LEU A N 1
ATOM 2941 C CA . LEU A 1 399 ? -3.982 -12.972 9.942 1.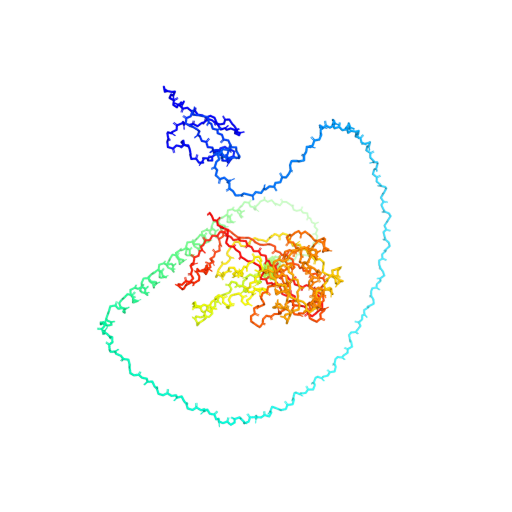00 96.75 399 LEU A CA 1
ATOM 2942 C C . LEU A 1 399 ? -4.950 -12.976 11.133 1.00 96.75 399 LEU A C 1
ATOM 2944 O O . LEU A 1 399 ? -4.688 -13.624 12.142 1.00 96.75 399 LEU A O 1
ATOM 2948 N N . LEU A 1 400 ? -6.061 -12.243 11.033 1.00 97.06 400 LEU A N 1
ATOM 2949 C CA . LEU A 1 400 ? -6.960 -11.984 12.159 1.00 97.06 400 LEU A CA 1
ATOM 2950 C C . LEU A 1 400 ? -7.995 -13.088 12.365 1.00 97.06 400 LEU A C 1
ATOM 2952 O O . LEU A 1 400 ? -8.427 -13.282 13.500 1.00 97.06 400 LEU A O 1
ATOM 2956 N N . ASP A 1 401 ? -8.390 -13.822 11.323 1.00 96.44 401 ASP A N 1
ATOM 2957 C CA . ASP A 1 401 ? -9.397 -14.881 11.466 1.00 96.44 401 ASP A CA 1
ATOM 2958 C C . ASP A 1 401 ? -8.738 -16.263 11.522 1.00 96.44 401 ASP A C 1
ATOM 2960 O O . ASP A 1 401 ? -9.008 -17.030 12.452 1.00 96.44 401 ASP A O 1
ATOM 2964 N N . ALA A 1 402 ? -7.830 -16.566 10.585 1.00 96.75 402 ALA A N 1
ATOM 2965 C CA . ALA A 1 402 ? -7.126 -17.853 10.564 1.00 96.75 402 ALA A CA 1
ATOM 2966 C C . ALA A 1 402 ? -5.942 -17.916 11.549 1.00 96.75 402 ALA A C 1
ATOM 2968 O O . ALA A 1 402 ? -5.555 -19.005 11.969 1.00 96.75 402 ALA A O 1
ATOM 2969 N N . GLY A 1 403 ? -5.409 -16.769 11.989 1.00 96.31 403 GLY A N 1
ATOM 2970 C CA . GLY A 1 403 ? -4.255 -16.726 12.895 1.00 96.31 403 GLY A CA 1
ATOM 2971 C C . GLY A 1 403 ? -2.932 -17.071 12.207 1.00 96.31 403 GLY A C 1
ATOM 2972 O O . GLY A 1 403 ? -1.960 -17.410 12.880 1.00 96.31 403 GLY A O 1
ATOM 2973 N N . GLU A 1 404 ? -2.888 -17.014 10.876 1.00 96.94 404 GLU A N 1
ATOM 2974 C CA . GLU A 1 404 ? -1.683 -17.283 10.098 1.00 96.94 404 GLU A CA 1
ATOM 2975 C C . GLU A 1 404 ? -0.779 -16.051 10.136 1.00 96.94 404 GLU A C 1
ATOM 2977 O O . GLU A 1 404 ? -1.027 -15.075 9.437 1.00 96.94 404 GLU A O 1
ATOM 2982 N N . VAL A 1 405 ? 0.271 -16.071 10.958 1.00 97.19 405 VAL A N 1
ATOM 2983 C CA . VAL A 1 405 ? 1.228 -14.959 11.043 1.00 97.19 405 VAL A CA 1
ATOM 2984 C C . VAL A 1 405 ? 2.380 -15.206 10.064 1.00 97.19 405 VAL A C 1
ATOM 2986 O O . VAL A 1 405 ? 3.069 -16.217 10.207 1.00 97.19 405 VAL A O 1
ATOM 2989 N N . PRO A 1 406 ? 2.615 -14.332 9.064 1.00 97.56 406 PRO A N 1
ATOM 2990 C CA . PRO A 1 406 ? 3.784 -14.454 8.196 1.00 97.56 406 PRO A CA 1
ATOM 2991 C C . PRO A 1 406 ? 5.075 -14.229 8.994 1.00 97.56 406 PRO A C 1
ATOM 2993 O O . PRO A 1 406 ? 5.077 -13.577 10.038 1.00 97.56 406 PRO A O 1
ATOM 2996 N N . GLU A 1 407 ? 6.200 -14.730 8.490 1.00 97.94 407 GLU A N 1
ATOM 2997 C CA . GLU A 1 407 ? 7.488 -14.571 9.168 1.00 97.94 407 GLU A CA 1
ATOM 2998 C C . GLU A 1 407 ? 7.927 -13.104 9.152 1.00 97.94 407 GLU A C 1
ATOM 3000 O O . GLU A 1 407 ? 8.257 -12.520 10.191 1.00 97.94 407 GLU A O 1
ATOM 3005 N N . ARG A 1 408 ? 7.888 -12.488 7.964 1.00 97.94 408 ARG A N 1
ATOM 3006 C CA . ARG A 1 408 ? 8.306 -11.100 7.751 1.00 97.94 408 ARG A CA 1
ATOM 3007 C C . ARG A 1 408 ? 7.644 -10.466 6.534 1.00 97.94 408 ARG A C 1
ATOM 3009 O O . ARG A 1 408 ? 7.276 -11.138 5.573 1.00 97.94 408 ARG A O 1
ATOM 3016 N N . LEU A 1 409 ? 7.581 -9.141 6.552 1.00 98.44 409 LEU A N 1
ATOM 3017 C CA . LEU A 1 409 ? 7.268 -8.316 5.389 1.00 98.44 409 LEU A CA 1
ATOM 3018 C C . LEU A 1 409 ? 8.565 -7.763 4.812 1.00 98.44 409 LEU A C 1
ATOM 3020 O O . LEU A 1 409 ? 9.372 -7.199 5.549 1.00 98.44 409 LEU A O 1
ATOM 3024 N N . ARG A 1 410 ? 8.757 -7.883 3.502 1.00 98.25 410 ARG A N 1
ATOM 3025 C CA . ARG A 1 410 ? 9.830 -7.203 2.774 1.00 98.25 410 ARG A CA 1
ATOM 3026 C C . ARG A 1 410 ? 9.260 -6.012 2.043 1.00 98.25 410 ARG A C 1
ATOM 3028 O O . ARG A 1 410 ? 8.298 -6.132 1.290 1.00 98.25 410 ARG A O 1
ATOM 3035 N N . LEU A 1 411 ? 9.882 -4.870 2.262 1.00 98.25 411 LEU A N 1
ATOM 3036 C CA . LEU A 1 411 ? 9.466 -3.587 1.742 1.00 98.25 411 LEU A CA 1
ATOM 3037 C C . LEU A 1 411 ? 10.570 -3.032 0.861 1.00 98.25 411 LEU A C 1
ATOM 3039 O O . LEU A 1 411 ? 11.739 -3.013 1.252 1.00 98.25 411 LEU A O 1
ATOM 3043 N N . ARG A 1 412 ? 10.201 -2.547 -0.320 1.00 98.12 412 ARG A N 1
ATOM 3044 C CA . ARG A 1 412 ? 11.147 -1.910 -1.229 1.00 98.12 412 ARG A CA 1
ATOM 3045 C C . ARG A 1 412 ? 10.575 -0.606 -1.768 1.00 98.12 412 ARG A C 1
ATOM 3047 O O . ARG A 1 412 ? 9.726 -0.646 -2.664 1.00 98.12 412 ARG A O 1
ATOM 3054 N N . PRO A 1 413 ? 11.004 0.542 -1.215 1.00 98.25 413 PRO A N 1
ATOM 3055 C CA . PRO A 1 413 ? 10.604 1.836 -1.738 1.00 98.25 413 PRO A CA 1
ATOM 3056 C C . PRO A 1 413 ? 11.118 2.008 -3.165 1.00 98.25 413 PRO A C 1
ATOM 3058 O O . PRO A 1 413 ? 12.210 1.541 -3.515 1.00 98.25 413 PRO A O 1
ATOM 3061 N N . PHE A 1 414 ? 10.326 2.680 -3.988 1.00 98.25 414 PHE A N 1
ATOM 3062 C CA . PHE A 1 414 ? 10.708 3.037 -5.343 1.00 98.25 414 PHE A CA 1
ATOM 3063 C C . PHE A 1 414 ? 10.214 4.437 -5.692 1.00 98.25 414 PHE A C 1
ATOM 3065 O O . PHE A 1 414 ? 9.203 4.905 -5.172 1.00 98.25 414 PHE A O 1
ATOM 3072 N N . ALA A 1 415 ? 10.931 5.104 -6.585 1.00 98.31 415 ALA A N 1
ATOM 3073 C CA . ALA A 1 415 ? 10.579 6.431 -7.069 1.00 98.31 415 ALA A CA 1
ATOM 3074 C C . ALA A 1 415 ? 11.023 6.599 -8.520 1.00 98.31 415 ALA A C 1
ATOM 3076 O O . ALA A 1 415 ? 11.989 5.967 -8.948 1.00 98.31 415 ALA A O 1
ATOM 3077 N N . GLY A 1 416 ? 10.347 7.465 -9.266 1.00 97.81 416 GLY A N 1
ATOM 3078 C CA . GLY A 1 416 ? 10.726 7.805 -10.635 1.00 97.81 416 GLY A CA 1
ATOM 3079 C C . GLY A 1 416 ? 10.458 9.269 -10.952 1.00 97.81 416 GLY A C 1
ATOM 3080 O O . GLY A 1 416 ? 9.614 9.912 -10.328 1.00 97.81 416 GLY A O 1
ATOM 3081 N N . GLY A 1 417 ? 11.207 9.808 -11.915 1.00 97.31 417 GLY A N 1
ATOM 3082 C CA . GLY A 1 417 ? 11.086 11.208 -12.339 1.00 97.31 417 GLY A CA 1
ATOM 3083 C C . GLY A 1 417 ? 9.938 11.466 -13.318 1.00 97.31 417 GLY A C 1
ATOM 3084 O O . GLY A 1 417 ? 9.461 12.596 -13.418 1.00 97.31 417 GLY A O 1
ATOM 3085 N N . SER A 1 418 ? 9.483 10.432 -14.029 1.00 96.31 418 SER A N 1
ATOM 3086 C CA . SER A 1 418 ? 8.478 10.544 -15.085 1.00 96.31 418 SER A CA 1
ATOM 3087 C C . SER A 1 418 ? 7.590 9.300 -15.123 1.00 96.31 418 SER A C 1
ATOM 3089 O O . SER A 1 418 ? 7.999 8.248 -15.598 1.00 96.31 418 SER A O 1
ATOM 3091 N N . GLY A 1 419 ? 6.359 9.403 -14.627 1.00 96.81 419 GLY A N 1
ATOM 3092 C CA . GLY A 1 419 ? 5.319 8.378 -14.771 1.00 96.81 419 GLY A CA 1
ATOM 3093 C C . GLY A 1 419 ? 4.051 8.964 -15.382 1.00 96.81 419 GLY A C 1
ATOM 3094 O O . GLY A 1 419 ? 3.781 10.152 -15.212 1.00 96.81 419 GLY A O 1
ATOM 3095 N N . GLU A 1 420 ? 3.273 8.147 -16.095 1.00 97.38 420 GLU A N 1
ATOM 3096 C CA . GLU A 1 420 ? 1.925 8.502 -16.549 1.00 97.38 420 GLU A CA 1
ATOM 3097 C C . GLU A 1 420 ? 0.895 7.889 -15.596 1.00 97.38 420 GLU A C 1
ATOM 3099 O O . GLU A 1 420 ? 0.602 6.690 -15.638 1.00 97.38 420 GLU A O 1
ATOM 3104 N N . LEU A 1 421 ? 0.353 8.742 -14.731 1.00 97.06 421 LEU A N 1
ATOM 3105 C CA . LEU A 1 421 ? -0.631 8.402 -13.714 1.00 97.06 421 LEU A CA 1
ATOM 3106 C C . LEU A 1 421 ? -2.015 8.917 -14.124 1.00 97.06 421 LEU A C 1
ATOM 3108 O O . LEU A 1 421 ? -2.169 9.893 -14.864 1.00 97.06 421 LEU A O 1
ATOM 3112 N N . ARG A 1 422 ? -3.053 8.243 -13.648 1.00 96.75 422 ARG A N 1
ATOM 3113 C CA . ARG A 1 422 ? -4.461 8.532 -13.911 1.00 96.75 422 ARG A CA 1
ATOM 3114 C C . ARG A 1 422 ? -5.121 8.842 -12.576 1.00 96.75 422 ARG A C 1
ATOM 3116 O O . ARG A 1 422 ? -5.409 7.952 -11.782 1.00 96.75 422 ARG A O 1
ATOM 3123 N N . LEU A 1 423 ? -5.354 10.125 -12.329 1.00 94.69 423 LEU A N 1
ATOM 3124 C CA . LEU A 1 423 ? -6.050 10.573 -11.130 1.00 94.69 423 LEU A CA 1
ATOM 3125 C C . LEU A 1 423 ? -7.551 10.370 -11.301 1.00 94.69 423 LEU A C 1
ATOM 3127 O O . LEU A 1 423 ? -8.107 10.684 -12.359 1.00 94.69 423 LEU A O 1
ATOM 3131 N N . ASP A 1 424 ? -8.194 9.874 -10.249 1.00 93.44 424 ASP A N 1
ATOM 3132 C CA . ASP A 1 424 ? -9.643 9.733 -10.157 1.00 93.44 424 ASP A CA 1
ATOM 3133 C C . ASP A 1 424 ? -10.245 10.984 -9.497 1.00 93.44 424 ASP A C 1
ATOM 3135 O O . ASP A 1 424 ? -10.130 11.144 -8.282 1.00 93.44 424 ASP A O 1
ATOM 3139 N N . PRO A 1 425 ? -10.862 11.909 -10.257 1.00 92.44 425 PRO A N 1
ATOM 3140 C CA . PRO A 1 425 ? -11.520 13.074 -9.677 1.00 92.44 425 PRO A CA 1
ATOM 3141 C C . PRO A 1 425 ? -12.939 12.757 -9.163 1.00 92.44 425 PRO A C 1
ATOM 3143 O O . PRO A 1 425 ? -13.700 13.690 -8.912 1.00 92.44 425 PRO A O 1
ATOM 3146 N N . GLY A 1 426 ? -13.339 11.479 -9.089 1.00 92.44 426 GLY A N 1
ATOM 3147 C CA . GLY A 1 426 ? -14.705 11.054 -8.766 1.00 92.44 426 GLY A CA 1
ATOM 3148 C C . GLY A 1 426 ? -15.698 11.235 -9.919 1.00 92.44 426 GLY A C 1
ATOM 3149 O O . GLY A 1 426 ? -16.906 11.128 -9.725 1.00 92.44 426 GLY A O 1
ATOM 3150 N N . ARG A 1 427 ? -15.208 11.554 -11.125 1.00 92.81 427 ARG A N 1
ATOM 3151 C CA . ARG A 1 427 ? -16.025 11.716 -12.334 1.00 92.81 427 ARG A CA 1
ATOM 3152 C C . ARG A 1 427 ? -15.249 11.331 -13.595 1.00 92.81 427 ARG A C 1
ATOM 3154 O O . ARG A 1 427 ? -14.043 11.573 -13.659 1.00 92.81 427 ARG A O 1
ATOM 3161 N N . PRO A 1 428 ? -15.914 10.788 -14.627 1.00 92.88 428 PRO A N 1
ATOM 3162 C CA . PRO A 1 428 ? -15.256 10.490 -15.891 1.00 92.88 428 PRO A CA 1
ATOM 3163 C C . PRO A 1 428 ? -14.848 11.775 -16.644 1.00 92.88 428 PRO A C 1
ATOM 3165 O O . PRO A 1 428 ? -15.569 12.774 -16.580 1.00 92.88 428 PRO A O 1
ATOM 3168 N N . PRO A 1 429 ? -13.755 11.751 -17.433 1.00 94.62 429 PRO A N 1
ATOM 3169 C CA . PRO A 1 429 ? -12.738 10.699 -17.515 1.00 94.62 429 PRO A CA 1
ATOM 3170 C C . PRO A 1 429 ? -11.660 10.842 -16.424 1.00 94.62 429 PRO A C 1
ATOM 3172 O O . PRO A 1 429 ? -11.492 11.912 -15.839 1.00 94.62 429 PRO A O 1
ATOM 3175 N N . TYR A 1 430 ? -10.855 9.792 -16.224 1.00 95.62 430 TYR A N 1
ATOM 3176 C CA . TYR A 1 430 ? -9.621 9.904 -15.441 1.00 95.62 430 TYR A CA 1
ATOM 3177 C C . TYR A 1 430 ? -8.727 11.021 -15.984 1.00 95.62 430 TYR A C 1
ATOM 3179 O O . TYR A 1 430 ? -8.501 11.126 -17.197 1.00 95.62 430 TYR A O 1
ATOM 3187 N N . ARG A 1 431 ? -8.169 11.830 -15.083 1.00 96.31 431 ARG A N 1
ATOM 3188 C CA . ARG A 1 431 ? -7.251 12.905 -15.454 1.00 96.31 431 ARG A CA 1
ATOM 3189 C C . ARG A 1 431 ? -5.845 12.333 -15.588 1.00 96.31 431 ARG A C 1
ATOM 3191 O O . ARG A 1 431 ? -5.253 11.919 -14.598 1.00 96.31 431 ARG A O 1
ATOM 3198 N N . ALA A 1 432 ? -5.315 12.326 -16.808 1.00 96.00 432 ALA A N 1
ATOM 3199 C CA . ALA A 1 432 ? -3.919 11.977 -17.038 1.00 96.00 432 ALA A CA 1
ATOM 3200 C C . ALA A 1 432 ? -3.000 13.034 -16.412 1.00 96.00 432 ALA A C 1
ATOM 3202 O O . ALA A 1 432 ? -3.200 14.237 -16.604 1.00 96.00 432 ALA A O 1
ATOM 3203 N N . MET A 1 433 ? -1.998 12.572 -15.679 1.00 96.56 433 MET A N 1
ATOM 3204 C CA . MET A 1 433 ? -0.943 13.376 -15.088 1.00 96.56 433 MET A CA 1
ATOM 3205 C C . MET A 1 433 ? 0.394 12.730 -15.436 1.00 96.56 433 MET A C 1
ATOM 3207 O O . MET A 1 433 ? 0.555 11.520 -15.306 1.00 96.56 433 MET A O 1
ATOM 3211 N N . LYS A 1 434 ? 1.343 13.547 -15.894 1.00 97.06 434 LYS A N 1
ATOM 3212 C CA . LYS A 1 434 ? 2.736 13.139 -16.063 1.00 97.06 434 LYS A CA 1
ATOM 3213 C C . LYS A 1 434 ? 3.581 13.856 -15.032 1.00 97.06 434 LYS A C 1
ATOM 3215 O O . LYS A 1 434 ? 3.442 15.071 -14.891 1.00 97.06 434 LYS A O 1
ATOM 3220 N N . GLY A 1 435 ? 4.426 13.127 -14.320 1.00 96.25 435 GLY A N 1
ATOM 3221 C CA . GLY A 1 435 ? 5.271 13.732 -13.301 1.00 96.25 435 GLY A CA 1
ATOM 3222 C C . GLY A 1 435 ? 6.049 12.725 -12.468 1.00 96.25 435 GLY A C 1
ATOM 3223 O O . GLY A 1 435 ? 5.980 11.521 -12.736 1.00 96.25 435 GLY A O 1
ATOM 3224 N N . PRO A 1 436 ? 6.789 13.225 -11.469 1.00 97.69 436 PRO A N 1
ATOM 3225 C CA . PRO A 1 436 ? 7.496 12.378 -10.532 1.00 97.69 436 PRO A CA 1
ATOM 3226 C C . PRO A 1 436 ? 6.512 11.609 -9.651 1.00 97.69 436 PRO A C 1
ATOM 3228 O O . PRO A 1 436 ? 5.394 12.055 -9.376 1.00 97.69 436 PRO A O 1
ATOM 3231 N N . TYR A 1 437 ? 6.936 10.438 -9.201 1.00 98.06 437 TYR A N 1
ATOM 3232 C CA . TYR A 1 437 ? 6.121 9.556 -8.380 1.00 98.06 437 TYR A CA 1
ATOM 3233 C C . TYR A 1 437 ? 6.975 8.806 -7.370 1.00 98.06 437 TYR A C 1
ATOM 3235 O O . TYR A 1 437 ? 8.179 8.616 -7.555 1.00 98.06 437 TYR A O 1
ATOM 3243 N N . GLU A 1 438 ? 6.317 8.342 -6.318 1.00 98.19 438 GLU A N 1
ATOM 3244 C CA . GLU A 1 438 ? 6.903 7.444 -5.336 1.00 98.19 438 GLU A CA 1
ATOM 3245 C C . GLU A 1 438 ? 5.913 6.349 -4.956 1.00 98.19 438 GLU A C 1
ATOM 3247 O O . GLU A 1 438 ? 4.692 6.533 -4.980 1.00 98.19 438 GLU A O 1
ATOM 3252 N N . GLY A 1 439 ? 6.447 5.195 -4.591 1.00 98.12 439 GLY A N 1
ATOM 3253 C CA . GLY A 1 439 ? 5.659 4.053 -4.189 1.00 98.12 439 GLY A CA 1
ATOM 3254 C C . GLY A 1 439 ? 6.435 3.093 -3.306 1.00 98.12 439 GLY A C 1
ATOM 3255 O O . GLY A 1 439 ? 7.624 3.264 -3.024 1.00 98.12 439 GLY A O 1
ATOM 3256 N N . LEU A 1 440 ? 5.731 2.062 -2.865 1.00 98.50 440 LEU A N 1
ATOM 3257 C CA . LEU A 1 440 ? 6.277 1.007 -2.031 1.00 98.50 440 LEU A CA 1
ATOM 3258 C C . LEU A 1 440 ? 5.819 -0.341 -2.556 1.00 98.50 440 LEU A C 1
ATOM 3260 O O . LEU A 1 440 ? 4.621 -0.587 -2.709 1.00 98.50 440 LEU A O 1
ATOM 3264 N N . LEU A 1 441 ? 6.783 -1.215 -2.824 1.00 98.38 441 LEU A N 1
ATOM 3265 C CA . LEU A 1 441 ? 6.520 -2.620 -3.090 1.00 98.38 441 LEU A CA 1
ATOM 3266 C C . LEU A 1 441 ? 6.566 -3.396 -1.780 1.00 98.38 441 LEU A C 1
ATOM 3268 O O . LEU A 1 441 ? 7.412 -3.136 -0.922 1.00 98.38 441 LEU A O 1
ATOM 3272 N N . LEU A 1 442 ? 5.673 -4.370 -1.665 1.00 98.38 442 LEU A N 1
ATOM 3273 C CA . LEU A 1 442 ? 5.587 -5.290 -0.543 1.00 98.38 442 LEU A CA 1
ATOM 3274 C C . LEU A 1 442 ? 5.648 -6.729 -1.060 1.00 98.38 442 LEU A C 1
ATOM 3276 O O . LEU A 1 442 ? 5.006 -7.076 -2.056 1.00 98.38 442 LEU A O 1
ATOM 3280 N N . ARG A 1 443 ? 6.389 -7.566 -0.343 1.00 97.69 443 ARG A N 1
ATOM 3281 C CA . ARG A 1 443 ? 6.370 -9.024 -0.447 1.00 97.69 443 ARG A CA 1
ATOM 3282 C C . ARG A 1 443 ? 6.181 -9.606 0.949 1.00 97.69 443 ARG A C 1
ATOM 3284 O O . ARG A 1 443 ? 6.775 -9.112 1.908 1.00 97.69 443 ARG A O 1
ATOM 3291 N N . VAL A 1 444 ? 5.372 -10.652 1.052 1.00 98.00 444 VAL A N 1
ATOM 3292 C CA . VAL A 1 444 ? 5.134 -11.363 2.310 1.00 98.00 444 VAL A CA 1
ATOM 3293 C C . VAL A 1 444 ? 5.922 -12.666 2.273 1.00 98.00 444 VAL A C 1
ATOM 3295 O O . VAL A 1 444 ? 5.753 -13.469 1.359 1.00 98.00 444 VAL A O 1
ATOM 3298 N N . ASP A 1 445 ? 6.800 -12.867 3.250 1.00 97.88 445 ASP A N 1
ATOM 3299 C CA . ASP A 1 445 ? 7.519 -14.125 3.418 1.00 97.88 445 ASP A CA 1
ATOM 3300 C C . ASP A 1 445 ? 6.851 -14.945 4.524 1.00 97.88 445 ASP A C 1
ATOM 3302 O O . ASP A 1 445 ? 6.635 -14.463 5.639 1.00 97.88 445 ASP A O 1
ATOM 3306 N N . GLY A 1 446 ? 6.564 -16.207 4.227 1.00 96.69 446 GLY A N 1
ATOM 3307 C CA . GLY A 1 446 ? 6.073 -17.178 5.193 1.00 96.69 446 GLY A CA 1
ATOM 3308 C C . GLY A 1 446 ? 5.415 -18.373 4.501 1.00 96.69 446 GLY A C 1
ATOM 3309 O O . GLY A 1 446 ? 5.043 -18.276 3.326 1.00 96.69 446 GLY A O 1
ATOM 3310 N N . PRO A 1 447 ? 5.253 -19.507 5.199 1.00 96.06 447 PRO A N 1
ATOM 3311 C CA . PRO A 1 447 ? 4.570 -20.672 4.651 1.00 96.06 447 PRO A CA 1
ATOM 3312 C C . PRO A 1 447 ? 3.144 -20.327 4.203 1.00 96.06 447 PRO A C 1
ATOM 3314 O O . PRO A 1 447 ? 2.370 -19.748 4.959 1.00 96.06 447 PRO A O 1
ATOM 3317 N N . GLY A 1 448 ? 2.803 -20.667 2.958 1.00 95.06 448 GLY A N 1
ATOM 3318 C CA . GLY A 1 448 ? 1.473 -20.429 2.391 1.00 95.06 448 GLY A CA 1
ATOM 3319 C C . GLY A 1 448 ? 1.175 -18.979 1.994 1.00 95.06 448 GLY A C 1
ATOM 3320 O O . GLY A 1 448 ? 0.077 -18.727 1.503 1.00 95.06 448 GLY A O 1
ATOM 3321 N N . TRP A 1 449 ? 2.097 -18.031 2.184 1.00 96.38 449 TRP A N 1
ATOM 3322 C CA . TRP A 1 449 ? 1.948 -16.648 1.718 1.00 96.38 449 TRP A CA 1
ATOM 3323 C C . TRP A 1 449 ? 2.511 -16.473 0.297 1.00 96.38 449 TRP A C 1
ATOM 3325 O O . TRP A 1 449 ? 3.459 -17.165 -0.086 1.00 96.38 449 TRP A O 1
ATOM 3335 N N . PRO A 1 450 ? 1.956 -15.555 -0.511 1.00 94.94 450 PRO A N 1
ATOM 3336 C CA . PRO A 1 450 ? 2.388 -15.342 -1.877 1.00 94.94 450 PRO A CA 1
ATOM 3337 C C . PRO A 1 450 ? 3.739 -14.633 -1.864 1.00 94.94 450 PRO A C 1
ATOM 3339 O O . PRO A 1 450 ? 3.898 -13.524 -1.353 1.00 94.94 450 PRO A O 1
ATOM 3342 N N . SER A 1 451 ? 4.720 -15.265 -2.497 1.00 94.25 451 SER A N 1
ATOM 3343 C CA . SER A 1 451 ? 6.096 -14.773 -2.570 1.00 94.25 451 SER A CA 1
ATOM 3344 C C . SER A 1 451 ? 6.305 -13.663 -3.609 1.00 94.25 451 SER A C 1
ATOM 3346 O O . SER A 1 451 ? 7.417 -13.158 -3.758 1.00 94.25 451 SER A O 1
ATOM 3348 N N . SER A 1 452 ? 5.258 -13.263 -4.338 1.00 96.00 452 SER A N 1
ATOM 3349 C CA . SER A 1 452 ? 5.336 -12.223 -5.366 1.00 96.00 452 SER A CA 1
ATOM 3350 C C . SER A 1 452 ? 5.381 -10.820 -4.760 1.00 96.00 452 SER A C 1
ATOM 3352 O O . SER A 1 452 ? 4.569 -10.491 -3.894 1.00 96.00 452 SER A O 1
ATOM 3354 N N . TRP A 1 453 ? 6.249 -9.959 -5.289 1.00 97.81 453 TRP A N 1
ATOM 3355 C CA . TRP A 1 453 ? 6.184 -8.520 -5.040 1.00 97.81 453 TRP A CA 1
ATOM 3356 C C . TRP A 1 453 ? 4.911 -7.925 -5.651 1.00 97.81 453 TRP A C 1
ATOM 3358 O O . TRP A 1 453 ? 4.557 -8.248 -6.785 1.00 97.81 453 TRP A O 1
ATOM 3368 N N . ARG A 1 454 ? 4.238 -7.029 -4.925 1.00 97.88 454 ARG A N 1
ATOM 3369 C CA . ARG A 1 454 ? 3.135 -6.209 -5.455 1.00 97.88 454 ARG A CA 1
ATOM 3370 C C . ARG A 1 454 ? 3.206 -4.794 -4.901 1.00 97.88 454 ARG A C 1
ATOM 3372 O O . ARG A 1 454 ? 3.817 -4.552 -3.859 1.00 97.88 454 ARG A O 1
ATOM 3379 N N . VAL A 1 455 ? 2.577 -3.856 -5.600 1.00 98.00 455 VAL A N 1
ATOM 3380 C CA . VAL A 1 455 ? 2.477 -2.461 -5.156 1.00 98.00 455 VAL A CA 1
ATOM 3381 C C . VAL A 1 455 ? 1.580 -2.397 -3.924 1.00 98.00 455 VAL A C 1
ATOM 3383 O O . VAL A 1 455 ? 0.441 -2.851 -3.963 1.00 98.00 455 VAL A O 1
ATOM 3386 N N . LEU A 1 456 ? 2.104 -1.853 -2.827 1.00 98.00 456 LEU A N 1
ATOM 3387 C CA . LEU A 1 456 ? 1.316 -1.511 -1.647 1.00 98.00 456 LEU A CA 1
ATOM 3388 C C . LEU A 1 456 ? 0.740 -0.104 -1.794 1.00 98.00 456 LEU A C 1
ATOM 3390 O O . LEU A 1 456 ? -0.461 0.085 -1.646 1.00 98.00 456 LEU A O 1
ATOM 3394 N N . TYR A 1 457 ? 1.588 0.868 -2.144 1.00 97.00 457 TYR A N 1
ATOM 3395 C CA . TYR A 1 457 ? 1.148 2.219 -2.467 1.00 97.00 457 TYR A CA 1
ATOM 3396 C C . TYR A 1 457 ? 1.901 2.822 -3.639 1.00 97.00 457 TYR A C 1
ATOM 3398 O O . TYR A 1 457 ? 3.058 2.492 -3.895 1.00 97.00 457 TYR A O 1
ATOM 3406 N N . LEU A 1 458 ? 1.228 3.741 -4.324 1.00 97.88 458 LEU A N 1
ATOM 3407 C CA . LEU A 1 458 ? 1.781 4.577 -5.377 1.00 97.88 458 LEU A CA 1
ATOM 3408 C C . LEU A 1 458 ? 1.101 5.941 -5.304 1.00 97.88 458 LEU A C 1
ATOM 3410 O O . LEU A 1 458 ? -0.128 5.999 -5.237 1.00 97.88 458 LEU A O 1
ATOM 3414 N N . ARG A 1 459 ? 1.886 7.017 -5.321 1.00 97.12 459 ARG A N 1
ATOM 3415 C CA . ARG A 1 459 ? 1.378 8.389 -5.344 1.00 97.12 459 ARG A CA 1
ATOM 3416 C C . ARG A 1 459 ? 2.209 9.288 -6.250 1.00 97.12 459 ARG A C 1
ATOM 3418 O O . ARG A 1 459 ? 3.424 9.120 -6.374 1.00 97.12 459 ARG A O 1
ATOM 3425 N N . SER A 1 460 ? 1.543 10.267 -6.845 1.00 96.69 460 SER A N 1
ATOM 3426 C CA . SER A 1 460 ? 2.174 11.362 -7.568 1.00 96.69 460 SER A CA 1
ATOM 3427 C C . SER A 1 460 ? 2.843 12.322 -6.584 1.00 96.69 460 SER A C 1
ATOM 3429 O O . SER A 1 460 ? 2.269 12.717 -5.565 1.00 96.69 460 SER A O 1
ATOM 3431 N N . LEU A 1 461 ? 4.073 12.725 -6.891 1.00 95.69 461 LEU A N 1
ATOM 3432 C CA . LEU A 1 461 ? 4.728 13.825 -6.200 1.00 95.69 461 LEU A CA 1
ATOM 3433 C C . LEU A 1 461 ? 4.217 15.114 -6.845 1.00 95.69 461 LEU A C 1
ATOM 3435 O O . LEU A 1 461 ? 4.489 15.391 -8.014 1.00 95.69 461 LEU A O 1
ATOM 3439 N N . LYS A 1 462 ? 3.404 15.879 -6.107 1.00 86.50 462 LYS A N 1
ATOM 3440 C CA . LYS A 1 462 ? 2.932 17.186 -6.578 1.00 86.50 462 LYS A CA 1
ATOM 3441 C C . LYS A 1 462 ? 4.146 18.086 -6.814 1.00 86.50 462 LYS A C 1
ATOM 3443 O O . LYS A 1 462 ? 4.876 18.373 -5.866 1.00 86.50 462 LYS A O 1
ATOM 3448 N N . ASN A 1 463 ? 4.325 18.509 -8.063 1.00 55.09 463 ASN A N 1
ATOM 3449 C CA . ASN A 1 463 ? 5.253 19.581 -8.424 1.00 55.09 463 ASN A CA 1
ATOM 3450 C C . ASN A 1 463 ? 4.777 20.937 -7.903 1.00 55.09 463 ASN A C 1
ATOM 3452 O O . ASN A 1 463 ? 3.542 21.167 -7.902 1.00 55.09 463 ASN A O 1
#

Radius of gyration: 37.31 Å; chains: 1; bounding box: 113×102×82 Å

Sequence (463 aa):
MSGLPATFPCPWCAMSYPAKPVLVGKPVRCKGCKSAFVLQADGVATKVEDAIPGLNTVSKTATAFTLPAAEPPPVVVRPAPVAPPPPAAAAPAPPPVPVVVPKPVPPRAPPPPVEDDVLDLDAPAAPAPTPKTPESVRPPSQRLSRKSEKTERLAEARAQMSAQLAEVAAKAANSEAAKREERKSERLTKSAVASSAKPQVTQSTAVLSGHGERTHREYTLWWVGLGVAALVGLLLLVVANLRSEVRAAIDVYAAPVASSENRYPALGEVVRSRAWLQSAPSMLLGPEIATDLADVSFSSERSIQLASLSANFAELKGLRLDPELGLWIAPGDSEKARTAIAERTGAEAARALASARVRAVNHQAWLAKLNLPEEDAKIVVDLLAGTCPRGGEDFAKRLLDAGEVPERLRLRPFAGGSGELRLDPGRPPYRAMKGPYEGLLLRVDGPGWPSSWRVLYLRSLKN

pLDDT: mean 83.75, std 18.51, range [35.19, 98.5]

Foldseek 3Di:
DQQADQWAADPPPGDIDGDDPVQAQPWDADPPPRAIWGQHRNNYTGHPVPPDDDDDPDDDDDDDDDDDDDDDDDDDDDDDDDDDDDDDDDDDDDDDDDDDDDDDDDDDDDDDDDDDDDDDDDDDDDDDDDDDDDDDDDDDPPPPVVVVVVVVVVVVVVVVVVVVVVVVVVVVVVVVVVVVVVVVVVVVVVVVPPPDDDDDDDDDDDPPPCVVVVVVVVVVVVVVVVVVVVVVVVVVVVVVVVCPLQVVQVCQLLPDDDPVQLFPPSQLQVSQLSFFFCAFPVGRRFAFRFNWDPAKDKDDKDKDFFVVCLVLLQLLAQWAQDPVQQKTWHPVCVVVLCVQCVVHDDPSSVVSCVVSVTRIDRNVVSLVVSPDDPVVSRLVRRLQHGHGRDVGDNSNCCCRHVVDTFRMKMKMKMKGAWTFTFDCPVDPDTDTDIGIKIFMWIATHHPPGDRRIHTRHIDGDDD

Secondary structure (DSSP, 8-state):
--PPPSEEE-TTT--EEE--GGGBTSEEE-TTT--EEEE-TTS-EEETTT--SSS--S--------PPPPPPPP---PPPPPPPPPPPPPPPPPPPPP--PPPPPPPPPPPPPPP--------PPPPPPPPPPPP----TTHHHHHHHHHHHHHHHHHHHHHHHHHHHHHHHHHHHHHHHHHHHHHHHHHTSSS---------------THHHHHHHHHHHHHHHHHHHHHHHHHHHHHHHTS-HHHHHHHHHTPPPPTTTSSTTHHHHHHHTTSS-SBBTTBTT-S-EEEEEET-EE---EEEE-GGGHHHHHHTTT-EEETTTTEEE-GGGHHHHHHHHTT--HHHHHHHHHHTT--EEEHHHHHHHH---HHHHHHHHHHHHSBPPTTS--HHIIIIII----SEEEEEEEEEEEEEEEE--SSSSPEEEEEEEEEEEEEEESTTS----EEEEEEE---